Protein AF-A0A1Q3GIR8-F1 (afdb_monomer_lite)

Secondary structure (DSSP, 8-state):
-HHHHHHHHHHHHHHS------EEEEEEEETTSTTTTTT--TTTSHHHHHHHHHHTTSS-EE---SS-----SBPPGGGHHHHHEEEETTTTEEEEPPGGG--EEEEEEEE-SSS-TTTSEEEEEEEEEEGGGTEEEEEEHHHHHHHHHHHHHHHHTT--GGG--SEEE-SS-TT-EEEHHHHHHTT-S--EEEEEES--HHHHHHHHHS----PPPP---S-SS--EEE-SSSEEEEEEEEEEESSSGGGHHHHTTTTSHHHHHHHHHHTTSS-EEE--SSSS----BPPHHHHHTTSEEEETTTTEEEE--TTT--EEEEEEEEEEETTT--EEEEEEEEEEEEPTTSSGGGTTS-EEEEEEEHHHHHHHHHHHHHHHHHTT--TTEEE-SS-TT-EEEHHHHHHHT-S--EEEEE--TT--HHHHHHHHHHHHH---SSHHHHHHHHHHHHHHTT--

Sequence (460 aa):
MKKVFLLLTVYCFLGLSETRAQAKIWRSIDLTKYPNTHLTAQDVGFRQVLIQGVQKGRVKVYAYRNQFADFKKRIPRNETKKVLQYYDTGLKEMVELRPSDFSVLEIQELYDSKAPNAQKYKIQAVALKAPEFSKSFVVKYKHFKRYLNKAFRRSRRKKDLMVLKAYWQSPENNTLQTSISTALESRKFTAKILKTEGLEAQTAAKLKTESGYQPKSPMSKAIFQAPWIKINKQTLRATARYQIDLEAKTNAALYQKGNGVMKVILEGIRKGKIKPYAYASTPQKYFKRLRKEDFFSKLSYYESSTEDTVDIQSVELHKLELVGYWEINTQTQKSNFKIERIHFLIPKGTNAQTEFGNLRLAQLKYTQVVSYLNKSYRKASKKGTNEATWVNPENNAERMSFAQALTKGLYKKQLNWFANQQDLGLLSLYDDLGQKKNAFSNFNDAQKYAQQYLENYLKK

Structure (mmCIF, N/CA/C/O backbone):
data_AF-A0A1Q3GIR8-F1
#
_entry.id   AF-A0A1Q3GIR8-F1
#
loop_
_atom_site.group_PDB
_atom_site.id
_atom_site.type_symbol
_atom_site.label_atom_id
_atom_site.label_alt_id
_atom_site.label_comp_id
_atom_site.label_asym_id
_atom_site.label_entity_id
_atom_site.label_seq_id
_atom_site.pdbx_PDB_ins_code
_atom_site.Cartn_x
_atom_site.Cartn_y
_atom_site.Cartn_z
_atom_site.occupancy
_atom_site.B_iso_or_equiv
_atom_site.auth_seq_id
_atom_site.auth_comp_id
_atom_site.auth_asym_id
_atom_site.auth_atom_id
_atom_site.pdbx_PDB_model_num
ATOM 1 N N . MET A 1 1 ? -8.085 31.473 -62.687 1.00 53.69 1 MET A N 1
ATOM 2 C CA . MET A 1 1 ? -6.879 31.855 -61.909 1.00 53.69 1 MET A CA 1
ATOM 3 C C . MET A 1 1 ? -6.902 31.464 -60.422 1.00 53.69 1 MET A C 1
ATOM 5 O O . MET A 1 1 ? -5.902 30.936 -59.960 1.00 53.69 1 MET A O 1
ATOM 9 N N . LYS A 1 2 ? -8.001 31.614 -59.660 1.00 52.44 2 LYS A N 1
ATOM 10 C CA . LYS A 1 2 ? -8.020 31.309 -58.202 1.00 52.44 2 LYS A CA 1
ATOM 11 C C . LYS A 1 2 ? -7.771 29.836 -57.803 1.00 52.44 2 LYS A C 1
ATOM 13 O O . LYS A 1 2 ? -7.181 29.590 -56.759 1.00 52.44 2 LYS A O 1
ATOM 18 N N . LYS A 1 3 ? -8.165 28.850 -58.624 1.00 52.28 3 LYS A N 1
ATOM 19 C CA . LYS A 1 3 ? -7.958 27.413 -58.321 1.00 52.28 3 LYS A CA 1
ATOM 20 C C . LYS A 1 3 ? -6.512 26.937 -58.531 1.00 52.28 3 LYS A C 1
ATOM 22 O O . LYS A 1 3 ? -6.051 26.073 -57.797 1.00 52.28 3 LYS A O 1
ATOM 27 N N . VAL A 1 4 ? -5.793 27.534 -59.484 1.00 63.56 4 VAL A N 1
ATOM 28 C CA . VAL A 1 4 ? -4.379 27.215 -59.762 1.00 63.56 4 VAL A CA 1
ATOM 29 C C 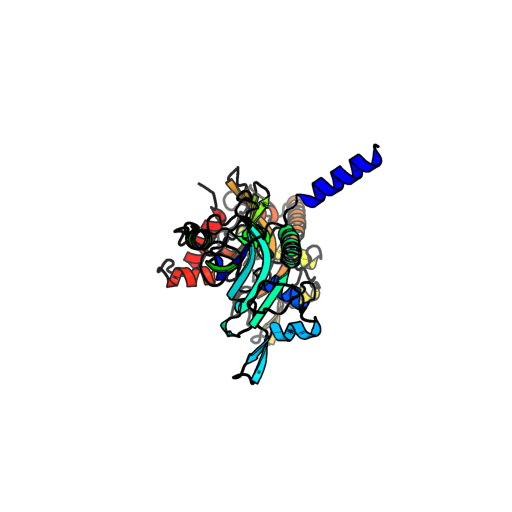. VAL A 1 4 ? -3.480 27.772 -58.657 1.00 63.56 4 VAL A C 1
ATOM 31 O O . VAL A 1 4 ? -2.580 27.079 -58.196 1.00 63.56 4 VAL A O 1
ATOM 34 N N . PHE A 1 5 ? -3.794 28.968 -58.147 1.00 62.84 5 PHE A N 1
ATOM 35 C CA . PHE A 1 5 ? -3.056 29.571 -57.037 1.00 62.84 5 PHE A CA 1
ATOM 36 C C . PHE A 1 5 ? -3.186 28.750 -55.744 1.00 62.84 5 PHE A C 1
ATOM 38 O O . PHE A 1 5 ? -2.180 28.508 -55.085 1.00 62.84 5 PHE A O 1
ATOM 45 N N . LEU A 1 6 ? -4.388 28.239 -55.433 1.00 59.81 6 LEU A N 1
ATOM 46 C CA . LEU A 1 6 ? -4.643 27.407 -54.247 1.00 59.81 6 LEU A CA 1
ATOM 47 C C . LEU A 1 6 ? -3.924 26.043 -54.310 1.00 59.81 6 LEU A C 1
ATOM 49 O O . LEU A 1 6 ? -3.386 25.577 -53.309 1.00 59.81 6 LEU A O 1
ATOM 53 N N . LEU A 1 7 ? -3.875 25.417 -55.492 1.00 55.44 7 LEU A N 1
ATOM 54 C CA . LEU A 1 7 ? -3.146 24.162 -55.720 1.00 55.44 7 LEU A CA 1
ATOM 55 C C . LEU A 1 7 ? -1.628 24.346 -55.587 1.00 55.44 7 LEU A C 1
ATOM 57 O O . LEU A 1 7 ? -0.975 23.521 -54.952 1.00 55.44 7 LEU A O 1
ATOM 61 N N . LEU A 1 8 ? -1.082 25.456 -56.095 1.00 55.72 8 LEU A N 1
ATOM 62 C CA . LEU A 1 8 ? 0.327 25.821 -55.913 1.00 55.72 8 LEU A CA 1
ATOM 63 C C . LEU A 1 8 ? 0.664 26.143 -54.451 1.00 55.72 8 LEU A C 1
ATOM 65 O O . LEU A 1 8 ? 1.723 25.743 -53.977 1.00 55.72 8 LEU A O 1
ATOM 69 N N . THR A 1 9 ? -0.245 26.772 -53.692 1.00 57.00 9 THR A N 1
ATOM 70 C CA . THR A 1 9 ? -0.002 27.019 -52.258 1.00 57.00 9 THR A CA 1
ATOM 71 C C . THR A 1 9 ? 0.006 25.715 -51.456 1.00 57.00 9 THR A C 1
ATOM 73 O O . THR A 1 9 ? 0.865 25.533 -50.597 1.00 57.00 9 THR A O 1
ATOM 76 N N . VAL A 1 10 ? -0.893 24.771 -51.758 1.00 57.16 10 VAL A N 1
ATOM 77 C CA . VAL A 1 10 ? -0.913 23.449 -51.106 1.00 57.16 10 VAL A CA 1
ATOM 78 C C . VAL A 1 10 ? 0.323 22.620 -51.483 1.00 57.16 10 VAL A C 1
ATOM 80 O O . VAL A 1 10 ? 0.905 21.984 -50.605 1.00 57.16 10 VAL A O 1
ATOM 83 N N . TYR A 1 11 ? 0.794 22.678 -52.734 1.00 53.41 11 TYR A N 1
ATOM 84 C CA . TYR A 1 11 ? 2.034 22.007 -53.146 1.00 53.41 11 TYR A CA 1
ATOM 85 C C . TYR A 1 11 ? 3.296 22.644 -52.544 1.00 53.41 11 TYR A C 1
ATOM 87 O O . TYR A 1 11 ? 4.194 21.911 -52.139 1.00 53.41 11 TYR A O 1
ATOM 95 N N . CYS A 1 12 ? 3.361 23.970 -52.382 1.00 52.44 12 CYS A N 1
ATOM 96 C CA . CYS A 1 12 ? 4.472 24.621 -51.677 1.00 52.44 12 CYS A CA 1
ATOM 97 C C . CYS A 1 12 ? 4.473 24.319 -50.166 1.00 52.44 12 CYS A C 1
ATOM 99 O O . CYS A 1 12 ? 5.543 24.145 -49.585 1.00 52.44 12 CYS A O 1
ATOM 101 N N . PHE A 1 13 ? 3.303 24.180 -49.527 1.00 49.59 13 PHE A N 1
ATOM 102 C CA . PHE A 1 13 ? 3.220 23.766 -48.118 1.00 49.59 13 PHE A CA 1
ATOM 103 C C . PHE A 1 13 ? 3.517 22.273 -47.901 1.00 49.59 13 PHE A C 1
ATOM 105 O O . PHE A 1 13 ? 4.043 21.910 -46.849 1.00 49.59 13 PHE A O 1
ATOM 112 N N . LEU A 1 14 ? 3.233 21.409 -48.882 1.00 46.28 14 LEU A N 1
ATOM 113 C CA . LEU A 1 14 ? 3.583 19.982 -48.832 1.00 46.28 14 LEU A CA 1
ATOM 114 C C . LEU A 1 14 ? 5.031 19.702 -49.280 1.00 46.28 14 LEU A C 1
ATOM 116 O O . LEU A 1 14 ? 5.613 18.711 -48.847 1.00 46.28 14 LEU A O 1
ATOM 120 N N . GLY A 1 15 ? 5.629 20.575 -50.098 1.00 39.06 15 GLY A N 1
ATOM 121 C CA . GLY A 1 15 ? 7.000 20.444 -50.607 1.00 39.06 15 GLY A CA 1
ATOM 122 C C . GLY A 1 15 ? 8.105 20.932 -49.662 1.00 39.06 15 GLY A C 1
ATOM 123 O O . GLY A 1 15 ? 9.266 20.602 -49.878 1.00 39.06 15 GLY A O 1
ATOM 124 N N . LEU A 1 16 ? 7.769 21.682 -48.603 1.00 41.56 16 LEU A N 1
ATOM 125 C CA . LEU A 1 16 ? 8.744 22.243 -47.649 1.00 41.56 16 LEU A CA 1
ATOM 126 C C . LEU A 1 16 ? 8.765 21.562 -46.276 1.00 41.56 16 LEU A C 1
ATOM 128 O O . LEU A 1 16 ? 9.566 21.935 -45.416 1.00 41.56 16 LEU A O 1
ATOM 132 N N . SER A 1 17 ? 7.962 20.519 -46.054 1.00 41.19 17 SER A N 1
ATOM 133 C CA . SER A 1 17 ? 8.281 19.579 -44.984 1.00 41.19 17 SER A CA 1
ATOM 134 C C . SER A 1 17 ? 9.371 18.645 -45.491 1.00 41.19 17 SER A C 1
ATOM 136 O O . SER A 1 17 ? 9.096 17.493 -45.827 1.00 41.19 17 SER A O 1
ATOM 138 N N . GLU A 1 18 ? 10.614 19.136 -45.551 1.00 39.72 18 GLU A N 1
ATOM 139 C CA . GLU A 1 18 ? 11.770 18.248 -45.514 1.00 39.72 18 GLU A CA 1
ATOM 140 C C . GLU A 1 18 ? 11.475 17.229 -44.415 1.00 39.72 18 GLU A C 1
ATOM 142 O O . GLU A 1 18 ? 11.344 17.583 -43.235 1.00 39.72 18 GLU A O 1
ATOM 147 N N . THR A 1 19 ? 11.328 15.960 -44.784 1.00 46.19 19 THR A N 1
ATOM 148 C CA . THR A 1 19 ? 11.443 14.856 -43.843 1.00 46.19 19 THR A CA 1
ATOM 149 C C . THR A 1 19 ? 12.883 14.870 -43.360 1.00 46.19 19 THR A C 1
ATOM 151 O O . THR A 1 19 ? 13.706 14.075 -43.806 1.00 46.19 19 THR A O 1
ATOM 154 N N . ARG A 1 20 ? 13.218 15.836 -42.497 1.00 56.91 20 ARG A N 1
ATOM 155 C CA . ARG A 1 20 ? 14.525 15.943 -41.875 1.00 56.91 20 ARG A CA 1
ATOM 156 C C . ARG A 1 20 ? 14.755 14.605 -41.217 1.00 56.91 20 ARG A C 1
ATOM 158 O O . ARG A 1 20 ? 13.939 14.173 -40.398 1.00 56.91 20 ARG A O 1
ATOM 165 N N . ALA A 1 21 ? 15.804 13.923 -41.658 1.00 58.41 21 ALA A N 1
ATOM 166 C CA . ALA A 1 21 ? 16.152 12.608 -41.167 1.00 58.41 21 ALA A CA 1
ATOM 167 C C . ALA A 1 21 ? 16.362 12.719 -39.653 1.00 58.41 21 ALA A C 1
ATOM 169 O O . ALA A 1 21 ? 17.389 13.201 -39.183 1.00 58.41 21 ALA A O 1
ATOM 170 N N . GLN A 1 22 ? 15.340 12.348 -38.881 1.00 83.38 22 GLN A N 1
ATOM 171 C CA . GLN A 1 22 ? 15.431 12.361 -37.432 1.00 83.38 22 GLN A CA 1
ATOM 172 C C . GLN A 1 22 ? 16.425 11.280 -37.042 1.00 83.38 22 GLN A C 1
ATOM 174 O O . GLN A 1 22 ? 16.252 10.106 -37.389 1.00 83.38 22 GLN A O 1
ATOM 179 N N . ALA A 1 23 ? 17.469 11.679 -36.329 1.00 92.12 23 ALA A N 1
ATOM 180 C CA . ALA A 1 23 ? 18.468 10.736 -35.886 1.00 92.12 23 ALA A CA 1
ATOM 181 C C . ALA A 1 23 ? 17.858 9.774 -34.862 1.00 92.12 23 ALA A C 1
ATOM 183 O O . ALA A 1 23 ? 16.890 10.098 -34.171 1.00 92.12 23 ALA A O 1
ATOM 184 N N . LYS A 1 24 ? 18.406 8.570 -34.753 1.00 95.38 24 LYS A N 1
ATOM 185 C CA . LYS A 1 24 ? 17.882 7.528 -33.868 1.00 95.38 24 LYS A CA 1
ATOM 186 C C . LYS A 1 24 ? 18.818 7.336 -32.693 1.00 95.38 24 LYS A C 1
ATOM 188 O O . LYS A 1 24 ? 20.034 7.302 -32.863 1.00 95.38 24 LYS A O 1
ATOM 193 N N . ILE A 1 25 ? 18.252 7.173 -31.504 1.00 94.94 25 ILE A N 1
ATOM 194 C CA . ILE A 1 25 ? 19.002 6.976 -30.263 1.00 94.94 25 ILE A CA 1
ATOM 195 C C . ILE A 1 25 ? 18.449 5.762 -29.519 1.00 94.94 25 ILE A C 1
ATOM 197 O O . ILE A 1 25 ? 17.234 5.597 -29.392 1.00 94.94 25 ILE A O 1
ATOM 201 N N . TRP A 1 26 ? 19.357 4.949 -28.979 1.00 95.69 26 TRP A N 1
ATOM 202 C CA . TRP A 1 26 ? 19.065 3.864 -28.047 1.00 95.69 26 TRP A CA 1
ATOM 203 C C . TRP A 1 26 ? 19.604 4.233 -26.679 1.00 95.69 26 TRP A C 1
ATOM 205 O O . TRP A 1 26 ? 20.798 4.503 -26.530 1.00 95.69 26 TRP A O 1
ATOM 215 N N . ARG A 1 27 ? 18.743 4.205 -25.667 1.00 94.75 27 ARG A N 1
ATOM 216 C CA . ARG A 1 27 ? 19.130 4.425 -24.273 1.00 94.75 27 ARG A CA 1
ATOM 217 C C . ARG A 1 27 ? 18.838 3.195 -23.449 1.00 94.75 27 ARG A C 1
ATOM 219 O O . ARG A 1 27 ? 17.764 2.627 -23.576 1.00 94.75 27 ARG A O 1
ATOM 226 N N . SER A 1 28 ? 19.760 2.839 -22.572 1.00 95.50 28 SER A N 1
ATOM 227 C CA . SER A 1 28 ? 19.571 1.809 -21.562 1.00 95.50 28 SER A CA 1
ATOM 228 C C . SER A 1 28 ? 19.326 2.445 -20.207 1.00 95.50 28 SER A C 1
ATOM 230 O O . SER A 1 28 ? 20.063 3.346 -19.803 1.00 95.50 28 SER A O 1
ATOM 232 N N . ILE A 1 29 ? 18.314 1.956 -19.505 1.00 94.38 29 ILE A N 1
ATOM 233 C CA . ILE A 1 29 ? 18.058 2.225 -18.097 1.00 94.38 29 ILE A CA 1
ATOM 234 C C . ILE A 1 29 ? 18.222 0.896 -17.369 1.00 94.38 29 ILE A C 1
ATOM 236 O O . ILE A 1 29 ? 17.471 -0.053 -17.605 1.00 94.38 29 ILE A O 1
ATOM 240 N N . ASP A 1 30 ? 19.200 0.851 -16.474 1.00 92.00 30 ASP A N 1
ATOM 241 C CA . ASP A 1 30 ? 19.382 -0.258 -15.547 1.00 92.00 30 ASP A CA 1
ATOM 242 C C . ASP A 1 30 ? 18.365 -0.112 -14.407 1.00 92.00 30 ASP A C 1
ATOM 244 O O . ASP A 1 30 ? 18.418 0.861 -13.654 1.00 92.00 30 ASP A O 1
ATOM 248 N N . LEU A 1 31 ? 17.414 -1.043 -14.312 1.00 88.88 31 LEU A N 1
ATOM 249 C CA . LEU A 1 31 ? 16.355 -1.063 -13.298 1.00 88.88 31 LEU A CA 1
ATOM 250 C C . LEU A 1 31 ? 16.777 -1.791 -12.013 1.00 88.88 31 LEU A C 1
ATOM 252 O O . LEU A 1 31 ? 15.924 -2.033 -11.159 1.00 88.88 31 LEU A O 1
ATOM 256 N N . THR A 1 32 ? 18.055 -2.159 -11.883 1.00 84.19 32 THR A N 1
ATOM 257 C CA . THR A 1 32 ? 18.652 -2.803 -10.695 1.00 84.19 32 THR A CA 1
ATOM 258 C C . THR A 1 32 ? 19.595 -1.880 -9.926 1.00 84.19 32 THR A C 1
ATOM 260 O O . THR A 1 32 ? 20.009 -2.204 -8.815 1.00 84.19 32 THR A O 1
ATOM 263 N N . LYS A 1 33 ? 19.854 -0.675 -10.450 1.00 83.12 33 LYS A N 1
ATOM 264 C CA . LYS A 1 33 ? 20.720 0.321 -9.814 1.00 83.12 33 LYS A CA 1
ATOM 265 C C . LYS A 1 33 ? 19.972 1.576 -9.388 1.00 83.12 33 LYS A C 1
ATOM 267 O O . LYS A 1 33 ? 19.061 2.049 -10.071 1.00 83.12 33 LYS A O 1
ATOM 272 N N . TYR A 1 34 ? 20.387 2.141 -8.257 1.00 78.56 34 TYR A N 1
ATOM 273 C CA . TYR A 1 34 ? 19.937 3.464 -7.826 1.00 78.56 34 TYR A CA 1
ATOM 274 C C . TYR A 1 34 ? 20.382 4.517 -8.862 1.00 78.56 34 TYR A C 1
ATOM 276 O O . TYR A 1 34 ? 21.469 4.374 -9.422 1.00 78.56 34 TYR A O 1
ATOM 284 N N . PRO A 1 35 ? 19.585 5.565 -9.145 1.00 80.00 35 PRO A N 1
ATOM 285 C CA . PRO A 1 35 ? 18.268 5.895 -8.587 1.00 80.00 35 PRO A CA 1
ATOM 286 C C . PRO A 1 35 ? 17.095 5.194 -9.276 1.00 80.00 35 PRO A C 1
ATOM 288 O O . PRO A 1 35 ? 15.957 5.339 -8.843 1.00 80.00 35 PRO A O 1
ATOM 291 N N . ASN A 1 36 ? 17.328 4.433 -10.343 1.00 83.38 36 ASN A N 1
ATOM 292 C CA . ASN A 1 36 ? 16.251 3.807 -11.110 1.00 83.38 36 ASN A CA 1
ATOM 293 C C . ASN A 1 36 ? 15.529 2.702 -10.332 1.00 83.38 36 ASN A C 1
ATOM 295 O O . ASN A 1 36 ? 14.345 2.474 -10.577 1.00 83.38 36 ASN A O 1
ATOM 299 N N . THR A 1 37 ? 16.212 2.041 -9.391 1.00 72.06 37 THR A N 1
ATOM 300 C CA . THR A 1 37 ? 15.603 1.126 -8.411 1.00 72.06 37 THR A CA 1
ATOM 301 C C . THR A 1 37 ? 14.871 1.823 -7.293 1.00 72.06 37 THR A C 1
ATOM 303 O O . THR A 1 37 ? 14.141 1.144 -6.569 1.00 72.06 37 THR A O 1
ATOM 306 N N . HIS A 1 38 ? 15.062 3.136 -7.111 1.00 68.25 38 HIS A N 1
ATOM 307 C CA . HIS A 1 38 ? 14.405 3.854 -6.036 1.00 68.25 38 HIS A CA 1
ATOM 308 C C . HIS A 1 38 ? 12.902 3.750 -6.252 1.00 68.25 38 HIS A C 1
ATOM 310 O O . HIS A 1 38 ? 12.312 4.454 -7.072 1.00 68.25 38 HIS A O 1
ATOM 316 N N . LEU A 1 39 ? 12.290 2.832 -5.504 1.00 59.34 39 LEU A N 1
ATOM 317 C CA . LEU A 1 39 ? 10.849 2.714 -5.405 1.00 59.34 39 LEU A CA 1
ATOM 318 C C . LEU A 1 39 ? 10.164 2.369 -6.746 1.00 59.34 39 LEU A C 1
ATOM 320 O O . LEU A 1 39 ? 9.010 2.714 -7.001 1.00 59.34 39 LEU A O 1
ATOM 324 N N . THR A 1 40 ? 10.873 1.619 -7.597 1.00 53.88 40 THR A N 1
ATOM 325 C CA . THR A 1 40 ? 10.336 0.903 -8.766 1.00 53.88 40 THR A CA 1
ATOM 326 C C . THR A 1 40 ? 10.188 -0.588 -8.432 1.00 53.88 40 THR A C 1
ATOM 328 O O . THR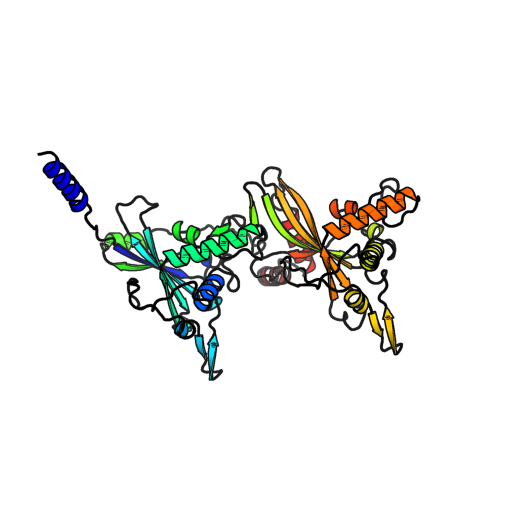 A 1 40 ? 10.727 -1.453 -9.122 1.00 53.88 40 THR A O 1
ATOM 331 N N . ALA A 1 41 ? 9.481 -0.878 -7.328 1.00 49.59 41 ALA A N 1
ATOM 332 C CA . ALA A 1 41 ? 9.384 -2.192 -6.678 1.00 49.59 41 ALA A CA 1
ATOM 333 C C . ALA A 1 41 ? 9.460 -3.385 -7.653 1.00 49.59 41 ALA A C 1
ATOM 335 O O . ALA A 1 41 ? 8.711 -3.456 -8.634 1.00 49.59 41 ALA A O 1
ATOM 336 N N . GLN A 1 42 ? 10.373 -4.312 -7.361 1.00 49.66 42 GLN A N 1
ATOM 337 C CA . GLN A 1 42 ? 10.657 -5.509 -8.154 1.00 49.66 42 GLN A CA 1
ATOM 338 C C . GLN A 1 42 ? 9.403 -6.369 -8.414 1.00 49.66 42 GLN A C 1
ATOM 340 O O . GLN A 1 42 ? 9.277 -6.881 -9.524 1.00 49.66 42 GLN A O 1
ATOM 345 N N . ASP A 1 43 ? 8.407 -6.364 -7.511 1.00 47.44 43 ASP A N 1
ATOM 346 C CA . ASP A 1 43 ? 7.242 -7.261 -7.622 1.00 47.44 43 ASP A CA 1
ATOM 347 C C . ASP A 1 43 ? 5.876 -6.587 -7.851 1.00 47.44 43 ASP A C 1
ATOM 349 O O . ASP A 1 43 ? 4.967 -7.229 -8.373 1.00 47.44 43 ASP A O 1
ATOM 353 N N . VAL A 1 44 ? 5.715 -5.284 -7.566 1.00 56.69 44 VAL A N 1
ATOM 354 C CA . VAL A 1 44 ? 4.452 -4.521 -7.798 1.00 56.69 44 VAL A CA 1
ATOM 355 C C . VAL A 1 44 ? 4.652 -3.319 -8.741 1.00 56.69 44 VAL A C 1
ATOM 357 O O . VAL A 1 44 ? 3.752 -2.511 -8.995 1.00 56.69 44 VAL A O 1
ATOM 360 N N . GLY A 1 45 ? 5.851 -3.197 -9.311 1.00 76.69 45 GLY A N 1
ATOM 361 C CA . GLY A 1 45 ? 6.227 -2.117 -10.209 1.00 76.69 45 GLY A CA 1
ATOM 362 C C . GLY A 1 45 ? 5.545 -2.168 -11.579 1.00 76.69 45 GLY A C 1
ATOM 363 O O . GLY A 1 45 ? 4.714 -3.015 -11.918 1.00 76.69 45 GLY A O 1
ATOM 364 N N . PHE A 1 46 ? 5.925 -1.228 -12.440 1.00 88.50 46 PHE A N 1
ATOM 365 C CA . PHE A 1 46 ? 5.356 -1.124 -13.785 1.00 88.50 46 PHE A CA 1
ATOM 366 C C . PHE A 1 46 ? 5.679 -2.319 -14.688 1.00 88.50 46 PHE A C 1
ATOM 368 O O . PHE A 1 46 ? 4.910 -2.585 -15.612 1.00 88.50 46 PHE A O 1
ATOM 375 N N . ARG A 1 47 ? 6.772 -3.042 -14.402 1.00 90.62 47 ARG A N 1
ATOM 376 C CA . ARG A 1 47 ? 7.165 -4.287 -15.077 1.00 90.62 47 ARG A CA 1
ATOM 377 C C . ARG A 1 47 ? 6.073 -5.341 -14.944 1.00 90.62 47 ARG A C 1
ATOM 379 O O . ARG A 1 47 ? 5.564 -5.813 -15.955 1.00 90.62 47 ARG A O 1
ATOM 386 N N . GLN A 1 48 ? 5.610 -5.598 -13.719 1.00 90.38 48 GLN A N 1
ATOM 387 C CA . GLN A 1 48 ? 4.518 -6.535 -13.457 1.00 90.38 48 GLN A CA 1
ATOM 388 C C . GLN A 1 48 ? 3.236 -6.106 -14.180 1.00 90.38 48 GLN A C 1
ATOM 390 O O . GLN A 1 48 ? 2.593 -6.907 -14.858 1.00 90.38 48 GLN A O 1
ATOM 395 N N . VAL A 1 49 ? 2.877 -4.819 -14.087 1.00 92.62 49 VAL A N 1
ATOM 396 C CA . VAL A 1 49 ? 1.691 -4.279 -14.768 1.00 92.62 49 VAL A CA 1
ATOM 397 C C . VAL A 1 49 ? 1.780 -4.525 -16.273 1.00 92.62 49 VAL A C 1
ATOM 399 O O . VAL A 1 49 ? 0.798 -4.968 -16.875 1.00 92.62 49 VAL A O 1
ATOM 402 N N . LEU A 1 50 ? 2.941 -4.251 -16.872 1.00 93.94 50 LEU A N 1
ATOM 403 C CA . LEU A 1 50 ? 3.197 -4.427 -18.294 1.00 93.94 50 LEU A CA 1
ATOM 404 C C . LEU A 1 50 ? 3.132 -5.899 -18.712 1.00 93.94 50 LEU A C 1
ATOM 406 O O . LEU A 1 50 ? 2.399 -6.194 -19.653 1.00 93.94 50 LEU A O 1
ATOM 410 N N . ILE A 1 51 ? 3.809 -6.802 -17.996 1.00 93.25 51 ILE A N 1
ATOM 411 C CA . ILE A 1 51 ? 3.800 -8.254 -18.246 1.00 93.25 51 ILE A CA 1
ATOM 412 C C . ILE A 1 51 ? 2.372 -8.801 -18.180 1.00 93.25 51 ILE A C 1
ATOM 414 O O . ILE A 1 51 ? 1.915 -9.438 -19.127 1.00 93.25 51 ILE A O 1
ATOM 418 N N . GLN A 1 52 ? 1.594 -8.429 -17.158 1.00 93.06 52 GLN A N 1
ATOM 419 C CA . GLN A 1 52 ? 0.166 -8.770 -17.087 1.00 93.06 52 GLN A CA 1
ATOM 420 C C . GLN A 1 52 ? -0.621 -8.221 -18.286 1.00 93.06 52 GLN A C 1
ATOM 422 O O . GLN A 1 52 ? -1.598 -8.821 -18.737 1.00 93.06 52 GLN A O 1
ATOM 427 N N . GLY A 1 53 ? -0.231 -7.054 -18.801 1.00 94.88 53 GLY A N 1
ATOM 428 C CA . GLY A 1 53 ? -0.793 -6.476 -20.019 1.00 94.88 53 GLY A CA 1
ATOM 429 C C . GLY A 1 53 ? -0.484 -7.300 -21.266 1.00 94.88 53 GLY A C 1
ATOM 430 O O . GLY A 1 53 ? -1.370 -7.457 -22.108 1.00 94.88 53 GLY A O 1
ATOM 431 N N . VAL A 1 54 ? 0.730 -7.840 -21.365 1.00 94.81 54 VAL A N 1
ATOM 432 C CA . VAL A 1 54 ? 1.169 -8.735 -22.445 1.00 94.81 54 VAL A CA 1
ATOM 433 C C . VAL A 1 54 ? 0.418 -10.064 -22.374 1.00 94.81 54 VAL A C 1
ATOM 435 O O . VAL A 1 54 ? -0.262 -10.412 -23.337 1.00 94.81 54 VAL A O 1
ATOM 438 N N . GLN A 1 55 ? 0.420 -10.733 -21.217 1.00 93.12 55 GLN A N 1
ATOM 439 C CA . GLN A 1 55 ? -0.289 -12.003 -20.988 1.00 93.12 55 GLN A CA 1
ATOM 440 C C . GLN A 1 55 ? -1.789 -11.894 -21.324 1.00 93.12 55 GLN A C 1
ATOM 442 O O . GLN A 1 55 ? -2.382 -12.761 -21.968 1.00 93.12 55 GLN A O 1
ATOM 447 N N . LYS A 1 56 ? -2.421 -10.768 -20.962 1.00 93.38 56 LYS A N 1
ATOM 448 C CA . LYS A 1 56 ? -3.841 -10.495 -21.258 1.00 93.38 56 LYS A CA 1
ATOM 449 C C . LYS A 1 56 ? -4.097 -10.012 -22.691 1.00 93.38 56 LYS A C 1
ATOM 451 O O . LYS A 1 56 ? -5.232 -9.671 -23.012 1.00 93.38 56 LYS A O 1
ATOM 456 N N . GLY A 1 57 ? -3.071 -9.906 -23.539 1.00 92.94 57 GLY A N 1
ATOM 457 C CA . GLY A 1 57 ? -3.177 -9.409 -24.916 1.00 92.94 57 GLY A CA 1
ATOM 458 C C . GLY A 1 57 ? -3.532 -7.920 -25.036 1.00 92.94 57 GLY A C 1
ATOM 459 O O . GLY A 1 57 ? -3.843 -7.439 -26.124 1.00 92.94 57 GLY A O 1
ATOM 460 N N . ARG A 1 58 ? -3.491 -7.167 -23.930 1.00 94.62 58 ARG A N 1
ATOM 461 C CA . ARG A 1 58 ? -3.778 -5.721 -23.892 1.00 94.62 58 ARG A CA 1
ATOM 462 C C . ARG A 1 58 ? -2.601 -4.886 -24.392 1.00 94.62 58 ARG A C 1
ATOM 464 O O . ARG A 1 58 ? -2.792 -3.737 -24.795 1.00 94.62 58 ARG A O 1
ATOM 471 N N . VAL A 1 59 ? -1.400 -5.459 -24.366 1.00 95.69 59 VAL A N 1
ATOM 472 C CA . VAL A 1 59 ? -0.164 -4.864 -24.868 1.00 95.69 59 VAL A CA 1
ATOM 473 C C . VAL A 1 59 ? 0.396 -5.767 -25.960 1.00 95.69 59 VAL A C 1
ATOM 475 O O . VAL A 1 59 ? 0.711 -6.927 -25.720 1.00 95.69 59 VAL A O 1
ATOM 478 N N . LYS A 1 60 ? 0.490 -5.231 -27.180 1.00 95.75 60 LYS A N 1
ATOM 479 C CA . LYS A 1 60 ? 1.073 -5.942 -28.324 1.00 95.75 60 LYS A CA 1
ATOM 480 C C . LYS A 1 60 ? 2.596 -5.901 -28.221 1.00 95.75 60 LYS A C 1
ATOM 482 O O . LYS A 1 60 ? 3.150 -4.807 -28.098 1.00 95.75 60 LYS A O 1
ATOM 487 N N . VAL A 1 61 ? 3.223 -7.066 -28.328 1.00 96.56 61 VAL A N 1
ATOM 488 C CA . VAL A 1 61 ? 4.677 -7.248 -28.298 1.00 96.56 61 VAL A CA 1
ATOM 489 C C . VAL A 1 61 ? 5.223 -7.606 -29.678 1.00 96.56 61 VAL A C 1
ATOM 491 O O . VAL A 1 61 ? 4.516 -8.165 -30.521 1.00 96.56 61 VAL A O 1
ATOM 494 N N . TYR A 1 62 ? 6.477 -7.245 -29.907 1.00 97.00 62 TYR A N 1
ATOM 495 C CA . TYR A 1 62 ? 7.215 -7.442 -31.149 1.00 97.00 62 TYR A CA 1
ATOM 496 C C . TYR A 1 62 ? 8.579 -8.045 -30.821 1.00 97.00 62 TYR A C 1
ATOM 498 O O . TYR A 1 62 ? 9.111 -7.820 -29.729 1.00 97.00 62 TYR A O 1
ATOM 506 N N . ALA A 1 63 ? 9.132 -8.807 -31.763 1.00 93.12 63 ALA A N 1
ATOM 507 C CA . ALA A 1 63 ? 10.456 -9.390 -31.602 1.00 93.12 63 ALA A CA 1
ATOM 508 C C . ALA A 1 63 ? 11.519 -8.286 -31.514 1.00 93.12 63 ALA A C 1
ATOM 510 O O . ALA A 1 63 ? 11.508 -7.337 -32.300 1.00 93.12 63 ALA A O 1
ATOM 511 N N . TYR A 1 64 ? 12.434 -8.417 -30.558 1.00 93.19 64 TYR A N 1
ATOM 512 C CA . TYR A 1 64 ? 13.600 -7.550 -30.458 1.00 93.19 64 TYR A CA 1
ATOM 513 C C . TYR A 1 64 ? 14.705 -8.068 -31.390 1.00 93.19 64 TYR A C 1
ATOM 515 O O . TYR A 1 64 ? 14.984 -9.262 -31.407 1.00 93.19 64 TYR A O 1
ATOM 523 N N . ARG A 1 65 ? 15.296 -7.181 -32.203 1.00 90.00 65 ARG A N 1
ATOM 524 C CA . ARG A 1 65 ? 16.237 -7.540 -33.287 1.00 90.00 65 ARG A CA 1
ATOM 525 C C . ARG A 1 65 ? 17.554 -6.756 -33.258 1.00 90.00 65 ARG A C 1
ATOM 527 O O . ARG A 1 65 ? 18.211 -6.652 -34.283 1.00 90.00 65 ARG A O 1
ATOM 534 N N . ASN A 1 66 ? 17.917 -6.137 -32.129 1.00 87.75 66 ASN A N 1
ATOM 535 C CA . ASN A 1 66 ? 19.086 -5.238 -32.036 1.00 87.75 66 ASN A CA 1
ATOM 536 C C . ASN A 1 66 ? 19.103 -4.087 -33.072 1.00 87.75 66 ASN A C 1
ATOM 538 O O . ASN A 1 66 ? 20.141 -3.492 -33.351 1.00 87.75 66 ASN A O 1
ATOM 542 N N . GLN A 1 67 ? 17.939 -3.746 -33.624 1.00 91.62 67 GLN A N 1
ATOM 543 C CA . GLN A 1 67 ? 17.736 -2.690 -34.614 1.00 91.62 67 GLN A CA 1
ATOM 544 C C . GLN A 1 67 ? 16.638 -1.736 -34.139 1.00 91.62 67 GLN A C 1
ATOM 546 O O . GLN A 1 67 ? 15.951 -1.997 -33.142 1.00 91.62 67 GLN A O 1
ATOM 551 N N . PHE A 1 68 ? 16.477 -0.618 -34.849 1.00 92.88 68 PHE A N 1
ATOM 552 C CA . PHE A 1 68 ? 15.431 0.349 -34.533 1.00 92.88 68 PHE A CA 1
ATOM 553 C C . PHE A 1 68 ? 14.086 -0.286 -34.857 1.00 92.88 68 PHE A C 1
ATOM 555 O O . PHE A 1 68 ? 13.920 -0.885 -35.919 1.00 92.88 68 PHE A O 1
ATOM 562 N N . ALA A 1 69 ? 13.136 -0.192 -33.936 1.00 91.38 69 ALA A N 1
ATOM 563 C CA . ALA A 1 69 ? 11.884 -0.911 -34.042 1.00 91.38 69 ALA A CA 1
ATOM 564 C C . ALA A 1 69 ? 11.094 -0.469 -35.282 1.00 91.38 69 ALA A C 1
ATOM 566 O O . ALA A 1 69 ? 10.600 0.655 -35.356 1.00 91.38 69 ALA A O 1
ATOM 567 N N . ASP A 1 70 ? 10.923 -1.397 -36.222 1.00 90.12 70 ASP A N 1
ATOM 568 C CA . ASP A 1 70 ? 10.075 -1.248 -37.411 1.00 90.12 70 ASP A CA 1
ATOM 569 C C . ASP A 1 70 ? 8.648 -1.783 -37.187 1.00 90.12 70 ASP A C 1
ATOM 571 O O . ASP A 1 70 ? 7.728 -1.517 -37.958 1.00 90.12 70 ASP A O 1
ATOM 575 N N . PHE A 1 71 ? 8.455 -2.534 -36.098 1.00 93.50 71 PHE A N 1
ATOM 576 C CA . PHE A 1 71 ? 7.211 -3.187 -35.706 1.00 93.50 71 PHE A CA 1
ATOM 577 C C . PHE A 1 71 ? 6.591 -4.099 -36.779 1.00 93.50 71 PHE A C 1
ATOM 579 O O . PHE A 1 71 ? 5.381 -4.343 -36.726 1.00 93.50 71 PHE A O 1
ATOM 586 N N . LYS A 1 72 ? 7.392 -4.630 -37.715 1.00 90.62 72 LYS A N 1
ATOM 587 C CA . LYS A 1 72 ? 6.903 -5.517 -38.784 1.00 90.62 72 LYS A CA 1
ATOM 588 C C . LYS A 1 72 ? 6.547 -6.907 -38.251 1.00 90.62 72 LYS A C 1
ATOM 590 O O . LYS A 1 72 ? 5.478 -7.433 -38.546 1.00 90.62 72 LYS A O 1
ATOM 595 N N . LYS A 1 73 ? 7.399 -7.486 -37.394 1.00 90.12 73 LYS A N 1
ATOM 596 C CA . LYS A 1 73 ? 7.199 -8.832 -36.823 1.00 90.12 73 LYS A CA 1
ATOM 597 C C . LYS A 1 73 ? 6.553 -8.771 -35.439 1.00 90.12 73 LYS A C 1
ATOM 599 O O . LYS A 1 73 ? 7.227 -8.760 -34.405 1.00 90.12 73 LYS A O 1
ATOM 604 N N . ARG A 1 74 ? 5.221 -8.705 -35.419 1.00 95.00 74 ARG A N 1
ATOM 605 C CA . ARG A 1 74 ? 4.430 -8.846 -34.188 1.00 95.00 74 ARG A CA 1
ATOM 606 C C . ARG A 1 74 ? 4.505 -10.288 -33.688 1.00 95.00 74 ARG A C 1
ATOM 608 O O . ARG A 1 74 ? 4.342 -11.205 -34.480 1.00 95.00 74 ARG A O 1
ATOM 615 N N . ILE A 1 75 ? 4.664 -10.471 -32.378 1.00 94.50 75 ILE A N 1
ATOM 616 C CA . ILE A 1 75 ? 4.547 -11.790 -31.748 1.00 94.50 75 ILE A CA 1
ATOM 617 C C . ILE A 1 75 ? 3.052 -12.071 -31.498 1.00 94.50 75 ILE A C 1
ATOM 619 O O . ILE A 1 75 ? 2.380 -11.256 -30.840 1.00 94.50 75 ILE A O 1
ATOM 623 N N . PRO A 1 76 ? 2.498 -13.165 -32.048 1.00 93.44 76 PRO A N 1
ATOM 624 C CA . PRO A 1 76 ? 1.123 -13.591 -31.808 1.00 93.44 76 PRO A CA 1
ATOM 625 C C . PRO A 1 76 ? 0.811 -13.799 -30.322 1.00 93.44 76 PRO A C 1
ATOM 627 O O . PRO A 1 76 ? 1.692 -14.098 -29.521 1.00 93.44 76 PRO A O 1
ATOM 630 N N . ARG A 1 77 ? -0.460 -13.641 -29.923 1.00 91.50 77 ARG A N 1
ATOM 631 C CA . ARG A 1 77 ? -0.849 -13.718 -28.500 1.00 91.50 77 ARG A CA 1
ATOM 632 C C . ARG A 1 77 ? -0.541 -15.091 -27.894 1.00 91.50 77 ARG A C 1
ATOM 634 O O . ARG A 1 77 ? -0.012 -15.143 -26.791 1.00 91.50 77 ARG A O 1
ATOM 641 N N . ASN A 1 78 ? -0.860 -16.163 -28.608 1.00 90.88 78 ASN A N 1
ATOM 642 C CA . ASN A 1 78 ? -0.548 -17.549 -28.246 1.00 90.88 78 ASN A CA 1
ATOM 643 C C . ASN A 1 78 ? 0.961 -17.801 -28.064 1.00 90.88 78 ASN A C 1
ATOM 645 O O . ASN A 1 78 ? 1.341 -18.639 -27.257 1.00 90.88 78 ASN A O 1
ATOM 649 N N . GLU A 1 79 ? 1.821 -17.029 -28.727 1.00 92.19 79 GLU A N 1
ATOM 650 C CA . GLU A 1 79 ? 3.279 -17.153 -28.621 1.00 92.19 79 GLU A CA 1
ATOM 651 C C . GLU A 1 79 ? 3.905 -16.232 -27.568 1.00 92.19 79 GLU A C 1
ATOM 653 O O . GLU A 1 79 ? 5.085 -16.366 -27.251 1.00 92.19 79 GLU A O 1
ATOM 658 N N . THR A 1 80 ? 3.136 -15.312 -26.975 1.00 90.12 80 THR A N 1
ATOM 659 C CA . THR A 1 80 ? 3.671 -14.379 -25.964 1.00 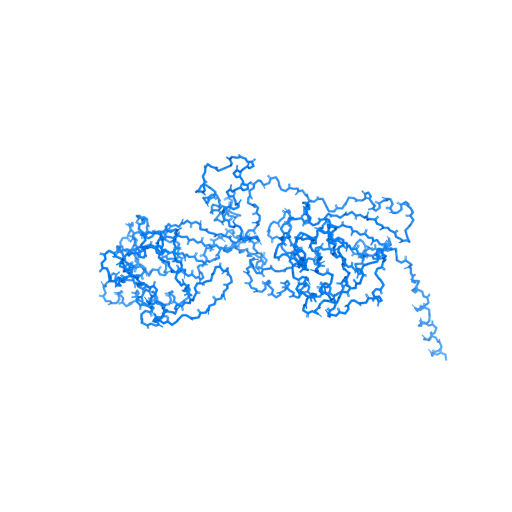90.12 80 THR A CA 1
ATOM 660 C C . THR A 1 80 ? 4.237 -15.075 -24.729 1.00 90.12 80 THR A C 1
ATOM 662 O O . THR A 1 80 ? 5.148 -14.536 -24.108 1.00 90.12 80 THR A O 1
ATOM 665 N N . LYS A 1 81 ? 3.779 -16.290 -24.404 1.00 90.12 81 LYS A N 1
ATOM 666 C CA . LYS A 1 81 ? 4.373 -17.101 -23.333 1.00 90.12 81 LYS A CA 1
ATOM 667 C C . LYS A 1 81 ? 5.852 -17.411 -23.591 1.00 90.12 81 LYS A C 1
ATOM 669 O O . LYS A 1 81 ? 6.650 -17.300 -22.674 1.00 90.12 81 LYS A O 1
ATOM 674 N N . LYS A 1 82 ? 6.255 -17.648 -24.847 1.00 89.12 82 LYS A N 1
ATOM 675 C CA . LYS A 1 82 ? 7.646 -17.986 -25.223 1.00 89.12 82 LYS A CA 1
ATOM 676 C C . LYS A 1 82 ? 8.660 -16.878 -24.908 1.00 89.12 82 LYS A C 1
ATOM 678 O O . LYS A 1 82 ? 9.844 -17.160 -24.717 1.00 89.12 82 LYS A O 1
ATOM 683 N N . VAL A 1 83 ? 8.212 -15.618 -24.873 1.00 90.44 83 VAL A N 1
ATOM 684 C CA . VAL A 1 83 ? 9.055 -14.464 -24.500 1.00 90.44 83 VAL A CA 1
ATOM 685 C C . VAL A 1 83 ? 8.985 -14.113 -23.015 1.00 90.44 83 VAL A C 1
ATOM 687 O O . VAL A 1 83 ? 9.767 -13.288 -22.555 1.00 90.44 83 VAL A O 1
ATOM 690 N N . LEU A 1 84 ? 8.058 -14.725 -22.278 1.00 94.19 84 LEU A N 1
ATOM 691 C CA . LEU A 1 84 ? 7.886 -14.565 -20.834 1.00 94.19 84 LEU A CA 1
ATOM 692 C C . LEU A 1 84 ? 8.297 -15.822 -20.059 1.00 94.19 84 LEU A C 1
ATOM 694 O O . LEU A 1 84 ? 8.092 -15.874 -18.855 1.00 94.19 84 LEU A O 1
ATOM 698 N N . GLN A 1 85 ? 8.841 -16.826 -20.740 1.00 95.06 85 GLN A N 1
ATOM 699 C CA . GLN A 1 85 ? 9.283 -18.081 -20.153 1.00 95.06 85 GLN A CA 1
ATOM 700 C C . GLN A 1 85 ? 10.674 -18.434 -20.670 1.00 95.06 85 GLN A C 1
ATOM 702 O O . GLN A 1 85 ? 11.044 -18.092 -21.804 1.00 95.06 85 GLN A O 1
ATOM 707 N N . TYR A 1 86 ? 11.426 -19.147 -19.847 1.00 94.94 86 TYR A N 1
ATOM 708 C CA . TYR A 1 86 ? 12.697 -19.761 -20.201 1.00 94.94 86 TYR A CA 1
ATOM 709 C C . TYR A 1 86 ? 12.666 -21.237 -19.806 1.00 94.94 86 TYR A C 1
ATOM 711 O O . TYR A 1 86 ? 11.803 -21.652 -19.038 1.00 94.94 86 TYR A O 1
ATOM 719 N N . TYR A 1 87 ? 13.555 -22.027 -20.398 1.00 94.62 87 TYR A N 1
ATOM 720 C CA . TYR A 1 87 ? 13.723 -23.419 -20.010 1.00 94.62 87 TYR A CA 1
ATOM 721 C C . TYR A 1 87 ? 14.786 -23.474 -18.918 1.00 94.62 87 TYR A C 1
ATOM 723 O O . TYR A 1 87 ? 15.919 -23.051 -19.161 1.00 94.62 87 TYR A O 1
ATOM 731 N N . ASP A 1 88 ? 14.408 -23.934 -17.732 1.00 93.50 88 ASP A N 1
ATOM 732 C CA . ASP A 1 88 ? 15.334 -24.142 -16.625 1.00 93.50 88 ASP A CA 1
ATOM 733 C C . ASP A 1 88 ? 15.928 -25.548 -16.750 1.00 93.50 88 ASP A C 1
ATOM 735 O O . ASP A 1 88 ? 15.207 -26.547 -16.733 1.00 93.50 88 ASP A O 1
ATOM 739 N N . THR A 1 89 ? 17.246 -25.640 -16.930 1.00 92.25 89 THR A N 1
ATOM 740 C CA . THR A 1 89 ? 17.937 -26.922 -17.116 1.00 92.25 89 THR A CA 1
ATOM 741 C C . THR A 1 89 ? 18.003 -27.752 -15.837 1.00 92.25 89 THR A C 1
ATOM 743 O O . THR A 1 89 ? 18.052 -28.978 -15.933 1.00 92.25 89 THR A O 1
ATOM 746 N N . GLY A 1 90 ? 17.979 -27.115 -14.662 1.00 92.94 90 GLY A N 1
ATOM 747 C CA . GLY A 1 90 ? 17.967 -27.790 -13.366 1.00 92.94 90 GLY A CA 1
ATOM 748 C C . GLY A 1 90 ? 16.606 -28.408 -13.058 1.00 92.94 90 GLY A C 1
ATOM 749 O O . GLY A 1 90 ? 16.542 -29.543 -12.594 1.00 92.94 90 GLY A O 1
ATOM 750 N N . LEU A 1 91 ? 15.524 -27.697 -13.386 1.00 92.00 91 LEU A N 1
ATOM 751 C CA . LEU A 1 91 ? 14.149 -28.182 -13.199 1.00 92.00 91 LEU A CA 1
ATOM 752 C C . LEU A 1 91 ? 13.617 -28.999 -14.390 1.00 92.00 91 LEU A C 1
ATOM 754 O O . LEU A 1 91 ? 12.607 -29.686 -14.264 1.00 92.00 91 LEU A O 1
ATOM 758 N N . LYS A 1 92 ? 14.297 -28.945 -15.544 1.00 94.44 92 LYS A N 1
ATOM 759 C CA . LYS A 1 92 ? 13.892 -29.572 -16.816 1.00 94.44 92 LYS A CA 1
ATOM 760 C C . LYS A 1 92 ? 12.480 -29.173 -17.270 1.00 94.44 92 LYS A C 1
ATOM 762 O O . LYS A 1 92 ? 11.757 -29.967 -17.870 1.00 94.44 92 LYS A O 1
ATOM 767 N N . GLU A 1 93 ? 12.091 -27.926 -17.020 1.00 94.88 93 GLU A N 1
ATOM 768 C CA . GLU A 1 93 ? 10.760 -27.415 -17.354 1.00 94.88 93 GLU A CA 1
ATOM 769 C C . GLU A 1 93 ? 10.772 -25.948 -17.809 1.00 94.88 93 GLU A C 1
ATOM 771 O O . GLU A 1 93 ? 11.762 -25.224 -17.687 1.00 94.88 93 GLU A O 1
ATOM 776 N N . MET A 1 94 ? 9.645 -25.503 -18.375 1.00 94.12 94 MET A N 1
ATOM 777 C CA . MET A 1 94 ? 9.447 -24.105 -18.760 1.00 94.12 94 MET A CA 1
ATOM 778 C C . MET A 1 94 ? 8.992 -23.281 -17.554 1.00 94.12 94 MET A C 1
ATOM 780 O O . MET A 1 94 ? 7.853 -23.408 -17.106 1.00 94.12 94 MET A O 1
ATOM 784 N N . VAL A 1 95 ? 9.840 -22.362 -17.103 1.00 94.56 95 VAL A N 1
ATOM 785 C CA . VAL A 1 95 ? 9.582 -21.492 -15.950 1.00 94.56 95 VAL A CA 1
ATOM 786 C C . VAL A 1 95 ? 9.171 -20.096 -16.419 1.00 94.56 95 VAL A C 1
ATOM 788 O O . VAL A 1 95 ? 9.718 -19.549 -17.383 1.00 94.56 95 VAL A O 1
ATOM 791 N N . GLU A 1 96 ? 8.179 -19.495 -15.753 1.00 94.19 96 GLU A N 1
ATOM 792 C CA . GLU A 1 96 ? 7.788 -18.105 -16.006 1.00 94.19 96 GLU A CA 1
ATOM 793 C C . GLU A 1 96 ? 8.829 -17.123 -15.461 1.00 94.19 96 GLU A C 1
ATOM 795 O O . GLU A 1 96 ? 9.215 -17.176 -14.296 1.00 94.19 96 GLU A O 1
ATOM 800 N N . LEU A 1 97 ? 9.233 -16.171 -16.303 1.00 92.69 97 LEU A N 1
ATOM 801 C CA . LEU A 1 97 ? 10.059 -15.049 -15.884 1.00 92.69 97 LEU A CA 1
ATOM 802 C C . LEU A 1 97 ? 9.271 -14.140 -14.947 1.00 92.69 97 LEU A C 1
ATOM 804 O O . LEU A 1 97 ? 8.177 -13.654 -15.264 1.00 92.69 97 LEU A O 1
ATOM 808 N N . ARG A 1 98 ? 9.885 -13.837 -13.812 1.00 91.12 98 ARG A N 1
ATOM 809 C CA . ARG A 1 98 ? 9.386 -12.875 -12.844 1.00 91.12 98 ARG A CA 1
ATOM 810 C C . ARG A 1 98 ? 9.556 -11.460 -13.395 1.00 91.12 98 ARG A C 1
ATOM 812 O O . ARG A 1 98 ? 10.442 -11.179 -14.205 1.00 91.12 98 ARG A O 1
ATOM 819 N N . PRO A 1 99 ? 8.738 -10.500 -12.938 1.00 89.50 99 PRO A N 1
ATOM 820 C CA . PRO A 1 99 ? 8.917 -9.103 -13.313 1.00 89.50 99 PRO A CA 1
ATOM 821 C C . PRO A 1 99 ? 10.304 -8.543 -12.982 1.00 89.50 99 PRO A C 1
ATOM 823 O O . PRO A 1 99 ? 10.795 -7.694 -13.725 1.00 89.50 99 PRO A O 1
ATOM 826 N N . SER A 1 100 ? 10.919 -9.006 -11.894 1.00 87.06 100 SER A N 1
ATOM 827 C CA . SER A 1 100 ? 12.255 -8.612 -11.447 1.00 87.06 100 SER A CA 1
ATOM 828 C C . SER A 1 100 ? 13.366 -9.048 -12.406 1.00 87.06 100 SER A C 1
ATOM 830 O O . SER A 1 100 ? 14.295 -8.265 -12.605 1.00 87.06 100 SER A O 1
ATOM 832 N N . ASP A 1 101 ? 13.212 -10.204 -13.063 1.00 91.69 101 ASP A N 1
ATOM 833 C CA . ASP A 1 101 ? 14.174 -10.760 -14.028 1.00 91.69 101 ASP A CA 1
ATOM 834 C C . ASP A 1 101 ? 14.362 -9.830 -15.245 1.00 91.69 101 ASP A C 1
ATOM 836 O O . ASP A 1 101 ? 15.420 -9.796 -15.873 1.00 91.69 101 ASP A O 1
ATOM 840 N N . PHE A 1 102 ? 13.360 -8.998 -15.563 1.00 92.94 102 PHE A N 1
ATOM 841 C CA . PHE A 1 102 ? 13.497 -7.918 -16.542 1.00 92.94 102 PHE A CA 1
ATOM 842 C C . PHE A 1 102 ? 14.214 -6.709 -15.923 1.00 92.94 102 PHE A C 1
ATOM 844 O O . PHE A 1 102 ? 13.587 -5.737 -15.477 1.00 92.94 102 PHE A O 1
ATOM 851 N N . SER A 1 103 ? 15.542 -6.785 -15.890 1.00 92.50 103 SER A N 1
ATOM 852 C CA . SER A 1 103 ? 16.436 -5.821 -15.243 1.00 92.50 103 SER A CA 1
ATOM 853 C C . SER A 1 103 ? 16.793 -4.604 -16.100 1.00 92.50 103 SER A C 1
ATOM 855 O O . SER A 1 103 ? 17.215 -3.586 -15.555 1.00 92.50 103 SER A O 1
ATOM 857 N N . VAL A 1 104 ? 16.594 -4.653 -17.421 1.00 94.81 104 VAL A N 1
ATOM 858 C CA . VAL A 1 104 ? 16.991 -3.564 -18.329 1.00 94.81 104 VAL A CA 1
ATOM 859 C C . VAL A 1 104 ? 15.805 -3.054 -19.144 1.00 94.81 104 VAL A C 1
ATOM 861 O O . VAL A 1 104 ? 15.078 -3.822 -19.781 1.00 94.81 104 VAL A O 1
ATOM 864 N N . LEU A 1 105 ? 15.638 -1.729 -19.153 1.00 95.88 105 LEU A N 1
ATOM 865 C CA . LEU A 1 105 ? 14.692 -1.018 -20.006 1.00 95.88 105 LEU A CA 1
ATOM 866 C C . LEU A 1 105 ? 15.455 -0.257 -21.088 1.00 95.88 105 LEU A C 1
ATOM 868 O O . LEU A 1 105 ? 16.155 0.711 -20.804 1.00 95.88 105 LEU A O 1
ATOM 872 N N . GLU A 1 106 ? 15.283 -0.663 -22.337 1.00 97.19 106 GLU A N 1
ATOM 873 C CA . GLU A 1 106 ? 15.819 0.071 -23.476 1.00 97.19 106 GLU A CA 1
ATOM 874 C C . GLU A 1 106 ? 14.750 0.993 -24.065 1.00 97.19 106 GLU A C 1
ATOM 876 O O . GLU A 1 106 ? 13.613 0.580 -24.299 1.00 97.19 106 GLU A O 1
ATOM 881 N N . ILE A 1 107 ? 15.117 2.240 -24.335 1.00 96.94 107 ILE A N 1
ATOM 882 C CA . ILE A 1 107 ? 14.279 3.227 -25.004 1.00 96.94 107 ILE A CA 1
ATOM 883 C C . ILE A 1 107 ? 14.854 3.500 -26.390 1.00 96.94 107 ILE A C 1
ATOM 885 O O . ILE A 1 107 ? 16.037 3.810 -26.517 1.00 96.94 107 ILE A O 1
ATOM 889 N N . GLN A 1 108 ? 14.004 3.426 -27.412 1.00 97.06 108 GLN A N 1
ATOM 890 C CA . GLN A 1 108 ? 14.352 3.777 -28.787 1.00 97.06 108 GLN A CA 1
ATOM 891 C C . GLN A 1 108 ? 13.617 5.049 -29.195 1.00 97.06 108 GLN A C 1
ATOM 893 O O . GLN A 1 108 ? 12.385 5.133 -29.102 1.00 97.06 108 GLN A O 1
ATOM 898 N N . GLU A 1 109 ? 14.374 6.051 -29.622 1.00 95.38 109 GLU A N 1
ATOM 899 C CA . GLU A 1 109 ? 13.906 7.428 -29.739 1.00 95.38 109 GLU A CA 1
ATOM 900 C C . GLU A 1 109 ? 14.342 8.055 -31.051 1.00 95.38 109 GLU A C 1
ATOM 902 O O . GLU A 1 109 ? 15.423 7.764 -31.557 1.00 95.38 109 GLU A O 1
ATOM 907 N N . LEU A 1 110 ? 13.503 8.954 -31.554 1.00 94.94 110 LEU A N 1
ATOM 908 C CA . LEU A 1 110 ? 13.891 9.908 -32.581 1.00 94.94 110 LEU A CA 1
ATOM 909 C C . LEU A 1 110 ? 14.423 11.170 -31.905 1.00 94.94 110 LEU A C 1
ATOM 911 O O . LEU A 1 110 ? 13.888 11.595 -30.875 1.00 94.94 110 LEU A O 1
ATOM 915 N N . TYR A 1 111 ? 15.469 11.735 -32.487 1.00 93.19 111 TYR A N 1
ATOM 916 C CA . TYR A 1 111 ? 16.166 12.919 -32.026 1.00 93.19 111 TYR A CA 1
ATOM 917 C C . TYR A 1 111 ? 16.160 13.992 -33.101 1.00 93.19 111 TYR A C 1
ATOM 919 O O . TYR A 1 111 ? 16.479 13.729 -34.261 1.00 93.19 111 TYR A O 1
ATOM 927 N N . ASP A 1 112 ? 15.833 15.204 -32.676 1.00 90.69 112 ASP A N 1
ATOM 928 C CA . ASP A 1 112 ? 15.888 16.399 -33.501 1.00 90.69 112 ASP A CA 1
ATOM 929 C C . ASP A 1 112 ? 16.776 17.427 -32.796 1.00 90.69 112 ASP A C 1
ATOM 931 O O . ASP A 1 112 ? 16.424 17.933 -31.731 1.00 90.69 112 ASP A O 1
ATOM 935 N N . SER A 1 113 ? 17.952 17.705 -33.364 1.00 83.25 113 SER A N 1
ATOM 936 C CA . SER A 1 113 ? 18.925 18.644 -32.795 1.00 83.25 113 SER A CA 1
ATOM 937 C C . SER A 1 113 ? 18.439 20.091 -32.798 1.00 83.25 113 SER A C 1
ATOM 939 O O . SER A 1 113 ? 18.921 20.877 -31.983 1.00 83.25 113 SER A O 1
ATOM 941 N N . LYS A 1 114 ? 17.505 20.432 -33.693 1.00 83.62 114 LYS A N 1
ATOM 942 C CA . LYS A 1 114 ? 16.982 21.789 -33.888 1.00 83.62 114 LYS A CA 1
ATOM 943 C C . LYS A 1 114 ? 15.692 22.028 -33.103 1.00 83.62 114 LYS A C 1
ATOM 945 O O . LYS A 1 114 ? 15.281 23.173 -32.941 1.00 83.62 114 LYS A O 1
ATOM 950 N N . ALA A 1 115 ? 15.050 20.968 -32.612 1.00 83.81 115 ALA A N 1
ATOM 951 C CA . ALA A 1 115 ? 13.855 21.087 -31.792 1.00 83.81 115 ALA A CA 1
ATOM 952 C C . ALA A 1 115 ? 14.181 21.656 -30.395 1.00 83.81 115 ALA A C 1
ATOM 954 O O . ALA A 1 115 ? 15.231 21.348 -29.821 1.00 83.81 115 ALA A O 1
ATOM 955 N N . PRO A 1 116 ? 13.262 22.434 -29.793 1.00 80.38 116 PRO A N 1
ATOM 956 C CA . PRO A 1 116 ? 13.422 22.907 -28.422 1.00 80.38 116 PRO A CA 1
ATOM 957 C C . PRO A 1 116 ? 13.560 21.724 -27.454 1.00 80.38 116 PRO A C 1
ATOM 959 O O . PRO A 1 116 ? 13.004 20.649 -27.686 1.00 80.38 116 PRO A O 1
ATOM 962 N N . ASN A 1 117 ? 14.256 21.926 -26.329 1.00 73.69 117 ASN A N 1
ATOM 963 C CA . ASN A 1 117 ? 14.646 20.858 -25.392 1.00 73.69 117 ASN A CA 1
ATOM 964 C C . ASN A 1 117 ? 13.515 19.878 -25.017 1.00 73.69 117 ASN A C 1
ATOM 966 O O . ASN A 1 117 ? 13.757 18.677 -24.904 1.00 73.69 117 ASN A O 1
ATOM 970 N N . ALA A 1 118 ? 12.274 20.356 -24.871 1.00 69.62 118 ALA A N 1
ATOM 971 C CA . ALA A 1 118 ? 11.118 19.518 -24.533 1.00 69.62 118 ALA A CA 1
ATOM 972 C C . ALA A 1 118 ? 10.657 18.573 -25.665 1.00 69.62 118 ALA A C 1
ATOM 974 O O . ALA A 1 118 ? 9.993 17.574 -25.394 1.00 69.62 118 ALA A O 1
ATOM 975 N N . GLN A 1 119 ? 10.985 18.880 -26.921 1.00 79.31 119 GLN A N 1
ATOM 976 C CA . GLN A 1 119 ? 10.602 18.116 -28.117 1.00 79.31 119 GLN A CA 1
ATOM 977 C C . GLN A 1 119 ? 11.790 17.436 -28.805 1.00 79.31 119 GLN A C 1
ATOM 979 O O . GLN A 1 119 ? 11.588 16.621 -29.703 1.00 79.31 119 GLN A O 1
ATOM 984 N N . LYS A 1 120 ? 13.012 17.713 -28.333 1.00 88.19 120 LYS A N 1
ATOM 985 C CA . LYS A 1 120 ? 14.278 17.163 -28.833 1.00 88.19 120 LYS A CA 1
ATOM 986 C C . LYS A 1 120 ? 14.291 15.640 -28.944 1.00 88.19 120 LYS A C 1
ATOM 988 O O . LYS A 1 120 ? 15.033 15.077 -29.741 1.00 88.19 120 LYS A O 1
ATOM 993 N N . TYR A 1 121 ? 13.478 14.966 -28.132 1.00 91.56 121 TYR A N 1
ATOM 994 C CA . TYR A 1 121 ? 13.403 13.517 -28.078 1.00 91.56 121 TYR A CA 1
ATOM 995 C C . TYR A 1 121 ? 11.967 13.017 -28.159 1.00 91.56 121 TYR A C 1
ATOM 997 O O . TYR A 1 121 ? 11.101 13.435 -27.391 1.00 91.56 121 TYR A O 1
ATOM 1005 N N . LYS A 1 122 ? 11.734 12.031 -29.026 1.00 94.19 122 LYS A N 1
ATOM 1006 C CA . LYS A 1 122 ? 10.431 11.384 -29.187 1.00 94.19 122 LYS A CA 1
ATOM 1007 C C . LYS A 1 122 ? 10.564 9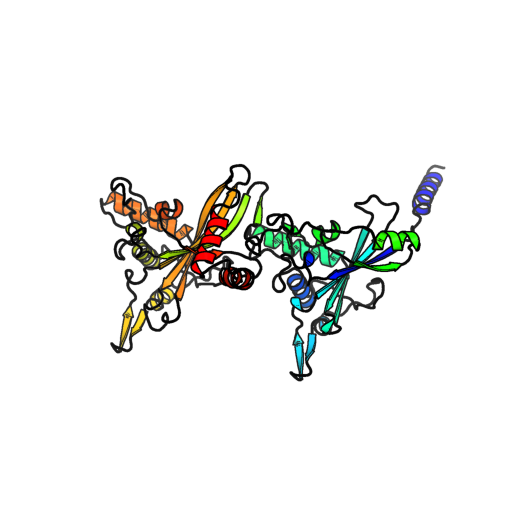.871 -29.082 1.00 94.19 122 LYS A C 1
ATOM 1009 O O . LYS A 1 122 ? 11.052 9.213 -30.000 1.00 94.19 122 LYS A O 1
ATOM 1014 N N . ILE A 1 123 ? 10.082 9.313 -27.973 1.00 96.12 123 ILE A N 1
ATOM 1015 C CA . ILE A 1 123 ? 10.119 7.870 -27.720 1.00 96.12 123 ILE A CA 1
ATOM 1016 C C . ILE A 1 123 ? 9.198 7.132 -28.703 1.00 96.12 123 ILE A C 1
ATOM 1018 O O . ILE A 1 123 ? 7.990 7.380 -28.745 1.00 96.12 123 ILE A O 1
ATOM 1022 N N . GLN A 1 124 ? 9.758 6.186 -29.458 1.00 97.19 124 GLN A N 1
ATOM 1023 C CA . GLN A 1 124 ? 9.024 5.346 -30.412 1.00 97.19 124 GLN A CA 1
ATOM 1024 C C . GLN A 1 124 ? 8.743 3.957 -29.853 1.00 97.19 124 GLN A C 1
ATOM 1026 O O . GLN A 1 124 ? 7.623 3.442 -29.966 1.00 97.19 124 GLN A O 1
ATOM 1031 N N . ALA A 1 125 ? 9.745 3.356 -29.215 1.00 97.88 125 ALA A N 1
ATOM 1032 C CA . ALA A 1 125 ? 9.673 1.998 -28.705 1.00 97.88 125 ALA A CA 1
ATOM 1033 C C . ALA A 1 125 ? 10.325 1.881 -27.333 1.00 97.88 125 ALA A C 1
ATOM 1035 O O . ALA A 1 125 ? 11.206 2.657 -26.966 1.00 97.88 125 ALA A O 1
ATOM 1036 N N . VAL A 1 126 ? 9.874 0.877 -26.593 1.00 97.50 126 VAL A N 1
ATOM 1037 C CA . VAL A 1 126 ? 10.482 0.452 -25.339 1.00 97.50 126 VAL A CA 1
ATOM 1038 C C . VAL A 1 126 ? 10.690 -1.051 -25.418 1.00 97.50 126 VAL A C 1
ATOM 1040 O O . VAL A 1 126 ? 9.748 -1.772 -25.757 1.00 97.50 126 VAL A O 1
ATOM 1043 N N . ALA A 1 127 ? 11.894 -1.516 -25.108 1.00 96.88 127 ALA A N 1
ATOM 1044 C CA . ALA A 1 127 ? 12.190 -2.931 -24.957 1.00 96.88 127 ALA A CA 1
ATOM 1045 C C . ALA A 1 127 ? 12.447 -3.256 -23.484 1.00 96.88 127 ALA A C 1
ATOM 1047 O O . ALA A 1 127 ? 13.193 -2.544 -22.815 1.00 96.88 127 ALA A O 1
ATOM 1048 N N . LEU A 1 128 ? 11.829 -4.325 -22.982 1.00 95.56 128 LEU A N 1
ATOM 1049 C CA . LEU A 1 128 ? 12.243 -4.929 -21.715 1.00 95.56 128 LEU A CA 1
ATOM 1050 C C . LEU A 1 128 ? 13.156 -6.105 -22.024 1.00 95.56 128 LEU A C 1
ATOM 1052 O O . LEU A 1 128 ? 12.862 -6.910 -22.912 1.00 95.56 128 LEU A O 1
ATOM 1056 N N . LYS A 1 129 ? 14.249 -6.190 -21.273 1.00 96.31 129 LYS A N 1
ATOM 1057 C CA . LYS A 1 129 ? 15.275 -7.216 -21.403 1.00 96.31 129 LYS A CA 1
ATOM 1058 C C . LYS A 1 129 ? 15.467 -7.913 -20.061 1.00 96.31 129 LYS A C 1
ATOM 1060 O O . LYS A 1 129 ? 15.537 -7.242 -19.033 1.00 96.31 129 LYS A 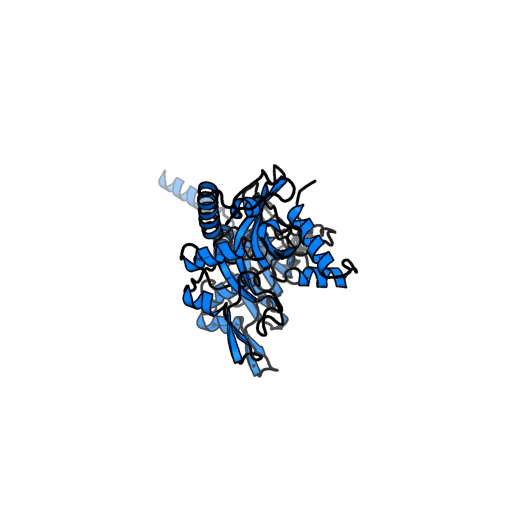O 1
ATOM 1065 N N . ALA A 1 130 ? 15.568 -9.234 -20.119 1.00 95.75 130 ALA A N 1
ATOM 1066 C CA . ALA A 1 130 ? 16.009 -10.117 -19.051 1.00 95.75 130 ALA A CA 1
ATOM 1067 C C . ALA A 1 130 ? 17.334 -10.755 -19.511 1.00 95.75 130 ALA A C 1
ATOM 1069 O O . ALA A 1 130 ? 17.311 -11.807 -20.158 1.00 95.75 130 ALA A O 1
ATOM 1070 N N . PRO A 1 131 ? 18.475 -10.060 -19.311 1.00 94.31 131 PRO A N 1
ATOM 1071 C CA . PRO A 1 131 ? 19.758 -10.432 -19.906 1.00 94.31 131 PRO A CA 1
ATOM 1072 C C . PRO A 1 131 ? 20.233 -11.823 -19.488 1.00 94.31 131 PRO A C 1
ATOM 1074 O O . PRO A 1 131 ? 20.670 -12.576 -20.350 1.00 94.31 131 PRO A O 1
ATOM 1077 N N . GLU A 1 132 ? 20.060 -12.180 -18.213 1.00 93.44 132 GLU A N 1
ATOM 1078 C CA . GLU A 1 132 ? 20.445 -13.485 -17.645 1.00 93.44 132 GLU A CA 1
ATOM 1079 C C . GLU A 1 132 ? 19.800 -14.664 -18.386 1.00 93.44 132 GLU A C 1
ATOM 1081 O O . GLU A 1 132 ? 20.407 -15.715 -18.544 1.00 93.44 132 GLU A O 1
ATOM 1086 N N . PHE A 1 133 ? 18.600 -14.458 -18.931 1.00 94.31 133 PHE A N 1
ATOM 1087 C CA . PHE A 1 133 ? 17.834 -15.487 -19.636 1.00 94.31 133 PHE A CA 1
ATOM 1088 C C . PHE A 1 133 ? 17.856 -15.308 -21.158 1.00 94.31 133 PHE A C 1
ATOM 1090 O O . PHE A 1 133 ? 17.140 -16.004 -21.880 1.00 94.31 133 PHE A O 1
ATOM 1097 N N . SER A 1 134 ? 18.612 -14.327 -21.668 1.00 93.38 134 SER A N 1
ATOM 1098 C CA . SER A 1 134 ? 18.617 -13.940 -23.086 1.00 93.38 134 SER A CA 1
ATOM 1099 C C . SER A 1 134 ? 17.212 -13.674 -23.656 1.00 93.38 134 SER A C 1
ATOM 1101 O O . SER A 1 134 ? 16.942 -13.885 -24.841 1.00 93.38 134 SER A O 1
ATOM 1103 N N . LYS A 1 135 ? 16.282 -13.190 -22.820 1.00 95.25 135 LYS A N 1
ATOM 1104 C CA . LYS A 1 135 ? 14.905 -12.876 -23.230 1.00 95.25 135 LYS A CA 1
ATOM 1105 C C . LYS A 1 135 ? 14.703 -11.378 -23.369 1.00 95.25 135 LYS A C 1
ATOM 1107 O O . LYS A 1 135 ? 15.194 -10.568 -22.584 1.00 95.25 135 LYS A O 1
ATOM 1112 N N . SER A 1 136 ? 13.943 -10.990 -24.386 1.00 95.31 136 SER A N 1
ATOM 1113 C CA . SER A 1 136 ? 13.556 -9.598 -24.589 1.00 95.31 136 SER A CA 1
ATOM 1114 C C . SER A 1 136 ? 12.328 -9.473 -25.478 1.00 95.31 136 SER A C 1
ATOM 1116 O O . SER A 1 136 ? 12.025 -10.350 -26.289 1.00 95.31 136 SER A O 1
ATOM 1118 N N . PHE A 1 137 ? 11.614 -8.361 -25.338 1.00 95.56 137 PHE A N 1
ATOM 1119 C CA . PHE A 1 137 ? 10.511 -8.016 -26.227 1.00 95.56 137 PHE A CA 1
ATOM 1120 C C . PHE A 1 137 ? 10.377 -6.503 -26.372 1.00 95.56 137 PHE A C 1
ATOM 1122 O O . PHE A 1 137 ? 10.702 -5.743 -25.460 1.00 95.56 137 PHE A O 1
ATOM 1129 N N . VAL A 1 138 ? 9.845 -6.067 -27.514 1.00 97.38 138 VAL A N 1
ATOM 1130 C CA . VAL A 1 138 ? 9.618 -4.651 -27.830 1.00 97.38 138 VAL A CA 1
ATOM 1131 C C . VAL A 1 138 ? 8.136 -4.320 -27.784 1.00 97.38 138 VAL A C 1
ATOM 1133 O O . VAL A 1 138 ? 7.286 -5.094 -28.227 1.00 97.38 138 VAL A O 1
ATOM 1136 N N . VAL A 1 139 ? 7.813 -3.124 -27.301 1.00 97.44 139 VAL A N 1
ATOM 1137 C CA . VAL A 1 139 ? 6.464 -2.560 -27.296 1.00 97.44 139 VAL A CA 1
ATOM 1138 C C . VAL A 1 139 ? 6.483 -1.183 -27.958 1.00 97.44 139 VAL A C 1
ATOM 1140 O O . VAL A 1 139 ? 7.333 -0.344 -27.661 1.00 97.44 139 VAL A O 1
ATOM 1143 N N . LYS A 1 140 ? 5.489 -0.909 -28.816 1.00 97.94 140 LYS A N 1
ATOM 1144 C CA . LYS A 1 140 ? 5.215 0.452 -29.316 1.00 97.94 140 LYS A CA 1
ATOM 1145 C C . LYS A 1 140 ? 4.984 1.394 -28.135 1.00 97.94 140 LYS A C 1
ATOM 1147 O O . LYS A 1 140 ? 4.059 1.163 -27.349 1.00 97.94 140 LYS A O 1
ATOM 1152 N N . TYR A 1 141 ? 5.726 2.496 -28.049 1.00 97.62 141 TYR A N 1
ATOM 1153 C CA . TYR A 1 141 ? 5.645 3.397 -26.897 1.00 97.62 141 TYR A CA 1
ATOM 1154 C C . TYR A 1 141 ? 4.240 3.974 -26.688 1.00 97.62 141 TYR A C 1
ATOM 1156 O O . TYR A 1 141 ? 3.746 4.015 -25.565 1.00 97.62 141 TYR A O 1
ATOM 1164 N N . LYS A 1 142 ? 3.510 4.292 -27.767 1.00 97.12 142 LYS A N 1
ATOM 1165 C CA . LYS A 1 142 ? 2.096 4.713 -27.694 1.00 97.12 142 LYS A CA 1
ATOM 1166 C C . LYS A 1 142 ? 1.218 3.712 -26.925 1.00 97.12 142 LYS A C 1
ATOM 1168 O O . LYS A 1 142 ? 0.342 4.112 -26.157 1.00 97.12 142 LYS A O 1
ATOM 1173 N N . HIS A 1 143 ? 1.433 2.408 -27.119 1.00 96.50 143 HIS A N 1
ATOM 1174 C CA . HIS A 1 143 ? 0.674 1.361 -26.426 1.00 96.50 143 HIS A CA 1
ATOM 1175 C C . HIS A 1 143 ? 1.111 1.217 -24.970 1.00 96.50 143 HIS A C 1
ATOM 1177 O O . HIS A 1 143 ? 0.246 1.151 -24.095 1.00 96.50 143 HIS A O 1
ATOM 1183 N N . PHE A 1 144 ? 2.423 1.232 -24.725 1.00 96.88 144 PHE A N 1
ATOM 1184 C CA . PHE A 1 144 ? 3.015 1.261 -23.388 1.00 96.88 144 PHE A CA 1
ATOM 1185 C C . PHE A 1 144 ? 2.442 2.426 -22.565 1.00 96.88 144 PHE A C 1
ATOM 1187 O O . PHE A 1 144 ? 1.817 2.203 -21.526 1.00 96.88 144 PHE A O 1
ATOM 1194 N N . LYS A 1 145 ? 2.530 3.655 -23.095 1.00 97.44 145 LYS A N 1
ATOM 1195 C CA . LYS A 1 145 ? 2.031 4.886 -22.470 1.00 97.44 145 LYS A CA 1
ATOM 1196 C C . LYS A 1 145 ? 0.543 4.811 -22.165 1.00 97.44 145 LYS A C 1
ATOM 1198 O O . LYS A 1 145 ? 0.125 5.048 -21.034 1.00 97.44 145 LYS A O 1
ATOM 1203 N N . ARG A 1 146 ? -0.279 4.433 -23.149 1.00 97.50 146 ARG A N 1
ATOM 1204 C CA . ARG A 1 146 ? -1.734 4.313 -22.963 1.00 97.50 146 ARG A CA 1
ATOM 1205 C C . ARG A 1 146 ? -2.087 3.316 -21.859 1.00 97.50 146 ARG A C 1
ATOM 1207 O O . ARG A 1 146 ? -2.960 3.596 -21.037 1.00 97.50 146 ARG A O 1
ATOM 1214 N N . TYR A 1 147 ? -1.441 2.153 -21.854 1.00 97.31 147 TYR A N 1
ATOM 1215 C CA . TYR A 1 147 ? -1.760 1.079 -20.921 1.00 97.31 147 TYR A CA 1
ATOM 1216 C C . TYR A 1 147 ? -1.319 1.407 -19.487 1.00 97.31 147 TYR A C 1
ATOM 1218 O O . TYR A 1 147 ? -2.141 1.334 -18.569 1.00 97.31 147 TYR A O 1
ATOM 1226 N N . LEU A 1 148 ? -0.074 1.854 -19.299 1.00 95.69 148 LEU A N 1
ATOM 1227 C CA . LEU A 1 148 ? 0.447 2.208 -17.978 1.00 95.69 148 LEU A CA 1
ATOM 1228 C C . LEU A 1 148 ? -0.245 3.445 -17.394 1.00 95.69 148 LEU A C 1
ATOM 1230 O O . LEU A 1 148 ? -0.654 3.411 -16.235 1.00 95.69 148 LEU A O 1
ATOM 1234 N N . ASN A 1 149 ? -0.513 4.485 -18.194 1.00 96.69 149 ASN A N 1
ATOM 1235 C CA . ASN A 1 149 ? -1.260 5.653 -17.712 1.00 96.69 149 ASN A CA 1
ATOM 1236 C C . ASN A 1 149 ? -2.684 5.292 -17.284 1.00 96.69 149 ASN A C 1
ATOM 1238 O O . ASN A 1 149 ? -3.190 5.827 -16.296 1.00 96.69 149 ASN A O 1
ATOM 1242 N N . LYS A 1 150 ? -3.344 4.366 -17.992 1.00 96.94 150 LYS A N 1
ATOM 1243 C CA . LYS A 1 150 ? -4.664 3.860 -17.592 1.00 96.94 150 LYS A CA 1
ATOM 1244 C C . LYS A 1 150 ? -4.590 3.124 -16.252 1.00 96.94 150 LYS A C 1
ATOM 1246 O O . LYS A 1 150 ? -5.461 3.336 -15.408 1.00 96.94 150 LYS A O 1
ATOM 1251 N N . ALA A 1 151 ? -3.569 2.291 -16.044 1.00 94.62 151 ALA A N 1
ATOM 1252 C CA . ALA A 1 151 ? -3.348 1.592 -14.778 1.00 94.62 151 ALA A CA 1
ATOM 1253 C C . ALA A 1 151 ? -3.056 2.566 -13.621 1.00 94.62 151 ALA A C 1
ATOM 1255 O O . ALA A 1 151 ? -3.684 2.458 -12.565 1.00 94.62 151 ALA A O 1
ATOM 1256 N N . PHE A 1 152 ? -2.190 3.558 -13.845 1.00 93.56 152 PHE A N 1
ATOM 1257 C CA . PHE A 1 152 ? -1.862 4.611 -12.882 1.00 93.56 152 PHE A CA 1
ATOM 1258 C C . PHE A 1 152 ? -3.080 5.456 -12.501 1.00 93.56 152 PHE A C 1
ATOM 1260 O O . PHE A 1 152 ? -3.407 5.590 -11.327 1.00 93.56 152 PHE A O 1
ATOM 1267 N N . ARG A 1 153 ? -3.835 5.970 -13.481 1.00 95.06 153 ARG A N 1
ATOM 1268 C CA . ARG A 1 153 ? -5.034 6.785 -13.212 1.00 95.06 153 ARG A CA 1
ATOM 1269 C C . ARG A 1 153 ? -6.092 6.009 -12.427 1.00 95.06 153 ARG A C 1
ATOM 1271 O O . ARG A 1 153 ? -6.704 6.561 -11.519 1.00 95.06 153 ARG A O 1
ATOM 1278 N N . ARG A 1 154 ? -6.319 4.734 -12.767 1.00 94.00 154 ARG A N 1
ATOM 1279 C CA . ARG A 1 154 ? -7.304 3.881 -12.078 1.00 94.00 154 ARG A CA 1
ATOM 1280 C C . ARG A 1 154 ? -6.887 3.561 -10.648 1.00 94.00 154 ARG A C 1
ATOM 1282 O O . ARG A 1 154 ? -7.729 3.626 -9.759 1.00 94.00 154 ARG A O 1
ATOM 1289 N N . SER A 1 155 ? -5.618 3.227 -10.429 1.00 90.56 155 SER A N 1
ATOM 1290 C CA . SER A 1 155 ? -5.109 2.945 -9.086 1.00 90.56 155 SER A CA 1
ATOM 1291 C C . SER A 1 155 ? -5.066 4.195 -8.209 1.00 90.56 155 SER A C 1
ATOM 1293 O O . SER A 1 155 ? -5.539 4.149 -7.079 1.00 90.56 155 SER A O 1
ATOM 1295 N N . ARG A 1 156 ? -4.634 5.344 -8.748 1.00 90.81 156 ARG A N 1
ATOM 1296 C CA . ARG A 1 156 ? -4.575 6.627 -8.025 1.00 90.81 156 ARG A CA 1
ATOM 1297 C C . ARG A 1 156 ? -5.921 7.064 -7.439 1.00 90.81 156 ARG A C 1
ATOM 1299 O O . ARG A 1 156 ? -5.954 7.643 -6.358 1.00 90.81 156 ARG A O 1
ATOM 1306 N N . ARG A 1 157 ? -7.043 6.743 -8.097 1.00 92.06 157 ARG A N 1
ATOM 1307 C CA . ARG A 1 157 ? -8.402 7.022 -7.581 1.00 92.06 157 ARG A CA 1
ATOM 1308 C C . ARG A 1 157 ? -8.694 6.344 -6.242 1.00 92.06 157 ARG A C 1
ATOM 1310 O O . ARG A 1 157 ? -9.527 6.844 -5.495 1.00 92.06 157 ARG A O 1
ATOM 1317 N N . LYS A 1 158 ? -8.010 5.237 -5.932 1.00 88.12 158 LYS A N 1
ATOM 1318 C CA . LYS A 1 158 ? -8.155 4.536 -4.652 1.00 88.12 158 LYS A CA 1
ATOM 1319 C C . LYS A 1 158 ? -7.502 5.281 -3.485 1.00 88.12 158 LYS A C 1
ATOM 1321 O O . LYS A 1 158 ? -7.850 4.983 -2.349 1.00 88.12 158 LYS A O 1
ATOM 1326 N N . LYS A 1 159 ? -6.635 6.271 -3.757 1.00 89.81 159 LYS A N 1
ATOM 1327 C CA . LYS A 1 159 ? -6.014 7.136 -2.737 1.00 89.81 159 LYS A CA 1
ATOM 1328 C C . LYS A 1 159 ? -5.285 6.330 -1.651 1.00 89.81 159 LYS A C 1
ATOM 1330 O O . LYS A 1 159 ? -5.438 6.609 -0.464 1.00 89.81 159 LYS A O 1
ATOM 1335 N N . ASP A 1 160 ? -4.548 5.312 -2.082 1.00 84.44 160 ASP A N 1
ATOM 1336 C CA . ASP A 1 160 ? -3.817 4.375 -1.232 1.00 84.44 160 ASP A CA 1
ATOM 1337 C C . ASP A 1 160 ? -2.553 3.933 -1.984 1.00 84.44 160 ASP A C 1
ATOM 1339 O O . ASP A 1 160 ? -2.615 3.604 -3.174 1.00 84.44 160 ASP A O 1
ATOM 1343 N N . LEU A 1 161 ? -1.408 4.002 -1.307 1.00 82.94 161 LEU A N 1
ATOM 1344 C CA . LEU A 1 161 ? -0.101 3.714 -1.888 1.00 82.94 161 LEU A CA 1
ATOM 1345 C C . LEU A 1 161 ? 0.030 2.236 -2.270 1.00 82.94 161 LEU A C 1
ATOM 1347 O O . LEU A 1 161 ? 0.521 1.931 -3.352 1.00 82.94 161 LEU A O 1
ATOM 1351 N N . MET A 1 162 ? -0.509 1.331 -1.450 1.00 80.94 162 MET A N 1
ATOM 1352 C CA . MET A 1 162 ? -0.370 -0.127 -1.615 1.00 80.94 162 MET A CA 1
ATOM 1353 C C . MET A 1 162 ? -1.030 -0.672 -2.881 1.00 80.94 162 MET A C 1
ATOM 1355 O O . MET A 1 162 ? -0.808 -1.803 -3.305 1.00 80.94 162 MET A O 1
ATOM 1359 N N . VAL A 1 163 ? -1.914 0.123 -3.474 1.00 83.06 163 VAL A N 1
ATOM 1360 C CA . VAL A 1 163 ? -2.627 -0.225 -4.701 1.00 83.06 163 VAL A CA 1
ATOM 1361 C C . VAL A 1 163 ? -2.212 0.641 -5.873 1.00 83.06 163 VAL A C 1
ATOM 1363 O O . VAL A 1 163 ? -2.753 0.429 -6.963 1.00 83.06 163 VAL A O 1
ATOM 1366 N N . LEU A 1 164 ? -1.321 1.619 -5.665 1.00 86.06 164 LEU A N 1
ATOM 1367 C CA . LEU A 1 164 ? -0.821 2.503 -6.705 1.00 86.06 164 LEU A CA 1
ATOM 1368 C C . LEU A 1 164 ? 0.020 1.682 -7.685 1.00 86.06 164 LEU A C 1
ATOM 1370 O O . LEU A 1 164 ? 0.882 0.905 -7.302 1.00 86.06 164 LEU A O 1
ATOM 1374 N N . LYS A 1 165 ? -0.269 1.819 -8.978 1.00 88.75 165 LYS A N 1
ATOM 1375 C CA . LYS A 1 165 ? 0.336 0.997 -10.033 1.00 88.75 165 LYS A CA 1
ATOM 1376 C C . LYS A 1 165 ? 1.005 1.867 -11.074 1.00 88.75 165 LYS A C 1
ATOM 1378 O O . LYS A 1 165 ? 0.494 2.939 -11.389 1.00 88.75 165 LYS A O 1
ATOM 1383 N N . ALA A 1 166 ? 2.071 1.345 -11.680 1.00 90.69 166 ALA A N 1
ATOM 1384 C CA . ALA A 1 166 ? 2.744 1.958 -12.826 1.00 90.69 166 ALA A CA 1
ATOM 1385 C C . ALA A 1 166 ? 3.141 3.431 -12.599 1.00 90.69 166 ALA A C 1
ATOM 1387 O O . ALA A 1 166 ? 3.003 4.273 -13.495 1.00 90.69 166 ALA A O 1
ATOM 1388 N N . TYR A 1 167 ? 3.615 3.733 -11.393 1.00 88.75 167 TYR A N 1
ATOM 1389 C CA . TYR A 1 167 ? 4.120 5.046 -11.024 1.00 88.75 167 TYR A CA 1
ATOM 1390 C C . TYR A 1 167 ? 5.637 5.011 -10.847 1.00 88.75 167 TYR A C 1
ATOM 1392 O O . TYR A 1 167 ? 6.217 3.962 -10.584 1.00 88.75 167 TYR A O 1
ATOM 1400 N N . TRP A 1 168 ? 6.243 6.175 -11.023 1.00 88.00 168 TRP A N 1
ATOM 1401 C CA . TRP A 1 168 ? 7.592 6.505 -10.601 1.00 88.00 168 TRP A CA 1
ATOM 1402 C C . TRP A 1 168 ? 7.498 7.391 -9.360 1.00 88.00 168 TRP A C 1
ATOM 1404 O O . TRP A 1 168 ? 6.615 8.256 -9.282 1.00 88.00 168 TRP A O 1
ATOM 1414 N N . GLN A 1 169 ? 8.407 7.184 -8.417 1.00 85.25 169 GLN A N 1
ATOM 1415 C CA . GLN A 1 169 ? 8.557 7.986 -7.213 1.00 85.25 169 GLN A CA 1
ATOM 1416 C C . GLN A 1 169 ? 9.887 8.725 -7.278 1.00 85.25 169 GLN A C 1
ATOM 1418 O O . GLN A 1 169 ? 10.913 8.102 -7.540 1.00 85.25 169 GLN A O 1
ATOM 1423 N N . SER A 1 170 ? 9.877 10.029 -7.004 1.00 84.69 170 SER A N 1
ATOM 1424 C CA . SER A 1 170 ? 11.130 10.780 -6.987 1.00 84.69 170 SER A CA 1
ATOM 1425 C C . SER A 1 170 ? 12.048 10.340 -5.843 1.00 84.69 170 SER A C 1
ATOM 1427 O O . SER A 1 170 ? 11.585 10.327 -4.700 1.00 84.69 170 SER A O 1
ATOM 1429 N N . PRO A 1 171 ? 13.337 10.056 -6.118 1.00 80.12 171 PRO A N 1
ATOM 1430 C CA . PRO A 1 171 ? 14.346 9.837 -5.083 1.00 80.12 171 PRO A CA 1
ATOM 1431 C C . PRO A 1 171 ? 14.634 11.091 -4.253 1.00 80.12 171 PRO A C 1
ATOM 1433 O O . PRO A 1 171 ? 15.051 10.987 -3.107 1.00 80.12 171 PRO A O 1
ATOM 1436 N N . GLU A 1 172 ? 14.370 12.276 -4.802 1.00 81.62 172 GLU A N 1
ATOM 1437 C CA . GLU A 1 172 ? 14.616 13.565 -4.142 1.00 81.62 172 GLU A CA 1
ATOM 1438 C C . GLU A 1 172 ? 13.392 14.046 -3.353 1.00 81.62 172 GLU A C 1
ATOM 1440 O O . GLU A 1 172 ? 13.502 14.842 -2.425 1.00 81.62 172 GLU A O 1
ATOM 1445 N N . ASN A 1 173 ? 12.198 13.576 -3.728 1.00 82.38 173 ASN A N 1
ATOM 1446 C CA . ASN A 1 173 ? 10.949 13.922 -3.063 1.00 82.38 173 ASN A CA 1
ATOM 1447 C C . ASN A 1 173 ? 10.049 12.690 -2.952 1.00 82.38 173 ASN A C 1
ATOM 1449 O O . ASN A 1 173 ? 9.337 12.300 -3.884 1.00 82.38 173 ASN A O 1
ATOM 1453 N N . ASN A 1 174 ? 10.022 12.131 -1.751 1.00 77.19 174 ASN A N 1
ATOM 1454 C CA . ASN A 1 174 ? 9.312 10.905 -1.426 1.00 77.19 174 ASN A CA 1
ATOM 1455 C C . ASN A 1 174 ? 7.765 11.051 -1.478 1.00 77.19 174 ASN A C 1
ATOM 1457 O O . ASN A 1 174 ? 7.043 10.061 -1.461 1.00 77.19 174 ASN A O 1
ATOM 1461 N N . THR A 1 175 ? 7.234 12.264 -1.674 1.00 81.62 175 THR A N 1
ATOM 1462 C CA . THR A 1 175 ? 5.798 12.533 -1.903 1.00 81.62 175 THR A CA 1
ATOM 1463 C C . THR A 1 175 ? 5.436 12.759 -3.376 1.00 81.62 175 THR A C 1
ATOM 1465 O O . THR A 1 175 ? 4.260 12.890 -3.726 1.00 81.62 175 THR A O 1
ATOM 1468 N N . LEU A 1 176 ? 6.432 12.821 -4.267 1.00 86.00 176 LEU A N 1
ATOM 1469 C CA . LEU A 1 176 ? 6.233 13.089 -5.688 1.00 86.00 176 LEU A CA 1
ATOM 1470 C C . LEU A 1 176 ? 6.066 11.791 -6.489 1.00 86.00 176 LEU A C 1
ATOM 1472 O O . LEU A 1 176 ? 7.038 11.222 -6.986 1.00 86.00 176 LEU A O 1
ATOM 1476 N N . GLN A 1 177 ? 4.810 11.369 -6.671 1.00 88.00 177 GLN A N 1
ATOM 1477 C CA . GLN A 1 177 ? 4.447 10.261 -7.562 1.00 88.00 177 GLN A CA 1
ATOM 1478 C C . GLN A 1 177 ? 3.904 10.749 -8.910 1.00 88.00 177 GLN A C 1
ATOM 1480 O O . GLN A 1 177 ? 2.901 11.473 -8.975 1.00 88.00 177 GLN A O 1
ATOM 1485 N N . THR A 1 178 ? 4.496 10.271 -10.005 1.00 90.69 178 THR A N 1
ATOM 1486 C CA . THR A 1 178 ? 3.980 10.475 -11.369 1.00 90.69 178 THR A CA 1
ATOM 1487 C C . THR A 1 178 ? 3.889 9.158 -12.133 1.00 90.69 178 THR A C 1
ATOM 1489 O O . THR A 1 178 ? 4.349 8.125 -11.663 1.00 90.69 178 THR A O 1
ATOM 1492 N N . SER A 1 179 ? 3.259 9.157 -13.306 1.00 93.00 179 SER A N 1
ATOM 1493 C CA . SER A 1 179 ? 3.230 7.957 -14.146 1.00 93.00 179 SER A CA 1
ATOM 1494 C C . SER A 1 179 ? 4.628 7.642 -14.686 1.00 93.00 179 SER A C 1
ATOM 1496 O O . SER A 1 179 ? 5.388 8.559 -14.998 1.00 93.00 179 SER A O 1
ATOM 1498 N N . ILE A 1 180 ? 4.946 6.359 -14.876 1.00 93.12 180 ILE A N 1
ATOM 1499 C CA . ILE A 1 180 ? 6.225 5.950 -15.488 1.00 93.12 180 ILE A CA 1
ATOM 1500 C C . ILE A 1 180 ? 6.432 6.615 -16.845 1.00 93.12 180 ILE A C 1
ATOM 1502 O O . ILE A 1 180 ? 7.526 7.065 -17.153 1.00 93.12 180 ILE A O 1
ATOM 1506 N N . SER A 1 181 ? 5.381 6.719 -17.658 1.00 94.56 181 SER A N 1
ATOM 1507 C CA . SER A 1 181 ? 5.484 7.348 -18.973 1.00 94.56 181 SER A CA 1
ATOM 1508 C C . SER A 1 181 ? 5.870 8.821 -18.871 1.00 94.56 181 SER A C 1
ATOM 1510 O O . SER A 1 181 ? 6.769 9.249 -19.584 1.00 94.56 181 SER A O 1
ATOM 1512 N N . THR A 1 182 ? 5.266 9.565 -17.940 1.00 95.12 182 THR A N 1
ATOM 1513 C CA . THR A 1 182 ? 5.648 10.957 -17.661 1.00 95.12 182 THR A CA 1
ATOM 1514 C C . THR A 1 182 ? 7.087 11.054 -17.157 1.00 95.12 182 THR A C 1
ATOM 1516 O O . THR A 1 182 ? 7.815 11.942 -17.588 1.00 95.12 182 THR A O 1
ATOM 1519 N N . ALA A 1 183 ? 7.522 10.148 -16.277 1.00 93.06 183 ALA A N 1
ATOM 1520 C CA . ALA A 1 183 ? 8.899 10.118 -15.785 1.00 93.06 183 ALA A CA 1
ATOM 1521 C C . ALA A 1 183 ? 9.917 9.824 -16.906 1.00 93.06 183 ALA A C 1
ATOM 1523 O O . ALA A 1 183 ? 10.953 10.477 -16.968 1.00 93.06 183 ALA A O 1
ATOM 1524 N N . LEU A 1 184 ? 9.603 8.915 -17.837 1.00 93.56 184 LEU A N 1
ATOM 1525 C CA . LEU A 1 184 ? 10.446 8.634 -19.007 1.00 93.56 184 LEU A CA 1
ATOM 1526 C C . LEU A 1 184 ? 10.544 9.849 -19.942 1.00 93.56 184 LEU A C 1
ATOM 1528 O O . LEU A 1 184 ? 11.641 10.217 -20.352 1.00 93.56 184 LEU A O 1
ATOM 1532 N N . GLU A 1 185 ? 9.413 10.496 -20.241 1.00 93.50 185 GLU A N 1
ATOM 1533 C CA . GLU A 1 185 ? 9.356 11.691 -21.102 1.00 93.50 185 GLU A CA 1
ATOM 1534 C C . GLU A 1 185 ? 10.098 12.881 -20.485 1.00 93.50 185 GLU A C 1
ATOM 1536 O O . GLU A 1 185 ? 10.778 13.618 -21.188 1.00 93.50 185 GLU A O 1
ATOM 1541 N N . SER A 1 186 ? 10.028 13.028 -19.160 1.00 91.75 186 SER A N 1
ATOM 1542 C CA . SER A 1 186 ? 10.738 14.072 -18.405 1.00 91.75 186 SER A CA 1
ATOM 1543 C C . SER A 1 186 ? 12.152 13.675 -17.971 1.00 91.75 186 SER A C 1
ATOM 1545 O O . SER A 1 186 ? 12.749 14.361 -17.140 1.00 91.75 186 SER A O 1
ATOM 1547 N N . ARG A 1 187 ? 12.695 12.579 -18.524 1.00 91.06 187 ARG A N 1
ATOM 1548 C CA . ARG A 1 187 ? 14.072 12.115 -18.291 1.00 91.06 187 ARG A CA 1
ATOM 1549 C C . ARG A 1 187 ? 14.423 11.881 -16.823 1.00 91.06 187 ARG A C 1
ATOM 1551 O O . ARG A 1 187 ? 15.564 12.055 -16.436 1.00 91.06 187 ARG A O 1
ATOM 1558 N N . LYS A 1 188 ? 13.473 11.435 -16.003 1.00 91.12 188 LYS A N 1
ATOM 1559 C CA . LYS A 1 188 ? 13.664 11.191 -14.559 1.00 91.12 188 LYS A CA 1
ATOM 1560 C C . LYS A 1 188 ? 14.275 9.824 -14.224 1.00 91.12 188 LYS A C 1
ATOM 1562 O O . LYS A 1 188 ? 14.072 9.295 -13.136 1.00 91.12 188 LYS A O 1
ATOM 1567 N N . PHE A 1 189 ? 15.013 9.252 -15.169 1.00 90.62 189 PHE A N 1
ATOM 1568 C CA . PHE A 1 189 ? 15.770 8.016 -15.006 1.00 90.62 189 PHE A CA 1
ATOM 1569 C C . PHE A 1 189 ? 17.214 8.274 -15.414 1.00 90.62 189 PHE A C 1
ATOM 1571 O O . PHE A 1 189 ? 17.466 8.939 -16.423 1.00 90.62 189 PHE A O 1
ATOM 1578 N N . THR A 1 190 ? 18.153 7.713 -14.663 1.00 90.94 190 THR A N 1
ATOM 1579 C CA . THR A 1 190 ? 19.554 7.676 -15.072 1.00 90.94 190 THR A CA 1
ATOM 1580 C C . THR A 1 190 ? 19.681 6.674 -16.214 1.00 90.94 190 THR A C 1
ATOM 1582 O O . THR A 1 190 ? 19.285 5.514 -16.084 1.00 90.94 190 THR A O 1
ATOM 1585 N N . ALA A 1 191 ? 20.186 7.122 -17.360 1.00 92.50 191 ALA A N 1
ATOM 1586 C CA . ALA A 1 191 ? 20.232 6.328 -18.580 1.00 92.50 191 ALA A CA 1
ATOM 1587 C C . ALA A 1 191 ? 21.577 6.491 -19.291 1.00 92.50 191 ALA A C 1
ATOM 1589 O O . ALA A 1 191 ? 22.168 7.568 -19.257 1.00 92.50 191 ALA A O 1
ATOM 1590 N N . LYS A 1 192 ? 22.020 5.445 -19.993 1.00 93.56 192 LYS A N 1
ATOM 1591 C CA . LYS A 1 192 ? 23.218 5.455 -20.844 1.00 93.56 192 LYS A CA 1
ATOM 1592 C C . LYS A 1 192 ? 22.817 5.357 -22.311 1.00 93.56 192 LYS A C 1
ATOM 1594 O O . LYS A 1 192 ? 22.028 4.483 -22.668 1.00 93.56 192 LYS A O 1
ATOM 1599 N N . ILE A 1 193 ? 23.364 6.213 -23.174 1.00 93.44 193 ILE A N 1
ATOM 1600 C CA . ILE A 1 193 ? 23.207 6.055 -24.627 1.00 93.44 193 ILE A CA 1
ATOM 1601 C C . ILE A 1 193 ? 24.055 4.862 -25.081 1.00 93.44 193 ILE A C 1
ATOM 1603 O O . ILE A 1 193 ? 25.272 4.862 -24.910 1.00 93.44 193 ILE A O 1
ATOM 1607 N N . LEU A 1 194 ? 23.404 3.849 -25.652 1.00 92.38 194 LEU A N 1
ATOM 1608 C CA . LEU A 1 194 ? 24.061 2.654 -26.184 1.00 92.38 194 LEU A CA 1
ATOM 1609 C C . LEU A 1 194 ? 24.524 2.860 -27.625 1.00 92.38 194 LEU A C 1
ATOM 1611 O O . LEU A 1 194 ? 25.655 2.540 -27.975 1.00 92.38 194 LEU A O 1
ATOM 1615 N N . LYS A 1 195 ? 23.627 3.389 -28.461 1.00 93.00 195 LYS A N 1
ATOM 1616 C CA . LYS A 1 195 ? 23.798 3.483 -29.911 1.00 93.00 195 LYS A CA 1
ATOM 1617 C C . LYS A 1 195 ? 23.125 4.746 -30.436 1.00 93.00 195 LYS A C 1
ATOM 1619 O O . LYS A 1 195 ? 22.146 5.221 -29.853 1.00 93.00 195 LYS A O 1
ATOM 1624 N N . THR A 1 196 ? 23.645 5.259 -31.544 1.00 93.50 196 THR A N 1
ATOM 1625 C CA . THR A 1 196 ? 23.070 6.357 -32.324 1.00 93.50 196 THR A CA 1
ATOM 1626 C C . THR A 1 196 ? 23.140 6.020 -33.815 1.00 93.50 196 THR A C 1
ATOM 1628 O O . THR A 1 196 ? 24.091 5.371 -34.239 1.00 93.50 196 THR A O 1
ATOM 1631 N N . GLU A 1 197 ? 22.168 6.458 -34.613 1.00 93.75 197 GLU A N 1
ATOM 1632 C CA . GLU A 1 197 ? 22.196 6.379 -36.086 1.00 93.75 197 GLU A CA 1
ATOM 1633 C C . GLU A 1 197 ? 21.757 7.722 -36.675 1.00 93.75 197 GLU A C 1
ATOM 1635 O O . GLU A 1 197 ? 20.832 8.341 -36.151 1.00 93.75 197 GLU A O 1
ATOM 1640 N N . GLY A 1 198 ? 22.390 8.167 -37.763 1.00 91.19 198 GLY A N 1
ATOM 1641 C CA . GLY A 1 198 ? 22.060 9.448 -38.406 1.00 91.19 198 GLY A CA 1
ATOM 1642 C C . GLY A 1 198 ? 22.493 10.686 -37.610 1.00 91.19 198 GLY A C 1
ATOM 1643 O O . GLY A 1 198 ? 21.921 11.753 -37.797 1.00 91.19 198 GLY A O 1
ATOM 1644 N N . LEU A 1 199 ? 23.463 10.542 -36.697 1.00 89.19 199 LEU A N 1
ATOM 1645 C CA . LEU A 1 199 ? 24.114 11.653 -35.998 1.00 89.19 199 LEU A CA 1
ATOM 1646 C C . LEU A 1 199 ? 25.554 11.815 -36.467 1.00 89.19 199 LEU A C 1
ATOM 1648 O O . LEU A 1 199 ? 26.275 10.827 -36.588 1.00 89.19 199 LEU A O 1
ATOM 1652 N N . GLU A 1 200 ? 25.987 13.064 -36.603 1.00 90.00 200 GLU A N 1
ATOM 1653 C CA . GLU A 1 200 ? 27.402 13.411 -36.723 1.00 90.00 200 GLU A CA 1
ATOM 1654 C C . GLU A 1 200 ? 28.183 12.963 -35.480 1.00 90.00 200 GLU A C 1
ATOM 1656 O O . GLU A 1 200 ? 27.682 13.039 -34.350 1.00 90.00 200 GLU A O 1
ATOM 1661 N N . ALA A 1 201 ? 29.431 12.531 -35.678 1.00 88.19 201 ALA A N 1
ATOM 1662 C CA . ALA A 1 201 ? 30.270 11.958 -34.625 1.00 88.19 201 ALA A CA 1
ATOM 1663 C C . ALA A 1 201 ? 30.440 12.897 -33.418 1.00 88.19 201 ALA A C 1
ATOM 1665 O O . ALA A 1 201 ? 30.301 12.462 -32.274 1.00 88.19 201 ALA A O 1
ATOM 1666 N N . GLN A 1 202 ? 30.651 14.194 -33.663 1.00 88.75 202 GLN A N 1
ATOM 1667 C CA . GLN A 1 202 ? 30.794 15.201 -32.609 1.00 88.75 202 GLN A CA 1
ATOM 1668 C C . GLN A 1 202 ? 29.506 15.353 -31.784 1.00 88.75 202 GLN A C 1
ATOM 1670 O O . GLN A 1 202 ? 29.547 15.369 -30.552 1.00 88.75 202 GLN A O 1
ATOM 1675 N N . THR A 1 203 ? 28.346 15.394 -32.446 1.00 88.12 203 THR A N 1
ATOM 1676 C CA . THR A 1 203 ? 27.042 15.462 -31.771 1.00 88.12 203 THR A CA 1
ATOM 1677 C C . THR A 1 203 ? 26.772 14.190 -30.965 1.00 88.12 203 THR A C 1
ATOM 1679 O O . THR A 1 203 ? 26.307 14.263 -29.826 1.00 88.12 203 THR A O 1
ATOM 1682 N N . ALA A 1 204 ? 27.101 13.019 -31.515 1.00 88.69 204 ALA A N 1
ATOM 1683 C CA . ALA A 1 204 ? 26.967 11.746 -30.816 1.00 88.69 204 ALA A CA 1
ATOM 1684 C C . ALA A 1 204 ? 27.874 11.668 -29.575 1.00 88.69 204 ALA A C 1
ATOM 1686 O O . ALA A 1 204 ? 27.423 11.214 -28.521 1.00 88.69 204 ALA A O 1
ATOM 1687 N N . ALA A 1 205 ? 29.123 12.137 -29.674 1.00 88.38 205 ALA A N 1
ATOM 1688 C CA . ALA A 1 205 ? 30.057 12.208 -28.552 1.00 88.38 205 ALA A CA 1
ATOM 1689 C C . ALA A 1 205 ? 29.537 13.147 -27.454 1.00 88.38 205 ALA A C 1
ATOM 1691 O O . ALA A 1 205 ? 29.442 12.737 -26.298 1.00 88.38 205 ALA A O 1
ATOM 1692 N N . LYS A 1 206 ? 29.085 14.352 -27.828 1.00 89.50 206 LYS A N 1
ATOM 1693 C CA . LYS A 1 206 ? 28.494 15.327 -26.899 1.00 89.50 206 LYS A CA 1
ATOM 1694 C C . LYS A 1 206 ? 27.274 14.771 -26.164 1.00 89.50 206 LYS A C 1
ATOM 1696 O O . LYS A 1 206 ? 27.142 14.949 -24.960 1.00 89.50 206 LYS A O 1
ATOM 1701 N N . LEU A 1 207 ? 26.385 14.063 -26.862 1.00 87.69 207 LEU A N 1
ATOM 1702 C CA . LEU A 1 207 ? 25.206 13.453 -26.236 1.00 87.69 207 LEU A CA 1
ATOM 1703 C C . LEU A 1 207 ? 25.559 12.329 -25.255 1.00 87.69 207 LEU A C 1
ATOM 1705 O O . LEU A 1 207 ? 24.813 12.091 -24.308 1.00 87.69 207 LEU A O 1
ATOM 1709 N N . LYS A 1 208 ? 26.660 11.605 -25.489 1.00 87.12 208 LYS A N 1
ATOM 1710 C CA . LYS A 1 208 ? 27.132 10.552 -24.579 1.00 87.12 208 LYS A CA 1
ATOM 1711 C C . LYS A 1 208 ? 27.760 11.122 -23.305 1.00 87.12 208 LYS A C 1
ATOM 1713 O O . LYS A 1 208 ? 27.723 10.435 -22.287 1.00 87.12 208 LYS A O 1
ATOM 1718 N N . THR A 1 209 ? 28.320 12.330 -23.363 1.00 86.31 209 THR A N 1
ATOM 1719 C CA . THR A 1 209 ? 28.951 13.013 -22.222 1.00 86.31 209 THR A CA 1
ATOM 1720 C C . THR A 1 209 ? 28.023 13.994 -21.502 1.00 86.31 209 THR A C 1
ATOM 1722 O O . THR A 1 209 ? 28.327 14.396 -20.382 1.00 86.31 209 THR A O 1
ATOM 1725 N N . GLU A 1 210 ? 26.882 14.358 -22.100 1.00 83.81 210 GLU A N 1
ATOM 1726 C CA . GLU A 1 210 ? 25.863 15.211 -21.480 1.00 83.81 210 GLU A CA 1
ATOM 1727 C C . GLU A 1 210 ? 25.388 14.615 -20.144 1.00 83.81 210 GLU A C 1
ATOM 1729 O O . GLU A 1 210 ? 24.980 13.450 -20.058 1.00 83.81 210 GLU A O 1
ATOM 1734 N N . SER A 1 211 ? 25.437 15.423 -19.082 1.00 74.56 211 SER A N 1
ATOM 1735 C CA . SER A 1 211 ? 24.998 15.013 -17.753 1.00 74.56 211 SER A CA 1
ATOM 1736 C C . SER A 1 211 ? 23.489 14.751 -17.760 1.00 74.56 211 SER A C 1
ATOM 1738 O O . SER A 1 211 ? 22.658 15.649 -17.872 1.00 74.56 211 SER A O 1
ATOM 1740 N N . GLY A 1 212 ? 23.124 13.470 -17.676 1.00 79.88 212 GLY A N 1
ATOM 1741 C CA . GLY A 1 212 ? 21.735 13.042 -17.545 1.00 79.88 212 GLY A CA 1
ATOM 1742 C C . GLY A 1 212 ? 21.144 13.353 -16.165 1.00 79.88 212 GLY A C 1
ATOM 1743 O O . GLY A 1 212 ? 21.699 14.102 -15.365 1.00 79.88 212 GLY A O 1
ATOM 1744 N N . TYR A 1 213 ? 20.011 12.726 -15.847 1.00 82.69 213 TYR A N 1
ATOM 1745 C CA . TYR A 1 213 ? 19.433 12.819 -14.506 1.00 82.69 213 TYR A CA 1
ATOM 1746 C C . TYR A 1 213 ? 20.363 12.197 -13.458 1.00 82.69 213 TYR A C 1
ATOM 1748 O O . TYR A 1 213 ? 20.598 10.985 -13.455 1.00 82.69 213 TYR A O 1
ATOM 1756 N N . GLN A 1 214 ? 20.868 13.061 -12.581 1.00 82.94 214 GLN A N 1
ATOM 1757 C CA . GLN A 1 214 ? 21.780 12.770 -11.479 1.00 82.94 214 GLN A CA 1
ATOM 1758 C C . GLN A 1 214 ? 21.142 13.313 -10.189 1.00 82.94 214 GLN A C 1
ATOM 1760 O O . GLN A 1 214 ? 21.499 14.403 -9.737 1.00 82.94 214 GLN A O 1
ATOM 1765 N N . PRO A 1 215 ? 20.117 12.639 -9.634 1.00 81.12 215 PRO A N 1
ATOM 1766 C CA . PRO A 1 215 ? 19.494 13.102 -8.404 1.00 81.12 215 PRO A CA 1
ATOM 1767 C C . PRO A 1 215 ? 20.510 13.068 -7.275 1.00 81.12 215 PRO A C 1
ATOM 1769 O O . PRO A 1 215 ? 21.229 12.078 -7.106 1.00 81.12 215 PRO A O 1
ATOM 1772 N N . LYS A 1 216 ? 20.521 14.118 -6.453 1.00 76.38 216 LYS A N 1
ATOM 1773 C CA . LYS A 1 216 ? 21.279 14.078 -5.204 1.00 76.38 216 LYS A CA 1
ATOM 1774 C C . LYS A 1 216 ? 20.698 12.948 -4.363 1.00 76.38 216 LYS A C 1
ATOM 1776 O O . LYS A 1 216 ? 19.504 12.954 -4.065 1.00 76.38 216 LYS A O 1
ATOM 1781 N N . SER A 1 217 ? 21.522 11.958 -4.018 1.00 62.25 217 SER A N 1
ATOM 1782 C CA . SER A 1 217 ? 21.097 10.933 -3.070 1.00 62.25 217 SER A CA 1
ATOM 1783 C C . SER A 1 217 ? 20.720 11.643 -1.777 1.00 62.25 217 SER A C 1
ATOM 1785 O O . SER A 1 217 ? 21.585 12.322 -1.217 1.00 62.25 217 SER A O 1
ATOM 1787 N N . PRO A 1 218 ? 19.475 11.546 -1.279 1.00 57.69 218 PRO A N 1
ATOM 1788 C CA . PRO A 1 218 ? 19.217 12.035 0.059 1.00 57.69 218 PRO A CA 1
ATOM 1789 C C . PRO A 1 218 ? 20.146 11.246 0.990 1.00 57.69 218 PRO A C 1
ATOM 1791 O O . PRO A 1 218 ? 20.099 10.018 1.021 1.00 57.69 218 PRO A O 1
ATOM 1794 N N . MET A 1 219 ? 20.991 11.934 1.762 1.00 46.72 219 MET A N 1
ATOM 1795 C CA . MET A 1 219 ? 21.799 11.322 2.834 1.00 46.72 219 MET A CA 1
ATOM 1796 C C . MET A 1 219 ? 20.936 10.702 3.953 1.00 46.72 219 MET A C 1
ATOM 1798 O O . MET A 1 219 ? 21.454 10.221 4.959 1.00 46.72 219 MET A O 1
ATOM 1802 N N . SER A 1 220 ? 19.612 10.704 3.802 1.00 45.75 220 SER A N 1
ATOM 1803 C CA . SER A 1 220 ? 18.664 10.176 4.765 1.00 45.75 220 SER A CA 1
ATOM 1804 C C . SER A 1 220 ? 18.794 8.656 4.877 1.00 45.75 220 SER A C 1
ATOM 1806 O O . SER A 1 220 ? 18.235 7.891 4.093 1.00 45.75 220 SER A O 1
ATOM 1808 N N . LYS A 1 221 ? 19.503 8.224 5.920 1.00 46.84 221 LYS A N 1
ATOM 1809 C CA . LYS A 1 221 ? 19.566 6.850 6.435 1.00 46.84 221 LYS A CA 1
ATOM 1810 C C . LYS A 1 221 ? 18.215 6.362 7.008 1.00 46.84 221 LYS A C 1
ATOM 1812 O O . LYS A 1 221 ? 18.208 5.411 7.774 1.00 46.84 221 LYS A O 1
ATOM 1817 N N . ALA A 1 222 ? 17.093 7.006 6.700 1.00 47.66 222 ALA A N 1
ATOM 1818 C CA . ALA A 1 222 ? 15.868 6.919 7.480 1.00 47.66 222 ALA A CA 1
ATOM 1819 C C . ALA A 1 222 ? 14.660 6.576 6.603 1.00 47.66 222 ALA A C 1
ATOM 1821 O O . ALA A 1 222 ? 14.114 7.427 5.903 1.00 47.66 222 ALA A O 1
ATOM 1822 N N . ILE A 1 223 ? 14.249 5.311 6.702 1.00 49.19 223 ILE A N 1
ATOM 1823 C CA . ILE A 1 223 ? 13.021 4.722 6.157 1.00 49.19 223 ILE A CA 1
ATOM 1824 C C . ILE A 1 223 ? 13.032 4.660 4.635 1.00 49.19 223 ILE A C 1
ATOM 1826 O O . ILE A 1 223 ? 12.521 5.512 3.902 1.00 49.19 223 ILE A O 1
ATOM 1830 N N . PHE A 1 224 ? 13.612 3.558 4.169 1.00 50.75 224 PHE A N 1
ATOM 1831 C CA . PHE A 1 224 ? 13.356 3.037 2.846 1.00 50.75 224 PHE A CA 1
ATOM 1832 C C . PHE A 1 224 ? 11.837 2.991 2.637 1.00 50.75 224 PHE A C 1
ATOM 1834 O O . PHE A 1 224 ? 11.107 2.357 3.393 1.00 50.75 224 PHE A O 1
ATOM 1841 N N . GLN A 1 225 ? 11.397 3.652 1.563 1.00 59.00 225 GLN A N 1
ATOM 1842 C CA . GLN A 1 225 ? 10.031 3.686 1.033 1.00 59.00 225 GLN A CA 1
ATOM 1843 C C . GLN A 1 225 ? 9.078 4.666 1.728 1.00 59.00 225 GLN A C 1
ATOM 1845 O O . GLN A 1 225 ? 8.554 4.431 2.810 1.00 59.00 225 GLN A O 1
ATOM 1850 N N . ALA A 1 226 ? 8.799 5.773 1.036 1.00 60.59 226 ALA A N 1
ATOM 1851 C CA . ALA A 1 226 ? 7.827 6.764 1.474 1.00 60.59 226 ALA A CA 1
ATOM 1852 C C . ALA A 1 226 ? 6.455 6.113 1.709 1.00 60.59 226 ALA A C 1
ATOM 1854 O O . ALA A 1 226 ? 5.881 5.599 0.747 1.00 60.59 226 ALA A O 1
ATOM 1855 N N . PRO A 1 227 ? 5.876 6.203 2.915 1.00 76.06 227 PRO A N 1
ATOM 1856 C CA . PRO A 1 227 ? 4.520 5.720 3.153 1.00 76.06 227 PRO A CA 1
ATOM 1857 C C . PRO A 1 227 ? 3.454 6.694 2.626 1.00 76.06 227 PRO A C 1
ATOM 1859 O O . PRO A 1 227 ? 2.259 6.408 2.689 1.00 76.06 227 PRO A O 1
ATOM 1862 N N . TRP A 1 228 ? 3.869 7.854 2.107 1.00 86.50 228 TRP A N 1
ATOM 1863 C CA . TRP A 1 228 ? 2.998 8.977 1.781 1.00 86.50 228 TRP A CA 1
ATOM 1864 C C . TRP A 1 228 ? 2.637 9.040 0.298 1.00 86.50 228 TRP A C 1
ATOM 1866 O O . TRP A 1 228 ? 3.491 9.228 -0.567 1.00 86.50 228 TRP A O 1
ATOM 1876 N N . ILE A 1 229 ? 1.341 9.005 -0.001 1.00 88.69 229 ILE A N 1
ATOM 1877 C CA . ILE A 1 229 ? 0.787 9.318 -1.321 1.00 88.69 229 ILE A CA 1
ATOM 1878 C C . ILE A 1 229 ? 0.140 10.706 -1.316 1.00 88.69 229 ILE A C 1
ATOM 1880 O O . ILE A 1 229 ? -0.638 11.052 -0.422 1.00 88.69 229 ILE A O 1
ATOM 1884 N N . LYS A 1 230 ? 0.404 11.502 -2.358 1.00 90.31 230 LYS A N 1
ATOM 1885 C CA . LYS A 1 230 ? -0.259 12.798 -2.547 1.00 90.31 230 LYS A CA 1
ATOM 1886 C C . LYS A 1 230 ? -1.684 12.630 -3.087 1.00 90.31 230 LYS A C 1
ATOM 1888 O O . LYS A 1 230 ? -1.892 12.270 -4.253 1.00 90.31 230 LYS A O 1
ATOM 1893 N N . ILE A 1 231 ? -2.677 12.931 -2.248 1.00 90.50 231 ILE A N 1
ATOM 1894 C CA . ILE A 1 231 ? -4.107 12.778 -2.564 1.00 90.50 231 ILE A CA 1
ATOM 1895 C C . ILE A 1 231 ? -4.651 13.975 -3.346 1.00 90.50 231 ILE A C 1
ATOM 1897 O O . ILE A 1 231 ? -5.431 13.799 -4.283 1.00 90.50 231 ILE A O 1
ATOM 1901 N N . ASN A 1 232 ? -4.235 15.183 -2.976 1.00 90.06 232 ASN A N 1
ATOM 1902 C CA . ASN A 1 232 ? -4.550 16.436 -3.665 1.00 90.06 232 ASN A CA 1
ATOM 1903 C C . ASN A 1 232 ? -3.367 17.417 -3.500 1.00 90.06 232 ASN A C 1
ATOM 1905 O O . ASN A 1 232 ? -2.294 17.012 -3.056 1.00 90.06 232 ASN A O 1
ATOM 1909 N N . LYS A 1 233 ? -3.522 18.696 -3.872 1.00 88.94 233 LYS A N 1
ATOM 1910 C CA . LYS A 1 233 ? -2.434 19.690 -3.775 1.00 88.94 233 LYS A CA 1
ATOM 1911 C C . LYS A 1 233 ? -1.873 19.850 -2.352 1.00 88.94 233 LYS A C 1
ATOM 1913 O O . LYS A 1 233 ? -0.670 20.069 -2.243 1.00 88.94 233 LYS A O 1
ATOM 1918 N N . GLN A 1 234 ? -2.715 19.694 -1.331 1.00 92.81 234 GLN A N 1
ATOM 1919 C CA . GLN A 1 234 ? -2.451 20.040 0.067 1.00 92.81 234 GLN A CA 1
ATOM 1920 C C . GLN A 1 234 ? -2.527 18.844 1.027 1.00 92.81 234 GLN A C 1
ATOM 1922 O O . GLN A 1 234 ? -2.348 19.024 2.219 1.00 92.81 234 GLN A O 1
ATOM 1927 N N . THR A 1 235 ? -2.847 17.634 0.565 1.00 93.69 235 THR A N 1
ATOM 1928 C CA . THR A 1 235 ? -3.071 16.479 1.446 1.00 93.69 235 THR A CA 1
ATOM 1929 C C . THR A 1 235 ? -2.184 15.310 1.057 1.00 93.69 235 THR A C 1
ATOM 1931 O O . THR A 1 235 ? -2.272 14.789 -0.064 1.00 93.69 235 THR A O 1
ATOM 1934 N N . LEU A 1 236 ? -1.378 14.870 2.017 1.00 93.50 236 LEU A N 1
ATOM 1935 C CA . LEU A 1 236 ? -0.644 13.611 1.979 1.00 93.50 236 LEU A CA 1
ATOM 1936 C C . LEU A 1 236 ? -1.382 12.567 2.804 1.00 93.50 236 LEU A C 1
ATOM 1938 O O . LEU A 1 236 ? -2.062 12.903 3.774 1.00 93.50 236 LEU A O 1
ATOM 1942 N N . ARG A 1 237 ? -1.250 11.302 2.410 1.00 92.94 237 ARG A N 1
ATOM 1943 C CA . ARG A 1 237 ? -1.855 10.187 3.129 1.00 92.94 237 ARG A CA 1
ATOM 1944 C C . ARG A 1 237 ? -0.899 9.014 3.273 1.00 92.94 237 ARG A C 1
ATOM 1946 O O . ARG A 1 237 ? -0.310 8.617 2.274 1.00 92.94 237 ARG A O 1
ATOM 1953 N N . ALA A 1 238 ? -0.829 8.432 4.464 1.00 90.56 238 ALA A N 1
ATOM 1954 C CA . ALA A 1 238 ? -0.157 7.165 4.729 1.00 90.56 238 ALA A CA 1
ATOM 1955 C C . ALA A 1 238 ? -1.132 6.169 5.357 1.00 90.56 238 ALA A C 1
ATOM 1957 O O . ALA A 1 238 ? -1.954 6.545 6.188 1.00 90.56 238 ALA A O 1
ATOM 1958 N N . THR A 1 239 ? -1.061 4.902 4.957 1.00 89.50 239 THR A N 1
ATOM 1959 C CA . THR A 1 239 ? -1.881 3.834 5.548 1.00 89.50 239 THR A CA 1
ATOM 1960 C C . THR A 1 239 ? -1.098 3.182 6.683 1.00 89.50 239 THR A C 1
ATOM 1962 O O . THR A 1 239 ? 0.064 2.830 6.497 1.00 89.50 239 THR A O 1
ATOM 1965 N N . ALA A 1 240 ? -1.724 2.993 7.842 1.00 90.75 240 ALA A N 1
ATOM 1966 C CA . ALA A 1 240 ? -1.089 2.383 9.007 1.00 90.75 240 ALA A CA 1
ATOM 1967 C C . ALA A 1 240 ? -2.047 1.450 9.755 1.00 90.75 240 ALA A C 1
ATOM 1969 O O . ALA A 1 240 ? -3.273 1.587 9.674 1.00 90.75 240 ALA A O 1
ATOM 1970 N N . ARG A 1 241 ? -1.465 0.496 10.483 1.00 92.00 241 ARG A N 1
ATOM 1971 C CA . ARG A 1 241 ? -2.140 -0.396 11.423 1.00 92.00 241 ARG A CA 1
ATOM 1972 C C . ARG A 1 241 ? -1.530 -0.184 12.797 1.00 92.00 241 ARG A C 1
ATOM 1974 O O . ARG A 1 241 ? -0.315 -0.271 12.952 1.00 92.00 241 ARG A O 1
ATOM 1981 N N . TYR A 1 242 ? -2.376 0.066 13.778 1.00 94.25 242 TYR A N 1
ATOM 1982 C CA . TYR A 1 242 ? -1.991 0.231 15.168 1.00 94.25 242 TYR A CA 1
ATOM 1983 C C . TYR A 1 242 ? -2.590 -0.885 15.997 1.00 94.25 242 TYR A C 1
ATOM 1985 O O . TYR A 1 242 ? -3.774 -1.170 15.859 1.00 94.25 242 TYR A O 1
ATOM 1993 N N . GLN A 1 243 ? -1.799 -1.476 16.877 1.00 95.25 243 GLN A N 1
ATOM 1994 C CA . GLN A 1 243 ? -2.302 -2.366 17.909 1.00 95.25 243 GLN A CA 1
ATOM 1995 C C . GLN A 1 243 ? -2.553 -1.564 19.188 1.00 95.25 243 GLN A C 1
ATOM 1997 O O . GLN A 1 243 ? -1.760 -0.696 19.562 1.00 95.25 243 GLN A O 1
ATOM 2002 N N . ILE A 1 244 ? -3.668 -1.857 19.843 1.00 95.94 244 ILE A N 1
ATOM 2003 C CA . ILE A 1 244 ? -4.040 -1.359 21.160 1.00 95.94 244 ILE A CA 1
ATOM 2004 C C . ILE A 1 244 ? -4.124 -2.576 22.064 1.00 95.94 244 ILE A C 1
ATOM 2006 O O . ILE A 1 244 ? -4.894 -3.498 21.796 1.00 95.94 244 ILE A O 1
ATOM 2010 N N . ASP A 1 245 ? -3.329 -2.553 23.120 1.00 95.69 245 ASP A N 1
ATOM 2011 C CA . ASP A 1 245 ? -3.468 -3.469 24.240 1.00 95.69 245 ASP A CA 1
ATOM 2012 C C . ASP A 1 245 ? -4.429 -2.845 25.256 1.00 95.69 245 ASP A C 1
ATOM 2014 O O . ASP A 1 245 ? -4.128 -1.803 25.840 1.00 95.69 245 ASP A O 1
ATOM 2018 N N . LEU A 1 246 ? -5.619 -3.419 25.397 1.00 95.75 246 LEU A N 1
ATOM 2019 C CA . LEU A 1 246 ? -6.676 -2.910 26.265 1.00 95.75 246 LEU A CA 1
ATOM 2020 C C . LEU A 1 246 ? -6.358 -3.162 27.746 1.00 95.75 246 LEU A C 1
ATOM 2022 O O . LEU A 1 246 ? -6.796 -2.382 28.587 1.00 95.75 246 LEU A O 1
ATOM 2026 N N . GLU A 1 247 ? -5.549 -4.173 28.070 1.00 94.94 247 GLU A N 1
ATOM 2027 C CA . GLU A 1 247 ? -5.131 -4.458 29.449 1.00 94.94 247 GLU A CA 1
ATOM 2028 C C . GLU A 1 247 ? -4.096 -3.467 29.981 1.00 94.94 247 GLU A C 1
ATOM 2030 O O . GLU A 1 247 ? -3.962 -3.291 31.195 1.00 94.94 247 GLU A O 1
ATOM 2035 N N . ALA A 1 248 ? -3.405 -2.750 29.092 1.00 95.12 248 ALA A N 1
ATOM 2036 C CA . ALA A 1 248 ? -2.506 -1.684 29.502 1.00 95.12 248 ALA A CA 1
ATOM 2037 C C . ALA A 1 248 ? -3.252 -0.653 30.370 1.00 95.12 248 ALA A C 1
ATOM 2039 O O . ALA A 1 248 ? -4.307 -0.149 29.982 1.00 95.12 248 ALA A O 1
ATOM 2040 N N . LYS A 1 249 ? -2.663 -0.259 31.510 1.00 93.88 249 LYS A N 1
ATOM 2041 C CA . LYS A 1 249 ? -3.271 0.692 32.471 1.00 93.88 249 LYS A CA 1
ATOM 2042 C C . LYS A 1 249 ? -3.794 1.972 31.805 1.00 93.88 249 LYS A C 1
ATOM 2044 O O . LYS A 1 249 ? -4.882 2.439 32.117 1.00 93.88 249 LYS A O 1
ATOM 2049 N N . THR A 1 250 ? -3.062 2.497 30.822 1.00 94.19 250 THR A N 1
ATOM 2050 C CA . THR A 1 250 ? -3.436 3.693 30.044 1.00 94.19 250 THR A CA 1
ATOM 2051 C C . THR A 1 250 ? -4.697 3.523 29.189 1.00 94.19 250 THR A C 1
ATOM 2053 O O . THR A 1 250 ? -5.276 4.508 28.751 1.00 94.19 250 THR A O 1
ATOM 2056 N N . ASN A 1 251 ? -5.111 2.285 28.922 1.00 96.69 251 ASN A N 1
ATOM 2057 C CA . ASN A 1 251 ? -6.290 1.929 28.134 1.00 96.69 251 ASN A CA 1
ATOM 2058 C C . ASN A 1 251 ? -7.432 1.371 29.000 1.00 96.69 251 ASN A C 1
ATOM 2060 O O . ASN A 1 251 ? -8.465 0.972 28.457 1.00 96.69 251 ASN A O 1
ATOM 2064 N N . ALA A 1 252 ? -7.304 1.402 30.333 1.00 94.12 252 ALA A N 1
ATOM 2065 C CA . ALA A 1 252 ? -8.291 0.849 31.262 1.00 94.12 252 ALA A CA 1
ATOM 2066 C C . ALA A 1 252 ? -9.710 1.403 31.036 1.00 94.12 252 ALA A C 1
ATOM 2068 O O . ALA A 1 252 ? -10.681 0.649 31.100 1.00 94.12 252 ALA A O 1
ATOM 2069 N N . ALA A 1 253 ? -9.835 2.688 30.684 1.00 95.31 253 ALA A N 1
ATOM 2070 C CA . ALA A 1 253 ? -11.116 3.320 30.365 1.00 95.31 253 ALA A CA 1
ATOM 2071 C C . ALA A 1 253 ? -11.807 2.724 29.123 1.00 95.31 253 ALA A C 1
ATOM 2073 O O . ALA A 1 253 ? -13.032 2.746 29.043 1.00 95.31 253 ALA A O 1
ATOM 2074 N N . LEU A 1 254 ? -11.051 2.179 28.162 1.00 96.06 254 LEU A N 1
ATOM 2075 C CA . LEU A 1 254 ? -11.599 1.449 27.012 1.00 96.06 254 LEU A CA 1
ATOM 2076 C C . LEU A 1 254 ? -11.909 -0.012 27.343 1.00 96.06 254 LEU A C 1
ATOM 2078 O O . LEU A 1 254 ? -12.844 -0.571 26.771 1.00 96.06 254 LEU A O 1
ATOM 2082 N N . TYR A 1 255 ? -11.121 -0.635 28.218 1.00 95.19 255 TYR A N 1
ATOM 2083 C CA . TYR A 1 255 ? -11.236 -2.058 28.531 1.00 95.19 255 TYR A CA 1
ATOM 2084 C C . TYR A 1 255 ? -12.333 -2.370 29.542 1.00 95.19 255 TYR A C 1
ATOM 2086 O O . TYR A 1 255 ? -13.099 -3.310 29.340 1.00 95.19 255 TYR A O 1
ATOM 2094 N N . GLN A 1 256 ? -12.405 -1.582 30.621 1.00 94.12 256 GLN A N 1
ATOM 2095 C CA . GLN A 1 256 ? -13.332 -1.753 31.743 1.00 94.12 256 GLN A CA 1
ATOM 2096 C C . GLN A 1 256 ? -13.393 -3.205 32.246 1.00 94.12 256 GLN A C 1
ATOM 2098 O O . GLN A 1 256 ? -14.476 -3.770 32.393 1.00 94.12 256 GLN A O 1
ATOM 2103 N N . LYS A 1 257 ? -12.222 -3.827 32.462 1.00 91.69 257 LYS A N 1
ATOM 2104 C CA . LYS A 1 257 ? -12.086 -5.233 32.894 1.00 91.69 257 LYS A CA 1
ATOM 2105 C C . LYS A 1 257 ? -12.920 -6.194 32.024 1.00 91.69 257 LYS A C 1
ATOM 2107 O O . LYS A 1 257 ? -13.731 -6.960 32.531 1.00 91.69 257 LYS A O 1
ATOM 2112 N N . GLY A 1 258 ? -12.811 -6.065 30.700 1.00 90.62 258 GLY A N 1
ATOM 2113 C CA . GLY A 1 258 ? -13.557 -6.883 29.736 1.00 90.62 258 GLY A CA 1
ATOM 2114 C C . GLY A 1 258 ? -14.997 -6.437 29.451 1.00 90.62 258 GLY A C 1
ATOM 2115 O O . GLY A 1 258 ? -15.608 -6.951 28.512 1.00 90.62 258 GLY A O 1
ATOM 2116 N N . ASN A 1 259 ? -15.542 -5.459 30.188 1.00 93.38 259 ASN A N 1
ATOM 2117 C CA . ASN A 1 259 ? -16.900 -4.934 29.982 1.00 93.38 259 ASN A CA 1
ATOM 2118 C C . ASN A 1 259 ? -16.975 -3.708 29.056 1.00 93.38 259 ASN A C 1
ATOM 2120 O O . ASN A 1 259 ? -18.067 -3.204 28.792 1.00 93.38 259 ASN A O 1
ATOM 2124 N N . GLY A 1 260 ? -15.837 -3.235 28.549 1.00 95.62 260 GLY A N 1
ATOM 2125 C CA . GLY A 1 260 ? -15.745 -2.017 27.755 1.00 95.62 260 GLY A CA 1
ATOM 2126 C C . GLY A 1 260 ? -15.996 -2.233 26.263 1.00 95.62 260 GLY A C 1
ATOM 2127 O O . GLY A 1 260 ? -16.949 -2.891 25.837 1.00 95.62 260 GLY A O 1
ATOM 2128 N N . VAL A 1 261 ? -15.133 -1.649 25.431 1.00 96.62 261 VAL A N 1
ATOM 2129 C CA . VAL A 1 261 ? -15.351 -1.530 23.981 1.00 96.62 261 VAL A CA 1
ATOM 2130 C C . VAL A 1 261 ? -15.557 -2.880 23.282 1.00 96.62 261 VAL A C 1
ATOM 2132 O O . VAL A 1 261 ? -16.389 -2.976 22.379 1.00 96.62 261 VAL A O 1
ATOM 2135 N N . MET A 1 262 ? -14.866 -3.935 23.723 1.00 95.31 262 MET A N 1
ATOM 2136 C CA . MET A 1 262 ? -14.932 -5.262 23.099 1.00 95.31 262 MET A CA 1
ATOM 2137 C C . MET A 1 262 ? -16.269 -5.955 23.330 1.00 95.31 262 MET A C 1
ATOM 2139 O O . MET A 1 262 ? -16.888 -6.411 22.365 1.00 95.31 262 MET A O 1
ATOM 2143 N N . LYS A 1 263 ? -16.777 -5.939 24.568 1.00 96.38 263 LYS A N 1
ATOM 2144 C CA . LYS A 1 263 ? -18.120 -6.437 24.896 1.00 96.38 263 LYS A CA 1
ATOM 2145 C C . LYS A 1 263 ? -19.188 -5.726 24.070 1.00 96.38 263 LYS A C 1
ATOM 2147 O O . LYS A 1 263 ? -20.018 -6.373 23.431 1.00 96.38 263 LYS A O 1
ATOM 2152 N N . VAL A 1 264 ? -19.122 -4.395 23.994 1.00 97.06 264 VAL A N 1
ATOM 2153 C CA . VAL A 1 264 ? -20.101 -3.609 23.231 1.00 97.06 264 VAL A CA 1
ATOM 2154 C C . VAL A 1 264 ? -20.022 -3.925 21.731 1.00 97.06 264 VAL A C 1
ATOM 2156 O O . VAL A 1 264 ? -21.058 -4.042 21.074 1.00 97.06 264 VAL A O 1
ATOM 2159 N N . ILE A 1 265 ? -18.825 -4.117 21.164 1.00 96.88 265 ILE A N 1
ATOM 2160 C CA . ILE A 1 265 ? -18.671 -4.545 19.763 1.00 96.88 265 ILE A CA 1
ATOM 2161 C C . ILE A 1 265 ? -19.283 -5.935 19.539 1.00 96.88 265 ILE A C 1
ATOM 2163 O O . ILE A 1 265 ? -20.061 -6.100 18.594 1.00 96.88 265 ILE A O 1
ATOM 2167 N N . LEU A 1 266 ? -18.986 -6.910 20.404 1.00 96.56 266 LEU A N 1
ATOM 2168 C CA . LEU A 1 266 ? -19.537 -8.267 20.323 1.00 96.56 266 LEU A CA 1
ATOM 2169 C C . LEU A 1 266 ? -21.066 -8.265 20.378 1.00 96.56 266 LEU A C 1
ATOM 2171 O O . LEU A 1 266 ? -21.718 -8.915 19.560 1.00 96.56 266 LEU A O 1
ATOM 2175 N N . GLU A 1 267 ? -21.662 -7.472 21.266 1.00 97.00 267 GLU A N 1
ATOM 2176 C CA . GLU A 1 267 ? -23.113 -7.291 21.299 1.00 97.00 267 GLU A CA 1
ATOM 2177 C C . GLU A 1 267 ? -23.664 -6.686 20.006 1.00 97.00 267 GLU A C 1
ATOM 2179 O O . GLU A 1 267 ? -24.731 -7.083 19.532 1.00 97.00 267 GLU A O 1
ATOM 2184 N N . GLY A 1 268 ? -22.950 -5.721 19.424 1.00 97.62 268 GLY A N 1
ATOM 2185 C CA . GLY A 1 268 ? -23.318 -5.128 18.143 1.00 97.62 268 GLY A CA 1
ATOM 2186 C C . GLY A 1 268 ? -23.335 -6.156 17.014 1.00 97.62 268 GLY A C 1
ATOM 2187 O O . GLY A 1 268 ? -24.234 -6.111 16.168 1.00 97.62 268 GLY A O 1
ATOM 2188 N N . ILE A 1 269 ? -22.396 -7.107 17.024 1.00 97.19 269 ILE A N 1
ATOM 2189 C CA . ILE A 1 269 ? -22.363 -8.241 16.091 1.00 97.19 269 ILE A CA 1
ATOM 2190 C C . ILE A 1 269 ? -23.512 -9.211 16.385 1.00 97.19 269 ILE A C 1
ATOM 2192 O O . ILE A 1 269 ? -24.265 -9.563 15.475 1.00 97.19 269 ILE A O 1
ATOM 2196 N N . ARG A 1 270 ? -23.729 -9.567 17.658 1.00 96.94 270 ARG A N 1
ATOM 2197 C CA . ARG A 1 270 ? -24.815 -10.461 18.095 1.00 96.94 270 ARG A CA 1
ATOM 2198 C C . ARG A 1 270 ? -26.193 -9.947 17.669 1.00 96.94 270 ARG A C 1
ATOM 2200 O O . ARG A 1 270 ? -27.018 -10.730 17.199 1.00 96.94 270 ARG A O 1
ATOM 2207 N N . LYS A 1 271 ? -26.413 -8.630 17.760 1.00 97.19 271 LYS A N 1
ATOM 2208 C CA . LYS A 1 271 ? -27.643 -7.922 17.346 1.00 97.19 271 LYS A CA 1
ATOM 2209 C C . LYS A 1 271 ? -27.698 -7.609 15.838 1.00 97.19 271 LYS A C 1
ATOM 2211 O O . LYS A 1 271 ? -28.609 -6.910 15.392 1.00 97.19 271 LYS A O 1
ATOM 2216 N N . GLY A 1 272 ? -26.703 -8.032 15.053 1.00 96.62 272 GLY A N 1
ATOM 2217 C CA . GLY A 1 272 ? -26.624 -7.800 13.604 1.00 96.62 272 GLY A CA 1
ATOM 2218 C C . GLY A 1 272 ? -26.441 -6.333 13.188 1.00 96.62 272 GLY A C 1
ATOM 2219 O O . GLY A 1 272 ? -26.612 -5.993 12.015 1.00 96.62 272 GLY A O 1
ATOM 2220 N N . LYS A 1 273 ? -26.114 -5.439 14.130 1.00 97.75 273 LYS A N 1
ATOM 2221 C CA . LYS A 1 273 ? -25.896 -4.005 13.872 1.00 97.75 273 LYS A CA 1
ATOM 2222 C C . LYS A 1 273 ? -24.480 -3.720 13.377 1.00 97.75 273 LYS A C 1
ATOM 2224 O O . LYS A 1 273 ? -24.280 -2.786 12.602 1.00 97.75 273 LYS A O 1
ATOM 2229 N N . ILE A 1 274 ? -23.523 -4.559 13.761 1.00 97.94 274 ILE A N 1
ATOM 2230 C CA . ILE A 1 274 ? -22.168 -4.596 13.211 1.00 97.94 274 ILE A CA 1
ATOM 2231 C C . ILE A 1 274 ? -22.051 -5.877 12.383 1.00 97.94 274 ILE A C 1
ATOM 2233 O O . ILE A 1 274 ? -22.356 -6.962 12.865 1.00 97.94 274 ILE A O 1
ATOM 2237 N N . LYS A 1 275 ? -21.643 -5.758 11.115 1.00 97.25 275 LYS A N 1
ATOM 2238 C CA . LYS A 1 275 ? -21.458 -6.921 10.235 1.00 97.25 275 LYS A CA 1
ATOM 2239 C C . LYS A 1 275 ? -19.988 -7.354 10.283 1.00 97.25 275 LYS A C 1
ATOM 2241 O O . LYS A 1 275 ? -19.141 -6.511 9.974 1.00 97.25 275 LYS A O 1
ATOM 2246 N N . PRO A 1 276 ? -19.674 -8.614 10.626 1.00 97.12 276 PRO A N 1
ATOM 2247 C CA . PRO A 1 276 ? -18.319 -9.128 10.521 1.00 97.12 276 PRO A CA 1
ATOM 2248 C C . PRO A 1 276 ? -17.975 -9.441 9.060 1.00 97.12 276 PRO A C 1
ATOM 2250 O O . PRO A 1 276 ? -18.822 -9.861 8.264 1.00 97.12 276 PRO A O 1
ATOM 2253 N N . TYR A 1 277 ? -16.716 -9.228 8.695 1.00 96.19 277 TYR A N 1
ATOM 2254 C CA . TYR A 1 277 ? -16.174 -9.591 7.389 1.00 96.19 277 TYR A CA 1
ATOM 2255 C C . TYR A 1 277 ? -14.911 -10.420 7.583 1.00 96.19 277 TYR A C 1
ATOM 2257 O O . TYR A 1 277 ? -14.172 -10.206 8.541 1.00 96.19 277 TYR A O 1
ATOM 2265 N N . ALA A 1 278 ? -14.653 -11.343 6.662 1.00 93.69 278 ALA A N 1
ATOM 2266 C CA . ALA A 1 278 ? -13.471 -12.185 6.689 1.00 93.69 278 ALA A CA 1
ATOM 2267 C C . ALA A 1 278 ? -12.225 -11.302 6.702 1.00 93.69 278 ALA A C 1
ATOM 2269 O O . ALA A 1 278 ? -12.145 -10.325 5.944 1.00 93.69 278 ALA A O 1
ATOM 2270 N N . TYR A 1 279 ? -11.284 -11.632 7.585 1.00 90.50 279 TYR A N 1
ATOM 2271 C CA . TYR A 1 279 ? -9.994 -10.968 7.607 1.00 90.50 279 TYR A CA 1
ATOM 2272 C C . TYR A 1 279 ? -9.295 -11.141 6.253 1.00 90.50 279 TYR A C 1
ATOM 2274 O O . TYR A 1 279 ? -9.354 -12.200 5.629 1.00 90.50 279 TYR A O 1
ATOM 2282 N N . ALA A 1 280 ? -8.648 -10.074 5.797 1.00 83.56 280 ALA A N 1
ATOM 2283 C CA . ALA A 1 280 ? -7.790 -10.098 4.631 1.00 83.56 280 ALA A CA 1
ATOM 2284 C C . ALA A 1 280 ? -6.481 -9.405 5.009 1.00 83.56 280 ALA A C 1
ATOM 2286 O O . ALA A 1 280 ? -6.495 -8.268 5.481 1.00 83.56 280 ALA A O 1
ATOM 2287 N N . SER A 1 281 ? -5.351 -10.080 4.790 1.00 74.00 281 SER A N 1
ATOM 2288 C CA . SER A 1 281 ? -4.019 -9.526 5.075 1.00 74.00 281 SER A CA 1
ATOM 2289 C C . SER A 1 281 ? -3.691 -8.310 4.211 1.00 74.00 281 SER A C 1
ATOM 2291 O O . SER A 1 281 ? -2.897 -7.451 4.605 1.00 74.00 281 SER A O 1
ATOM 2293 N N . THR A 1 282 ? -4.354 -8.197 3.057 1.00 69.06 282 THR A N 1
ATOM 2294 C CA . THR A 1 282 ? -4.168 -7.088 2.133 1.00 69.06 282 THR A CA 1
ATOM 2295 C C . THR A 1 282 ? -4.695 -5.762 2.705 1.00 69.06 282 THR A C 1
ATOM 2297 O O . THR A 1 282 ? -5.798 -5.695 3.252 1.00 69.06 282 THR A O 1
ATOM 2300 N N . PRO A 1 283 ? -3.967 -4.651 2.502 1.00 59.12 283 PRO A N 1
ATOM 2301 C CA . PRO A 1 283 ? -4.459 -3.311 2.821 1.00 59.12 283 PRO A CA 1
ATOM 2302 C C . PRO A 1 283 ? -5.688 -2.912 1.990 1.00 59.12 283 PRO A C 1
ATOM 2304 O O . PRO A 1 283 ? -6.375 -1.953 2.338 1.00 59.12 283 PRO A O 1
ATOM 2307 N N . GLN A 1 284 ? -6.023 -3.648 0.924 1.00 67.19 284 GLN A N 1
ATOM 2308 C CA . GLN A 1 284 ? -7.209 -3.373 0.119 1.00 67.19 284 GLN A CA 1
ATOM 2309 C C . GLN A 1 284 ? -8.505 -3.486 0.928 1.00 67.19 284 GLN A C 1
ATOM 2311 O O . GLN A 1 284 ? -8.667 -4.347 1.790 1.00 67.19 284 GLN A O 1
ATOM 2316 N N . LYS A 1 285 ? -9.474 -2.632 0.581 1.00 69.50 285 LYS A N 1
ATOM 2317 C CA . LYS A 1 285 ? -10.850 -2.673 1.095 1.00 69.50 285 LYS A CA 1
ATOM 2318 C C . LYS A 1 285 ? -11.608 -3.853 0.488 1.00 69.50 285 LYS A C 1
ATOM 2320 O O . LYS A 1 285 ? -12.475 -3.672 -0.364 1.00 69.50 285 LYS A O 1
ATOM 2325 N N . TYR A 1 286 ? -11.239 -5.064 0.876 1.00 79.38 286 TYR A N 1
ATOM 2326 C CA . TYR A 1 286 ? -11.947 -6.274 0.495 1.00 79.38 286 TYR A CA 1
ATOM 2327 C C . TYR A 1 286 ? -12.812 -6.724 1.664 1.00 79.38 286 TYR A C 1
ATOM 2329 O O . TYR A 1 286 ? -12.283 -7.083 2.703 1.00 79.38 286 TYR A O 1
ATOM 2337 N N . PHE A 1 287 ? -14.133 -6.684 1.504 1.00 87.88 287 PHE A N 1
ATOM 2338 C CA . PHE A 1 287 ? -15.089 -7.001 2.564 1.00 87.88 287 PHE A CA 1
ATOM 2339 C C . PHE A 1 287 ? -15.955 -8.190 2.148 1.00 87.88 287 PHE A C 1
ATOM 2341 O O . PHE A 1 287 ? -17.089 -8.012 1.701 1.00 87.88 287 PHE A O 1
ATOM 2348 N N . LYS A 1 288 ? -15.430 -9.409 2.306 1.00 93.19 288 LYS A N 1
ATOM 2349 C CA . LYS A 1 288 ? -16.234 -10.633 2.179 1.00 93.19 288 LYS A CA 1
ATOM 2350 C C . LYS A 1 288 ? -17.006 -10.837 3.477 1.00 93.19 288 LYS A C 1
ATOM 2352 O O . LYS A 1 288 ? -16.398 -11.041 4.520 1.00 93.19 288 LYS A O 1
ATOM 2357 N N . ARG A 1 289 ? -18.332 -10.703 3.434 1.00 95.06 289 ARG A N 1
ATOM 2358 C CA . ARG A 1 289 ? -19.185 -10.816 4.627 1.00 95.06 289 ARG A CA 1
ATOM 2359 C C . ARG A 1 289 ? -19.056 -12.216 5.235 1.00 95.06 289 ARG A C 1
ATOM 2361 O O . ARG A 1 289 ? -19.103 -13.193 4.496 1.00 95.06 289 ARG A O 1
ATOM 2368 N N . LEU A 1 290 ? -18.915 -12.283 6.557 1.00 95.25 290 LEU A N 1
ATOM 2369 C CA . LEU A 1 290 ? -19.071 -13.514 7.333 1.00 95.25 290 LEU A CA 1
ATOM 2370 C C . LEU A 1 290 ? -20.517 -13.610 7.825 1.00 95.25 290 LEU A C 1
ATOM 2372 O O . LEU A 1 290 ? -21.134 -12.579 8.135 1.00 95.25 290 LEU A O 1
ATOM 2376 N N . ARG A 1 291 ? -21.065 -14.829 7.893 1.00 95.81 291 ARG A N 1
ATOM 2377 C CA . ARG A 1 291 ? -22.315 -15.049 8.629 1.00 95.81 291 ARG A CA 1
ATOM 2378 C C . ARG A 1 291 ? -22.050 -14.840 10.119 1.00 95.81 291 ARG A C 1
ATOM 2380 O O . ARG A 1 291 ? -20.903 -14.861 10.565 1.00 95.81 291 ARG A O 1
ATOM 2387 N N . LYS A 1 292 ? -23.105 -14.536 10.870 1.00 94.88 292 LYS A N 1
ATOM 2388 C CA . LYS A 1 292 ? -22.978 -14.244 12.301 1.00 94.88 292 LYS A CA 1
ATOM 2389 C C . LYS A 1 292 ? -22.528 -15.508 13.037 1.00 94.88 292 LYS A C 1
ATOM 2391 O O . LYS A 1 292 ? -21.635 -15.441 13.870 1.00 94.88 292 LYS A O 1
ATOM 2396 N N . GLU A 1 293 ? -23.115 -16.631 12.666 1.00 94.88 293 GLU A N 1
ATOM 2397 C CA . GLU A 1 293 ? -22.859 -17.966 13.192 1.00 94.88 293 GLU A CA 1
ATOM 2398 C C . GLU A 1 293 ? -21.400 -18.353 12.917 1.00 94.88 293 GLU A C 1
ATOM 2400 O O . GLU A 1 293 ? -20.665 -18.616 13.860 1.00 94.88 293 GLU A O 1
ATOM 2405 N N . ASP A 1 294 ? -20.932 -18.200 11.668 1.00 94.88 294 ASP A N 1
ATOM 2406 C CA . ASP A 1 294 ? -19.525 -18.430 11.286 1.00 94.88 294 ASP A CA 1
ATOM 2407 C C . ASP A 1 294 ? -18.524 -17.512 12.017 1.00 94.88 294 ASP A C 1
ATOM 2409 O O . ASP A 1 294 ? -17.323 -17.773 12.021 1.00 94.88 294 ASP A O 1
ATOM 2413 N N . PHE A 1 295 ? -18.966 -16.358 12.526 1.00 95.19 295 PHE A N 1
ATOM 2414 C CA . PHE A 1 295 ? -18.112 -15.478 13.322 1.00 95.19 295 PHE A CA 1
ATOM 2415 C C . PHE A 1 295 ? -18.019 -15.973 14.765 1.00 95.19 295 PHE A C 1
ATOM 2417 O O . PHE A 1 295 ? -16.917 -16.033 15.302 1.00 95.19 295 PHE A O 1
ATOM 2424 N N . PHE A 1 296 ? -19.150 -16.329 15.380 1.00 94.62 296 PHE A N 1
ATOM 2425 C CA . PHE A 1 296 ? -19.172 -16.818 16.760 1.00 94.62 296 PHE A CA 1
ATOM 2426 C C . PHE A 1 296 ? -18.574 -18.218 16.898 1.00 94.62 296 PHE A C 1
ATOM 2428 O O . PHE A 1 296 ? -17.887 -18.455 17.876 1.00 94.62 296 PHE A O 1
ATOM 2435 N N . SER A 1 297 ? -18.687 -19.082 15.886 1.00 92.25 297 SER A N 1
ATOM 2436 C CA . SER A 1 297 ? -18.000 -20.383 15.877 1.00 92.25 297 SER A CA 1
ATOM 2437 C C . SER A 1 297 ? -16.470 -20.269 15.840 1.00 92.25 297 SER A C 1
ATOM 2439 O O . SER A 1 297 ? -15.767 -21.254 16.015 1.00 92.25 297 SER A O 1
ATOM 2441 N N . LYS A 1 298 ? -15.929 -19.080 15.538 1.00 91.75 298 LYS A N 1
ATOM 2442 C CA . LYS A 1 298 ? -14.489 -18.787 15.628 1.00 91.75 298 LYS A CA 1
ATOM 2443 C C . LYS A 1 298 ? -14.084 -18.184 16.972 1.00 91.75 298 LYS A C 1
ATOM 2445 O O . LYS A 1 298 ? -12.908 -17.901 17.174 1.00 91.75 298 LYS A O 1
ATOM 2450 N N . LEU A 1 299 ? -15.057 -17.912 17.836 1.00 92.88 299 LEU A N 1
ATOM 2451 C CA . LEU A 1 299 ? -14.865 -17.491 19.221 1.00 92.88 299 LEU A CA 1
ATOM 2452 C C . LEU A 1 299 ? -15.068 -18.665 20.179 1.00 92.88 299 LEU A C 1
ATOM 2454 O O . LEU A 1 299 ? -15.343 -18.447 21.346 1.00 92.88 299 LEU A O 1
ATOM 2458 N N . SER A 1 300 ? -14.923 -19.886 19.683 1.00 92.38 300 SER A N 1
ATOM 2459 C CA . SER A 1 300 ? -14.986 -21.119 20.450 1.00 92.38 300 SER A CA 1
ATOM 2460 C C . SER A 1 300 ? -13.811 -21.993 20.032 1.00 92.38 300 SER A C 1
ATOM 2462 O O . SER A 1 300 ? -13.441 -22.002 18.851 1.00 92.38 300 SER A O 1
ATOM 2464 N N . TYR A 1 301 ? -13.212 -22.714 20.969 1.00 90.12 301 TYR A N 1
ATOM 2465 C CA . TYR A 1 301 ? -12.124 -23.643 20.682 1.00 90.12 301 TYR A CA 1
ATOM 2466 C C . TYR A 1 301 ? -12.249 -24.895 21.551 1.00 90.12 301 TYR A C 1
ATOM 2468 O O . TYR A 1 301 ? -12.863 -24.857 22.610 1.00 90.12 301 TYR A O 1
ATOM 2476 N N . TYR A 1 302 ? -11.698 -26.007 21.073 1.00 90.94 302 TYR A N 1
ATOM 2477 C CA . TYR A 1 302 ? -11.658 -27.246 21.842 1.00 90.94 302 TYR A CA 1
ATOM 2478 C C . TYR A 1 302 ? -10.483 -27.206 22.820 1.00 90.94 302 TYR A C 1
ATOM 2480 O O . TYR A 1 302 ? -9.342 -26.992 22.399 1.00 90.94 302 TYR A O 1
ATOM 2488 N N . GLU A 1 303 ? -10.770 -27.389 24.103 1.00 88.31 303 GLU A N 1
ATOM 2489 C CA . GLU A 1 303 ? -9.796 -27.409 25.189 1.00 88.31 303 GLU A CA 1
ATOM 2490 C C . GLU A 1 303 ? -9.543 -28.864 25.594 1.00 88.31 303 GLU A C 1
ATOM 2492 O O . GLU A 1 303 ? -10.387 -29.514 26.209 1.00 88.31 303 GLU A O 1
ATOM 2497 N N . SER A 1 304 ? -8.370 -29.395 25.233 1.00 87.00 304 SER A N 1
ATOM 2498 C CA . SER A 1 304 ? -8.041 -30.806 25.475 1.00 87.00 304 SER A CA 1
ATOM 2499 C C . SER A 1 304 ? -7.995 -31.161 26.960 1.00 87.00 304 SER A C 1
ATOM 2501 O O . SER A 1 304 ? -8.194 -32.319 27.299 1.00 87.00 304 SER A O 1
ATOM 2503 N N . SER A 1 305 ? -7.731 -30.190 27.842 1.00 87.50 305 SER A N 1
ATOM 2504 C CA . SER A 1 305 ? -7.682 -30.428 29.289 1.00 87.50 305 SER A CA 1
ATOM 2505 C C . SER A 1 305 ? -9.058 -30.685 29.913 1.00 87.50 305 SER A C 1
ATOM 2507 O O . SER A 1 305 ? -9.137 -31.357 30.938 1.00 87.50 305 SER A O 1
ATOM 2509 N N . THR A 1 306 ? -10.131 -30.184 29.297 1.00 88.44 306 THR A N 1
ATOM 2510 C CA . THR A 1 306 ? -11.516 -30.368 29.760 1.00 88.44 306 THR A CA 1
ATOM 2511 C C . THR A 1 306 ? -12.352 -31.237 28.824 1.00 88.44 306 THR A C 1
ATOM 2513 O O . THR A 1 306 ? -13.519 -31.469 29.114 1.00 88.44 306 THR A O 1
ATOM 2516 N N . GLU A 1 307 ? -11.773 -31.675 27.701 1.00 88.75 307 GLU A N 1
ATOM 2517 C CA . GLU A 1 307 ? -12.445 -32.406 26.618 1.00 88.75 307 GLU A CA 1
ATOM 2518 C C . GLU A 1 307 ? -13.737 -31.726 26.120 1.00 88.75 307 GLU A C 1
ATOM 2520 O O . GLU A 1 307 ? -14.687 -32.382 25.696 1.00 88.75 307 GLU A O 1
ATOM 2525 N N . ASP A 1 308 ? -13.774 -30.389 26.148 1.00 91.38 308 ASP A N 1
ATOM 2526 C CA . ASP A 1 308 ? -14.978 -29.608 25.842 1.00 91.38 308 ASP A CA 1
ATOM 2527 C C . ASP A 1 308 ? -14.673 -28.397 24.945 1.00 91.38 308 ASP A C 1
ATOM 2529 O O . ASP A 1 308 ? -13.530 -27.957 24.787 1.00 91.38 308 ASP A O 1
ATOM 2533 N N . THR A 1 309 ? -15.718 -27.855 24.322 1.00 90.50 309 THR A N 1
ATOM 2534 C CA . THR A 1 309 ? -15.660 -26.614 23.554 1.00 90.50 309 THR A CA 1
ATOM 2535 C C . THR A 1 309 ? -15.874 -25.421 24.476 1.00 90.50 309 THR A C 1
ATOM 2537 O O . THR A 1 309 ? -16.963 -25.208 25.004 1.00 90.50 309 THR A O 1
ATOM 2540 N N . VAL A 1 310 ? -14.844 -24.591 24.611 1.00 92.00 310 VAL A N 1
ATOM 2541 C CA . VAL A 1 310 ? -14.862 -23.395 25.452 1.00 92.00 310 VAL A CA 1
ATOM 2542 C C . VAL A 1 310 ? -15.082 -22.152 24.592 1.00 92.00 310 VAL A C 1
ATOM 2544 O O . VAL A 1 310 ? -14.406 -21.934 23.581 1.00 92.00 310 VAL A O 1
ATOM 2547 N N . ASP A 1 311 ? -16.031 -21.315 25.010 1.00 92.94 311 ASP A N 1
ATOM 2548 C CA . ASP A 1 311 ? -16.298 -20.011 24.404 1.00 92.94 311 ASP A CA 1
ATOM 2549 C C . ASP A 1 311 ? -15.321 -18.949 24.925 1.00 92.94 311 ASP A C 1
ATOM 2551 O O . ASP A 1 311 ? -15.273 -18.663 26.124 1.00 92.94 311 ASP A O 1
ATOM 2555 N N . ILE A 1 312 ? -14.638 -18.273 24.002 1.00 92.25 312 ILE A N 1
ATOM 2556 C CA . ILE A 1 312 ? -13.770 -17.127 24.275 1.00 92.25 312 ILE A CA 1
ATOM 2557 C C . ILE A 1 312 ? -14.625 -15.938 24.715 1.00 92.25 312 ILE A C 1
ATOM 2559 O O . ILE A 1 312 ? -15.416 -15.366 23.950 1.00 92.25 312 ILE A O 1
ATOM 2563 N N . GLN A 1 313 ? -14.420 -15.516 25.954 1.00 91.31 313 GLN A N 1
ATOM 2564 C CA . GLN A 1 313 ? -15.144 -14.428 26.587 1.00 91.31 313 GLN A CA 1
ATOM 2565 C C . GLN A 1 313 ? -14.602 -13.057 26.172 1.00 91.31 313 GLN A C 1
ATOM 2567 O O . GLN A 1 313 ? -13.474 -12.887 25.709 1.00 91.31 313 GLN A O 1
ATOM 2572 N N . SER A 1 314 ? -15.403 -12.006 26.379 1.00 90.31 314 SER A N 1
ATOM 2573 C CA . SER A 1 314 ? -14.992 -10.640 26.021 1.00 90.31 314 SER A CA 1
ATOM 2574 C C . SER A 1 314 ? -13.783 -10.134 26.810 1.00 90.31 314 SER A C 1
ATOM 2576 O O . SER A 1 314 ? -13.094 -9.235 26.329 1.00 90.31 314 SER A O 1
ATOM 2578 N N . VAL A 1 315 ? -13.541 -10.685 28.003 1.00 92.56 315 VAL A N 1
ATOM 2579 C CA . VAL A 1 315 ? -12.372 -10.375 28.839 1.00 92.56 315 VAL A CA 1
ATOM 2580 C C . VAL A 1 315 ? -11.080 -10.921 28.226 1.00 92.56 315 VAL A C 1
ATOM 2582 O O . VAL A 1 315 ? -10.065 -10.243 28.233 1.00 92.56 315 VAL A O 1
ATOM 2585 N N . GLU A 1 316 ? -11.125 -12.072 27.561 1.00 92.38 316 GLU A N 1
ATOM 2586 C CA . GLU A 1 316 ? -9.945 -12.664 26.916 1.00 92.38 316 GLU A CA 1
ATOM 2587 C C . GLU A 1 316 ? -9.546 -11.920 25.630 1.00 92.38 316 GLU A C 1
ATOM 2589 O O . GLU A 1 316 ? -8.420 -12.015 25.147 1.00 92.38 316 GLU A O 1
ATOM 2594 N N . LEU A 1 317 ? -10.455 -11.114 25.079 1.00 93.06 317 LEU A N 1
ATOM 2595 C CA . LEU A 1 317 ? -10.269 -10.354 23.846 1.00 93.06 317 LEU A CA 1
ATOM 2596 C C . LEU A 1 317 ? -9.673 -8.966 24.127 1.00 93.06 317 LEU A C 1
ATOM 2598 O O . LEU A 1 317 ? -10.233 -7.940 23.743 1.00 93.06 317 LEU A O 1
ATOM 2602 N N . HIS A 1 318 ? -8.520 -8.917 24.791 1.00 93.50 318 HIS A N 1
ATOM 2603 C CA . HIS A 1 318 ? -7.906 -7.672 25.267 1.00 93.50 318 HIS A CA 1
ATOM 2604 C C . HIS A 1 318 ? -7.035 -6.934 24.233 1.00 93.50 318 HIS A C 1
ATOM 2606 O O . HIS A 1 318 ? -6.374 -5.956 24.571 1.00 93.50 318 HIS A O 1
ATOM 2612 N N . LYS A 1 319 ? -7.017 -7.330 22.956 1.00 94.50 319 LYS A N 1
ATOM 2613 C CA . LYS A 1 319 ? -6.262 -6.610 21.915 1.00 94.50 319 LYS A CA 1
ATOM 2614 C C . LYS A 1 319 ? -7.153 -6.191 20.754 1.00 94.50 319 LYS A C 1
ATOM 2616 O O . LYS A 1 319 ? -8.009 -6.936 20.285 1.00 94.50 319 LYS A O 1
ATOM 2621 N N . LEU A 1 320 ? -6.900 -4.986 20.254 1.00 94.12 320 LEU A N 1
ATOM 2622 C CA . LEU A 1 320 ? -7.617 -4.381 19.137 1.00 94.12 320 LEU A CA 1
ATOM 2623 C C . LEU A 1 320 ? -6.619 -3.869 18.102 1.00 94.12 320 LEU A C 1
ATOM 2625 O O . LEU A 1 320 ? -5.675 -3.169 18.456 1.00 94.12 320 LEU A O 1
ATOM 2629 N N . GLU A 1 321 ? -6.828 -4.152 16.817 1.00 95.69 321 GLU A N 1
ATOM 2630 C CA . GLU A 1 321 ? -5.997 -3.573 15.755 1.00 95.69 321 GLU A CA 1
ATOM 2631 C C . GLU A 1 321 ? -6.808 -2.552 14.943 1.00 95.69 321 GLU A C 1
ATOM 2633 O O . GLU A 1 321 ? -7.818 -2.870 14.317 1.00 95.69 321 GLU A O 1
ATOM 2638 N N . LEU A 1 322 ? -6.374 -1.294 14.959 1.00 95.56 322 LEU A N 1
ATOM 2639 C CA . LEU A 1 322 ? -6.965 -0.202 14.195 1.00 95.56 322 LEU A CA 1
ATOM 2640 C C . LEU A 1 322 ? -6.240 -0.046 12.865 1.00 95.56 322 LEU A C 1
ATOM 2642 O O . LEU A 1 322 ? -5.036 0.194 12.836 1.00 95.56 322 LEU A O 1
ATOM 2646 N N . VAL A 1 323 ? -6.975 -0.096 11.759 1.00 93.62 323 VAL A N 1
ATOM 2647 C CA . VAL A 1 323 ? -6.433 0.159 10.421 1.00 93.62 323 VAL A CA 1
ATOM 2648 C C . VAL A 1 323 ? -7.018 1.450 9.887 1.00 93.62 323 VAL A C 1
ATOM 2650 O O . VAL A 1 323 ? -8.236 1.647 9.887 1.00 93.62 323 VAL A O 1
ATOM 2653 N N . GLY A 1 324 ? -6.157 2.340 9.413 1.00 93.44 324 GLY A N 1
ATOM 2654 C CA . GLY A 1 324 ? -6.589 3.661 8.995 1.00 93.44 324 GLY A CA 1
ATOM 2655 C C . GLY A 1 324 ? -5.543 4.425 8.210 1.00 93.44 324 GLY A C 1
ATOM 2656 O O . GLY A 1 324 ? -4.561 3.869 7.713 1.00 93.44 324 GLY A O 1
ATOM 2657 N N . TYR A 1 325 ? -5.792 5.723 8.105 1.00 93.06 325 TYR A N 1
ATOM 2658 C CA . TYR A 1 325 ? -4.991 6.644 7.325 1.00 93.06 325 TYR A CA 1
ATOM 2659 C C . TYR A 1 325 ? -4.504 7.796 8.187 1.00 93.06 325 TYR A C 1
ATOM 2661 O O . TYR A 1 325 ? -5.317 8.504 8.776 1.00 93.06 325 TYR A O 1
ATOM 2669 N N . TRP A 1 326 ? -3.202 8.042 8.194 1.00 92.75 326 TRP A N 1
ATOM 2670 C CA . TRP A 1 326 ? -2.697 9.362 8.528 1.00 92.75 326 TRP A CA 1
ATOM 2671 C C . TRP A 1 326 ? -2.958 10.300 7.367 1.00 92.75 326 TRP A C 1
ATOM 2673 O O . TRP A 1 326 ? -2.563 10.003 6.242 1.00 92.75 326 TRP A O 1
ATOM 2683 N N . GLU A 1 327 ? -3.613 11.423 7.630 1.00 93.94 327 GLU A N 1
ATOM 2684 C CA . GLU A 1 327 ? -3.746 12.517 6.677 1.00 93.94 327 GLU A CA 1
ATOM 2685 C C . GLU A 1 327 ? -3.036 13.746 7.218 1.00 93.94 327 GLU A C 1
ATOM 2687 O O . GLU A 1 327 ? -3.248 14.145 8.361 1.00 93.94 327 GLU A O 1
ATOM 2692 N N . ILE A 1 328 ? -2.187 14.336 6.380 1.00 93.38 328 ILE A N 1
ATOM 2693 C CA . ILE A 1 328 ? -1.449 15.552 6.707 1.00 93.38 328 ILE A CA 1
ATOM 2694 C C . ILE A 1 328 ? -1.855 16.624 5.720 1.00 93.38 328 ILE A C 1
ATOM 2696 O O . ILE A 1 328 ? -1.744 16.436 4.503 1.00 93.38 328 ILE A O 1
ATOM 2700 N N . ASN A 1 329 ? -2.311 17.754 6.249 1.00 93.62 329 ASN A N 1
ATOM 2701 C CA . ASN A 1 329 ? -2.442 18.965 5.463 1.00 93.62 329 ASN A CA 1
ATOM 2702 C C . ASN A 1 329 ? -1.062 19.630 5.353 1.00 93.62 329 ASN A C 1
ATOM 2704 O O . ASN A 1 329 ? -0.501 20.063 6.350 1.00 93.62 329 ASN A O 1
ATOM 2708 N N . THR A 1 330 ? -0.504 19.718 4.150 1.00 91.31 330 THR A N 1
ATOM 2709 C CA . THR A 1 330 ? 0.847 20.246 3.917 1.00 91.31 330 THR A CA 1
ATOM 2710 C C . THR A 1 330 ? 0.955 21.756 4.116 1.00 91.31 330 THR A C 1
ATOM 2712 O O . THR A 1 330 ? 2.069 22.256 4.193 1.00 91.31 330 THR A O 1
ATOM 2715 N N . GLN A 1 331 ? -0.163 22.491 4.150 1.00 90.81 331 GLN A N 1
ATOM 2716 C CA . GLN A 1 331 ? -0.169 23.929 4.441 1.00 90.81 331 GLN A CA 1
ATOM 2717 C C . GLN A 1 331 ? -0.225 24.189 5.943 1.00 90.81 331 GLN A C 1
ATOM 2719 O O . GLN A 1 331 ? 0.586 24.943 6.461 1.00 90.81 331 GLN A O 1
ATOM 2724 N N . THR A 1 332 ? -1.167 23.555 6.644 1.00 92.19 332 THR A N 1
ATOM 2725 C CA . THR A 1 332 ? -1.353 23.780 8.087 1.00 92.19 332 THR A CA 1
ATOM 2726 C C . THR A 1 332 ? -0.477 22.883 8.956 1.00 92.19 332 THR A C 1
ATOM 2728 O O . THR A 1 332 ? -0.476 23.047 10.170 1.00 92.19 332 THR A O 1
ATOM 2731 N N . GLN A 1 333 ? 0.194 21.891 8.359 1.00 89.94 333 GLN A N 1
ATOM 2732 C CA . GLN A 1 333 ? 0.969 20.832 9.025 1.00 89.94 333 GLN A CA 1
ATOM 2733 C C . GLN A 1 333 ? 0.167 20.020 10.056 1.00 89.94 333 GLN A C 1
ATOM 2735 O O . GLN A 1 333 ? 0.715 19.216 10.809 1.00 89.94 333 GLN A O 1
ATOM 2740 N N . LYS A 1 334 ? -1.165 20.167 10.065 1.00 90.69 334 LYS A N 1
ATOM 2741 C CA . LYS A 1 334 ? -2.045 19.386 10.932 1.00 90.69 334 LYS A CA 1
ATOM 2742 C C . LYS A 1 334 ? -2.135 17.956 10.408 1.00 90.69 334 LYS A C 1
ATOM 2744 O O . LYS A 1 334 ? -2.484 17.729 9.247 1.00 90.69 334 LYS A O 1
ATOM 2749 N N . SER A 1 335 ? -1.855 17.008 11.297 1.00 90.62 335 SER A N 1
ATOM 2750 C CA . SER A 1 335 ? -1.939 15.568 11.055 1.00 90.62 335 SER A CA 1
ATOM 2751 C C . SER A 1 335 ? -3.096 14.961 11.844 1.00 90.62 335 SER A C 1
ATOM 2753 O O . SER A 1 335 ? -3.225 15.243 13.036 1.00 90.62 335 SER A O 1
ATOM 2755 N N . ASN A 1 336 ? -3.878 14.069 11.246 1.00 91.81 336 ASN A N 1
ATOM 2756 C CA . ASN A 1 336 ? -4.823 13.242 11.992 1.00 91.81 336 ASN A CA 1
ATOM 2757 C C . ASN A 1 336 ? -4.848 11.797 11.500 1.00 91.81 336 ASN A C 1
ATOM 2759 O O . ASN A 1 336 ? -4.712 11.518 10.309 1.00 91.81 336 ASN A O 1
ATOM 2763 N N . PHE A 1 337 ? -5.058 10.872 12.434 1.00 93.75 337 PHE A N 1
ATOM 2764 C CA . PHE A 1 337 ? -5.278 9.472 12.111 1.00 93.75 337 PHE A CA 1
ATOM 2765 C C . PHE A 1 337 ? -6.776 9.201 11.977 1.00 93.75 337 PHE A C 1
ATOM 2767 O O . PHE A 1 337 ? -7.536 9.316 12.935 1.00 93.75 337 PHE A O 1
ATOM 2774 N N . LYS A 1 338 ? -7.208 8.834 10.773 1.00 94.75 338 LYS A N 1
ATOM 2775 C CA . LYS A 1 338 ? -8.585 8.453 10.465 1.00 94.75 338 LYS A CA 1
ATOM 2776 C C . LYS A 1 338 ? -8.707 6.939 10.447 1.00 94.75 338 LYS A C 1
ATOM 2778 O O . LYS A 1 338 ? -8.236 6.288 9.514 1.00 94.75 338 LYS A O 1
ATOM 2783 N N . ILE A 1 339 ? -9.374 6.392 11.457 1.00 95.50 339 ILE A N 1
ATOM 2784 C CA . ILE A 1 339 ? -9.673 4.961 11.538 1.00 95.50 339 ILE A CA 1
ATOM 2785 C C . ILE A 1 339 ? -10.665 4.601 10.430 1.00 95.50 339 ILE A C 1
ATOM 2787 O O . ILE A 1 339 ? -11.682 5.267 10.232 1.00 95.50 339 ILE A O 1
ATOM 2791 N N . GLU A 1 340 ? -10.372 3.532 9.702 1.00 93.75 340 GLU A N 1
ATOM 2792 C CA . GLU A 1 340 ? -11.222 3.033 8.626 1.00 93.75 340 GLU A CA 1
ATOM 2793 C C . GLU A 1 340 ? -11.833 1.670 8.968 1.00 93.75 340 GLU A C 1
ATOM 2795 O O . GLU A 1 340 ? -12.999 1.387 8.665 1.00 93.75 340 GLU A O 1
ATOM 2800 N N . ARG A 1 341 ? -11.035 0.817 9.610 1.00 94.00 341 ARG A N 1
ATOM 2801 C CA . ARG A 1 341 ? -11.388 -0.548 9.973 1.00 94.00 341 ARG A CA 1
ATOM 2802 C C . ARG A 1 341 ? -10.853 -0.886 11.350 1.00 94.00 341 ARG A C 1
ATOM 2804 O O . ARG A 1 341 ? -9.851 -0.337 11.800 1.00 94.00 341 ARG A O 1
ATOM 2811 N N . ILE A 1 342 ? -11.522 -1.844 11.964 1.00 95.06 342 ILE A N 1
ATOM 2812 C CA . ILE A 1 342 ? -11.061 -2.506 13.174 1.00 95.06 342 ILE A CA 1
ATOM 2813 C C . ILE A 1 342 ? -10.869 -3.974 12.828 1.00 95.06 342 ILE A C 1
ATOM 2815 O O . ILE A 1 342 ? -11.786 -4.605 12.306 1.00 95.06 342 ILE A O 1
ATOM 2819 N N . HIS A 1 343 ? -9.686 -4.508 13.084 1.00 94.19 343 HIS A N 1
ATOM 2820 C CA . HIS A 1 343 ? -9.439 -5.937 13.049 1.00 94.19 343 HIS A CA 1
ATOM 2821 C C . HIS A 1 343 ? -9.685 -6.502 14.443 1.00 94.19 343 HIS A C 1
ATOM 2823 O O . HIS A 1 343 ? -9.120 -6.043 15.437 1.00 94.19 343 HIS A O 1
ATOM 2829 N N . PHE A 1 344 ? -10.585 -7.473 14.476 1.00 89.94 344 PHE A N 1
ATOM 2830 C CA . PHE A 1 344 ? -10.954 -8.226 15.655 1.00 89.94 344 PHE A CA 1
ATOM 2831 C C . PHE A 1 344 ? -10.024 -9.432 15.751 1.00 89.94 344 PHE A C 1
ATOM 2833 O O . PHE A 1 344 ? -9.869 -10.162 14.764 1.00 89.94 344 PHE A O 1
ATOM 2840 N N . LEU A 1 345 ? -9.383 -9.619 16.900 1.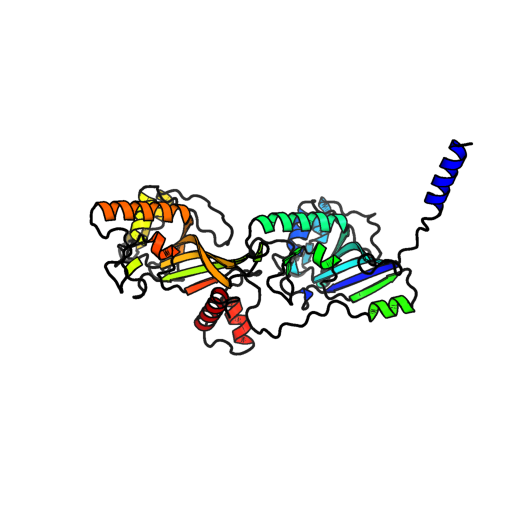00 92.94 345 LEU A N 1
ATOM 2841 C CA . LEU A 1 345 ? -8.313 -10.594 17.046 1.00 92.94 345 LEU A CA 1
ATOM 2842 C C . LEU A 1 345 ? -8.371 -11.304 18.400 1.00 92.94 345 LEU A C 1
ATOM 2844 O O . LEU A 1 345 ? -8.780 -10.705 19.390 1.00 92.94 345 LEU A O 1
ATOM 2848 N N . ILE A 1 346 ? -7.969 -12.573 18.404 1.00 92.69 346 ILE A N 1
ATOM 2849 C CA . ILE A 1 346 ? -7.696 -13.348 19.612 1.00 92.69 346 ILE A CA 1
ATOM 2850 C C . ILE A 1 346 ? -6.209 -13.148 19.936 1.00 92.69 346 ILE A C 1
ATOM 2852 O O . ILE A 1 346 ? -5.366 -13.356 19.051 1.00 92.69 346 ILE A O 1
ATOM 2856 N N . PRO A 1 347 ? -5.863 -12.683 21.145 1.00 93.81 347 PRO A N 1
ATOM 2857 C CA . PRO A 1 347 ? -4.477 -12.515 21.561 1.00 93.81 347 PRO A CA 1
ATOM 2858 C C . PRO A 1 347 ? -3.656 -13.814 21.510 1.00 93.81 347 PRO A C 1
ATOM 2860 O O . PRO A 1 347 ? -4.180 -14.921 21.629 1.00 93.81 347 PRO A O 1
ATOM 2863 N N . LYS A 1 348 ? -2.339 -13.666 21.327 1.00 93.06 348 LYS A N 1
ATOM 2864 C CA . LYS A 1 348 ? -1.374 -14.763 21.471 1.00 93.06 348 LYS A CA 1
ATOM 2865 C C . LYS A 1 348 ? -1.523 -15.414 22.852 1.00 93.06 348 LYS A C 1
ATOM 2867 O O . LYS A 1 348 ? -1.513 -14.688 23.842 1.00 93.06 348 LYS A O 1
ATOM 2872 N N . GLY A 1 349 ? -1.583 -16.743 22.895 1.00 90.38 349 GLY A N 1
ATOM 2873 C CA . GLY A 1 349 ? -1.623 -17.524 24.136 1.00 90.38 349 GLY A CA 1
ATOM 2874 C C . GLY A 1 349 ? -3.010 -17.695 24.761 1.00 90.38 349 GLY A C 1
ATOM 2875 O O . GLY A 1 349 ? -3.100 -18.283 25.826 1.00 90.38 349 GLY A O 1
ATOM 2876 N N . THR A 1 350 ? -4.081 -17.209 24.124 1.00 89.56 350 THR A N 1
ATOM 2877 C CA . THR A 1 350 ? -5.460 -17.497 24.562 1.00 89.56 350 THR A CA 1
ATOM 2878 C C . THR A 1 350 ? -5.819 -18.974 24.385 1.00 89.56 350 THR A C 1
ATOM 2880 O O . THR A 1 350 ? -6.534 -19.520 25.207 1.00 89.56 350 THR A O 1
ATOM 2883 N N . ASN A 1 351 ? -5.343 -19.624 23.318 1.00 87.94 351 ASN A N 1
ATOM 2884 C CA . ASN A 1 351 ? -5.545 -21.056 23.086 1.00 87.94 351 ASN A CA 1
ATOM 2885 C C . ASN A 1 351 ? -4.442 -21.632 22.182 1.00 87.94 351 ASN A C 1
ATOM 2887 O O . ASN A 1 351 ? -3.589 -20.893 21.681 1.00 87.94 351 ASN A O 1
ATOM 2891 N N . ALA A 1 352 ? -4.492 -22.941 21.917 1.00 86.06 352 ALA A N 1
ATOM 2892 C CA . ALA A 1 352 ? -3.526 -23.629 21.054 1.00 86.06 352 ALA A CA 1
ATOM 2893 C C . ALA A 1 352 ? -3.410 -23.008 19.644 1.00 86.06 352 ALA A C 1
ATOM 2895 O O . ALA A 1 352 ? -2.322 -22.919 19.081 1.00 86.06 352 ALA A O 1
ATOM 2896 N N . GLN A 1 353 ? -4.506 -22.492 19.070 1.00 84.81 353 GLN A N 1
ATOM 2897 C CA . GLN A 1 353 ? -4.473 -21.851 17.746 1.00 84.81 353 GLN A CA 1
ATOM 2898 C C . GLN A 1 353 ? -3.749 -20.497 17.752 1.00 84.81 353 GLN A C 1
ATOM 2900 O O . GLN A 1 353 ? -3.346 -20.013 16.690 1.00 84.81 353 GLN A O 1
ATOM 2905 N N . THR A 1 354 ? -3.597 -19.864 18.918 1.00 89.38 354 THR A N 1
ATOM 2906 C CA . THR A 1 354 ? -2.919 -18.571 19.068 1.00 89.38 354 THR A CA 1
ATOM 2907 C C . THR A 1 354 ? -1.562 -18.670 19.756 1.00 89.38 354 THR A C 1
ATOM 2909 O O . THR A 1 354 ? -0.968 -17.641 20.078 1.00 89.38 354 THR A O 1
ATOM 2912 N N . GLU A 1 355 ? -1.011 -19.872 19.930 1.00 88.19 355 GLU A N 1
ATOM 2913 C CA . GLU A 1 355 ? 0.293 -20.083 20.571 1.00 88.19 355 GLU A CA 1
ATOM 2914 C C . GLU A 1 355 ? 1.415 -19.292 19.874 1.00 88.19 355 GLU A C 1
ATOM 2916 O O . GLU A 1 355 ? 2.207 -18.600 20.516 1.00 88.19 355 GLU A O 1
ATOM 2921 N N . PHE A 1 356 ? 1.428 -19.293 18.539 1.00 84.56 356 PHE A N 1
ATOM 2922 C CA . PHE A 1 356 ? 2.473 -18.645 17.739 1.00 84.56 356 PHE A CA 1
ATOM 2923 C C . PHE A 1 356 ? 2.185 -17.177 17.389 1.00 84.56 356 PHE A C 1
ATOM 2925 O O . PHE A 1 356 ? 3.034 -16.502 16.803 1.00 84.56 356 PHE A O 1
ATOM 2932 N N . GLY A 1 357 ? 1.022 -16.630 17.757 1.00 88.56 357 GLY A N 1
ATOM 2933 C CA . GLY A 1 357 ? 0.713 -15.224 17.502 1.00 88.56 357 GLY A CA 1
ATOM 2934 C C . GLY A 1 357 ? -0.760 -14.851 17.627 1.00 88.56 357 GLY A C 1
ATOM 2935 O O . GLY A 1 357 ? -1.637 -15.691 17.788 1.00 88.56 357 GLY A O 1
ATOM 2936 N N . ASN A 1 358 ? -1.040 -13.549 17.516 1.00 90.88 358 ASN A N 1
ATOM 2937 C CA . ASN A 1 358 ? -2.414 -13.048 17.524 1.00 90.88 358 ASN A CA 1
ATOM 2938 C C . ASN A 1 358 ? -3.179 -13.561 16.287 1.00 90.88 358 ASN A C 1
ATOM 2940 O O . ASN A 1 358 ? -2.767 -13.308 15.147 1.00 90.88 358 ASN A O 1
ATOM 2944 N N . LEU A 1 359 ? -4.341 -14.178 16.495 1.00 91.19 359 LEU A N 1
ATOM 2945 C CA . LEU A 1 359 ? -5.198 -14.669 15.419 1.00 91.19 359 LEU A CA 1
ATOM 2946 C C . LEU A 1 359 ? -6.218 -13.603 15.018 1.00 91.19 359 LEU A C 1
ATOM 2948 O O . LEU A 1 359 ? -7.070 -13.197 15.803 1.00 91.19 359 LEU A O 1
ATOM 2952 N N . ARG A 1 360 ? -6.166 -13.144 13.765 1.00 91.75 360 ARG A N 1
ATOM 2953 C CA . ARG A 1 360 ? -7.125 -12.164 13.234 1.00 91.75 360 ARG A CA 1
ATOM 2954 C C . ARG A 1 360 ? -8.369 -12.874 12.715 1.00 91.75 360 ARG A C 1
ATOM 2956 O O . ARG A 1 360 ? -8.347 -13.490 11.653 1.00 91.75 360 ARG A O 1
ATOM 2963 N N . LEU A 1 361 ? -9.468 -12.738 13.446 1.00 91.00 361 LEU A N 1
ATOM 2964 C CA . LEU A 1 361 ? -10.725 -13.426 13.158 1.00 91.00 361 LEU A CA 1
ATOM 2965 C C . LEU A 1 361 ? -11.519 -12.763 12.036 1.00 91.00 361 LEU A C 1
ATOM 2967 O O . LEU A 1 361 ? -12.003 -13.412 11.102 1.00 91.00 361 LEU A O 1
ATOM 2971 N N . ALA A 1 362 ? -11.680 -11.449 12.158 1.00 94.12 362 ALA A N 1
ATOM 2972 C CA . ALA A 1 362 ? -12.546 -10.667 11.300 1.00 94.12 362 ALA A CA 1
ATOM 2973 C C . ALA A 1 362 ? -12.066 -9.222 11.205 1.00 94.12 362 ALA A C 1
ATOM 2975 O O . ALA A 1 362 ? -11.308 -8.722 12.033 1.00 94.12 362 ALA A O 1
ATOM 2976 N N . GLN A 1 363 ? -12.569 -8.522 10.200 1.00 95.19 363 GLN A N 1
ATOM 2977 C CA . GLN A 1 363 ? -12.466 -7.075 10.092 1.00 95.19 363 GLN A CA 1
ATOM 2978 C C . GLN A 1 363 ? -13.861 -6.453 10.116 1.00 95.19 363 GLN A C 1
ATOM 2980 O O . GLN A 1 363 ? -14.821 -6.994 9.563 1.00 95.19 363 GLN A O 1
ATOM 2985 N N . LEU A 1 364 ? -13.965 -5.291 10.745 1.00 95.94 364 LEU A N 1
ATOM 2986 C CA . LEU A 1 364 ? -15.192 -4.537 10.946 1.00 95.94 364 LEU A CA 1
ATOM 2987 C C . LEU A 1 364 ? -15.051 -3.178 10.262 1.00 95.94 364 LEU A C 1
ATOM 2989 O O . LEU A 1 364 ? -14.014 -2.517 10.361 1.00 95.94 364 LEU A O 1
ATOM 2993 N N . LYS A 1 365 ? -16.109 -2.728 9.581 1.00 96.00 365 LYS A N 1
ATOM 2994 C CA . LYS A 1 365 ? -16.162 -1.361 9.045 1.00 96.00 365 LYS A CA 1
ATOM 2995 C C . LYS A 1 365 ? -16.303 -0.383 10.205 1.00 96.00 365 LYS A C 1
ATOM 2997 O O . LYS A 1 365 ? -17.305 -0.438 10.920 1.00 96.00 365 LYS A O 1
ATOM 3002 N N . TYR A 1 366 ? -15.358 0.546 10.355 1.00 96.44 366 TYR A N 1
ATOM 3003 C CA . TYR A 1 366 ? -15.377 1.478 11.484 1.00 96.44 366 TYR A CA 1
ATOM 3004 C C . TYR A 1 366 ? -16.638 2.349 11.497 1.00 96.44 366 TYR A C 1
ATOM 3006 O O . TYR A 1 366 ? -17.191 2.606 12.556 1.00 96.44 366 TYR A O 1
ATOM 3014 N N . THR A 1 367 ? -17.189 2.704 10.333 1.00 97.06 367 THR A N 1
ATOM 3015 C CA . THR A 1 367 ? -18.456 3.452 10.242 1.00 97.06 367 THR A CA 1
ATOM 3016 C C . THR A 1 367 ? -19.637 2.735 10.909 1.00 97.06 367 THR A C 1
ATOM 3018 O O . THR A 1 367 ? -20.463 3.381 11.552 1.00 97.06 367 THR A O 1
ATOM 3021 N N . GLN A 1 368 ? -19.708 1.403 10.808 1.00 97.44 368 GLN A N 1
ATOM 3022 C CA . GLN A 1 368 ? -20.748 0.606 11.469 1.00 97.44 368 GLN A CA 1
ATOM 3023 C C . GLN A 1 368 ? -20.510 0.540 12.979 1.00 97.44 368 GLN A C 1
ATOM 3025 O O . GLN A 1 368 ? -21.453 0.688 13.756 1.00 97.44 368 GLN A O 1
ATOM 3030 N N . VAL A 1 369 ? -19.246 0.379 13.384 1.00 97.69 369 VAL A N 1
ATOM 3031 C CA . VAL A 1 369 ? -18.844 0.387 14.795 1.00 97.69 369 VAL A CA 1
ATOM 3032 C C . VAL A 1 369 ? -19.189 1.732 15.442 1.00 97.69 369 VAL A C 1
ATOM 3034 O O . VAL A 1 369 ? -19.881 1.751 16.451 1.00 97.69 369 VAL A O 1
ATOM 3037 N N . VAL A 1 370 ? -18.814 2.856 14.823 1.00 97.94 370 VAL A N 1
ATOM 3038 C CA . VAL A 1 370 ? -19.121 4.217 15.300 1.00 97.94 370 VAL A CA 1
ATOM 3039 C C . VAL A 1 370 ? -20.621 4.423 15.485 1.00 97.94 370 VAL A C 1
ATOM 3041 O O . VAL A 1 370 ? -21.054 4.887 16.539 1.00 97.94 370 VAL A O 1
ATOM 3044 N N . SER A 1 371 ? -21.425 4.059 14.479 1.00 98.06 371 SER A N 1
ATOM 3045 C CA . SER A 1 371 ? -22.883 4.196 14.549 1.00 98.06 371 SER A CA 1
ATOM 3046 C C . SER A 1 371 ? -23.465 3.432 15.743 1.00 98.06 371 SER A C 1
ATOM 3048 O O . SER A 1 371 ? -24.279 3.977 16.492 1.00 98.06 371 SER A O 1
ATOM 3050 N N . TYR A 1 372 ? -23.008 2.195 15.958 1.00 98.31 372 TYR A N 1
ATOM 3051 C CA . TYR A 1 372 ? -23.478 1.372 17.065 1.00 98.31 372 TYR A CA 1
ATOM 3052 C C . TYR A 1 372 ? -23.000 1.892 18.427 1.00 98.31 372 TYR A C 1
ATOM 3054 O O . TYR A 1 372 ? -23.828 2.075 19.314 1.00 98.31 372 TYR A O 1
ATOM 3062 N N . LEU A 1 373 ? -21.709 2.204 18.587 1.00 98.00 373 LEU A N 1
ATOM 3063 C CA . LEU A 1 373 ? -21.143 2.714 19.843 1.00 98.00 373 LEU A CA 1
ATOM 3064 C C . LEU A 1 373 ? -21.802 4.029 20.281 1.00 98.00 373 LEU A C 1
ATOM 3066 O O . LEU A 1 373 ? -22.186 4.161 21.440 1.00 98.00 373 LEU A O 1
ATOM 3070 N N . ASN A 1 374 ? -22.020 4.971 19.357 1.00 98.25 374 ASN A N 1
ATOM 3071 C CA . ASN A 1 374 ? -22.733 6.218 19.651 1.00 98.25 374 ASN A CA 1
ATOM 3072 C C . ASN A 1 374 ? -24.179 5.961 20.093 1.00 98.25 374 ASN A C 1
ATOM 3074 O O . ASN A 1 374 ? -24.682 6.612 21.009 1.00 98.25 374 ASN A O 1
ATOM 3078 N N . LYS A 1 375 ? -24.867 5.012 19.444 1.00 97.88 375 LYS A N 1
ATOM 3079 C CA . LYS A 1 375 ? -26.237 4.640 19.812 1.00 97.88 375 LYS A CA 1
ATOM 3080 C C . LYS A 1 375 ? -26.287 3.984 21.192 1.00 97.88 375 LYS A C 1
ATOM 3082 O O . LYS A 1 375 ? -27.194 4.300 21.959 1.00 97.88 375 LYS A O 1
ATOM 3087 N N . SER A 1 376 ? -25.342 3.100 21.503 1.00 97.50 376 SER A N 1
ATOM 3088 C CA . SER A 1 376 ? -25.235 2.448 22.811 1.00 97.50 376 SER A CA 1
ATOM 3089 C C . SER A 1 376 ? -24.941 3.460 23.917 1.00 97.50 376 SER A C 1
ATOM 3091 O O . SER A 1 376 ? -25.661 3.472 24.907 1.00 97.50 376 SER A O 1
ATOM 3093 N N . TYR A 1 377 ? -24.008 4.391 23.694 1.00 97.62 377 TYR A N 1
ATOM 3094 C CA . TYR A 1 377 ? -23.724 5.492 24.622 1.00 97.62 377 TYR A CA 1
ATOM 3095 C C . TYR A 1 377 ? -24.966 6.347 24.916 1.00 97.62 377 TYR A C 1
ATOM 3097 O O . TYR A 1 377 ? -25.309 6.566 26.071 1.00 97.62 377 TYR A O 1
ATOM 3105 N N . ARG A 1 378 ? -25.712 6.775 23.885 1.00 97.31 378 ARG A N 1
ATOM 3106 C CA . ARG A 1 378 ? -26.953 7.552 24.085 1.00 97.31 378 ARG A CA 1
ATOM 3107 C C . ARG A 1 378 ? -27.994 6.789 24.905 1.00 97.31 378 ARG A C 1
ATOM 3109 O O . ARG A 1 378 ? -28.720 7.397 25.681 1.00 97.31 378 ARG A O 1
ATOM 3116 N N . LYS A 1 379 ? -28.098 5.470 24.715 1.00 96.56 379 LYS A N 1
ATOM 3117 C CA . LYS A 1 379 ? -29.008 4.627 25.503 1.00 96.56 379 LYS A CA 1
ATOM 3118 C C . LYS A 1 379 ? -28.562 4.530 26.959 1.00 96.56 379 LYS A C 1
ATOM 3120 O O . LYS A 1 379 ? -29.405 4.665 27.834 1.00 96.56 379 LYS A O 1
ATOM 3125 N N . ALA A 1 380 ? -27.272 4.318 27.197 1.00 94.56 380 ALA A N 1
ATOM 3126 C CA . ALA A 1 380 ? -26.712 4.225 28.538 1.00 94.56 380 ALA A CA 1
ATOM 3127 C C . ALA A 1 380 ? -26.834 5.551 29.300 1.00 94.56 380 ALA A C 1
ATOM 3129 O O . ALA A 1 380 ? -27.316 5.567 30.427 1.00 94.56 380 ALA A O 1
ATOM 3130 N N . SER A 1 381 ? -26.523 6.669 28.636 1.00 93.94 381 SER A N 1
ATOM 3131 C CA . SER A 1 381 ? -26.678 8.021 29.179 1.00 93.94 381 SER A CA 1
ATOM 3132 C C . SER A 1 381 ? -28.127 8.319 29.581 1.00 93.94 381 SER A C 1
ATOM 3134 O O . SER A 1 381 ? -28.353 8.788 30.690 1.00 93.94 381 SER A O 1
ATOM 3136 N N . LYS A 1 382 ? -29.118 7.962 28.749 1.00 95.12 382 LYS A N 1
ATOM 3137 C CA . LYS A 1 382 ? -30.545 8.102 29.102 1.00 95.12 382 LYS A CA 1
ATOM 3138 C C . LYS A 1 382 ? -30.971 7.255 30.304 1.00 95.12 382 LYS A C 1
ATOM 3140 O O . LYS A 1 382 ? -31.923 7.617 30.979 1.00 95.12 382 LYS A O 1
ATOM 3145 N N . LYS A 1 383 ? -30.305 6.122 30.538 1.00 94.94 383 LYS A N 1
ATOM 3146 C CA . LYS A 1 383 ? -30.570 5.220 31.668 1.00 94.94 383 LYS A CA 1
ATOM 3147 C C . LYS A 1 383 ? -29.744 5.550 32.917 1.00 94.94 383 LYS A C 1
ATOM 3149 O O . LYS A 1 383 ? -29.879 4.851 33.911 1.00 94.94 383 LYS A O 1
ATOM 3154 N N . GLY A 1 384 ? -28.850 6.539 32.859 1.00 91.06 384 GLY A N 1
ATOM 3155 C CA . GLY A 1 384 ? -27.920 6.836 33.953 1.00 91.06 384 GLY A CA 1
ATOM 3156 C C . GLY A 1 384 ? -26.845 5.764 34.188 1.00 91.06 384 GLY A C 1
ATOM 3157 O O . GLY A 1 384 ? -26.205 5.761 35.233 1.00 91.06 384 GLY A O 1
ATOM 3158 N N . THR A 1 385 ? -26.618 4.853 33.236 1.00 90.88 385 THR A N 1
ATOM 3159 C CA . THR A 1 385 ? -25.631 3.764 33.366 1.00 90.88 385 THR A CA 1
ATOM 3160 C C . THR A 1 385 ? -24.304 4.126 32.700 1.00 90.88 385 THR A C 1
ATOM 3162 O O . THR A 1 385 ? -24.296 4.802 31.672 1.00 90.88 385 THR A O 1
ATOM 3165 N N . ASN A 1 386 ? -23.191 3.578 33.197 1.00 87.81 386 ASN A N 1
ATOM 3166 C CA . ASN A 1 386 ? -21.864 3.735 32.582 1.00 87.81 386 ASN A CA 1
ATOM 3167 C C . ASN A 1 386 ? -21.569 2.719 31.459 1.00 87.81 386 ASN A C 1
ATOM 3169 O O . ASN A 1 386 ? -20.462 2.693 30.919 1.00 87.81 386 ASN A O 1
ATOM 3173 N N . GLU A 1 387 ? -22.542 1.891 31.070 1.00 89.06 387 GLU A N 1
ATOM 3174 C CA . GLU A 1 387 ? -22.384 0.965 29.946 1.00 89.06 387 GLU A CA 1
ATOM 3175 C C . GLU A 1 387 ? -22.025 1.716 28.654 1.00 89.06 387 GLU A C 1
ATOM 3177 O O . GLU A 1 387 ? -22.517 2.814 28.390 1.00 89.06 387 GLU A O 1
ATOM 3182 N N . ALA A 1 388 ? -21.151 1.141 27.823 1.00 93.44 388 ALA A N 1
ATOM 3183 C CA . ALA A 1 388 ? -20.733 1.734 26.545 1.00 93.44 388 ALA A CA 1
ATOM 3184 C C . ALA A 1 388 ? -20.187 3.180 26.622 1.00 93.44 388 ALA A C 1
ATOM 3186 O O . ALA A 1 388 ? -20.179 3.898 25.613 1.00 93.44 388 ALA A O 1
ATOM 3187 N N . THR A 1 389 ? -19.730 3.598 27.803 1.00 96.19 389 THR A N 1
ATOM 3188 C CA . THR A 1 389 ? -19.257 4.953 28.080 1.00 96.19 389 THR A CA 1
ATOM 3189 C C . THR A 1 389 ? -17.770 4.922 28.379 1.00 96.19 389 THR A C 1
ATOM 3191 O O . THR A 1 389 ? -17.322 4.202 29.265 1.00 96.19 389 THR A O 1
ATOM 3194 N N . TRP A 1 390 ? -17.005 5.727 27.652 1.00 97.44 390 TRP A N 1
ATOM 3195 C CA . TRP A 1 390 ? -15.643 6.068 28.029 1.00 97.44 390 TRP A CA 1
ATOM 3196 C C . TRP A 1 390 ? -15.693 7.175 29.082 1.00 97.44 390 TRP A C 1
ATOM 3198 O O . TRP A 1 390 ? -16.379 8.183 28.885 1.00 97.44 390 TRP A O 1
ATOM 3208 N N . VAL A 1 391 ? -14.968 6.982 30.178 1.00 95.00 391 VAL A N 1
ATOM 3209 C CA . VAL A 1 391 ? -14.836 7.946 31.275 1.00 95.00 391 VAL A CA 1
ATOM 3210 C C . VAL A 1 391 ? -13.376 8.368 31.331 1.00 95.00 391 VAL A C 1
ATOM 3212 O O . VAL A 1 391 ? -12.504 7.497 31.301 1.00 95.00 391 VAL A O 1
ATOM 3215 N N . ASN A 1 392 ? -13.111 9.674 31.372 1.00 93.88 392 ASN A N 1
ATOM 3216 C CA . ASN A 1 392 ? -11.744 10.169 31.465 1.00 93.88 392 ASN A CA 1
ATOM 3217 C C . ASN A 1 392 ? -11.133 9.748 32.816 1.00 93.88 392 ASN A C 1
ATOM 3219 O O . ASN A 1 392 ? -11.695 10.110 33.849 1.00 93.88 392 ASN A O 1
ATOM 3223 N N . PRO A 1 393 ? -9.998 9.018 32.829 1.00 91.06 393 PRO A N 1
ATOM 3224 C CA . PRO A 1 393 ? -9.322 8.627 34.066 1.00 91.06 393 PRO A CA 1
ATOM 3225 C C . PRO A 1 393 ? -8.908 9.804 34.959 1.00 91.06 393 PRO A C 1
ATOM 3227 O O . PRO A 1 393 ? -8.793 9.633 36.167 1.00 91.06 393 PRO A O 1
ATOM 3230 N N . GLU A 1 394 ? -8.669 10.978 34.371 1.00 92.06 394 GLU A N 1
ATOM 3231 C CA . GLU A 1 394 ? -8.234 12.193 35.072 1.00 92.06 394 GLU A CA 1
ATOM 3232 C C . GLU A 1 394 ? -9.420 13.083 35.479 1.00 92.06 394 GLU A C 1
ATOM 3234 O O . GLU A 1 394 ? -9.303 13.902 36.386 1.00 92.06 394 GLU A O 1
ATOM 3239 N N . ASN A 1 395 ? -10.578 12.928 34.826 1.00 92.94 395 ASN A N 1
ATOM 3240 C CA . ASN A 1 395 ? -11.772 13.727 35.093 1.00 92.94 395 ASN A CA 1
ATOM 3241 C C . ASN A 1 395 ? -13.059 12.917 34.868 1.00 92.94 395 ASN A C 1
ATOM 3243 O O . ASN A 1 395 ? -13.616 12.888 33.772 1.00 92.94 395 ASN A O 1
ATOM 3247 N N . ASN A 1 396 ? -13.606 12.331 35.932 1.00 90.31 396 ASN A N 1
ATOM 3248 C CA . ASN A 1 396 ? -14.796 11.472 35.860 1.00 90.31 396 ASN A CA 1
ATOM 3249 C C . ASN A 1 396 ? -16.079 12.170 35.347 1.00 90.31 396 ASN A C 1
ATOM 3251 O O . ASN A 1 396 ? -17.052 11.487 34.989 1.00 90.31 396 ASN A O 1
ATOM 3255 N N . ALA A 1 397 ? -16.106 13.510 35.320 1.00 90.88 397 ALA A N 1
ATOM 3256 C CA . ALA A 1 397 ? -17.194 14.282 34.722 1.00 90.88 397 ALA A CA 1
ATOM 3257 C C . ALA A 1 397 ? -17.117 14.287 33.186 1.00 90.88 397 ALA A C 1
ATOM 3259 O O . ALA A 1 397 ? -18.149 14.349 32.515 1.00 90.88 397 ALA A O 1
ATOM 3260 N N . GLU A 1 398 ? -15.917 14.160 32.610 1.00 94.00 398 GLU A N 1
ATOM 3261 C CA . GLU A 1 398 ? -15.756 14.025 31.168 1.00 94.00 398 GLU A CA 1
ATOM 3262 C C . GLU A 1 398 ? -16.096 12.596 30.729 1.00 94.00 398 GLU A C 1
ATOM 3264 O O . GLU A 1 398 ? -15.358 11.630 30.950 1.00 94.00 398 GLU A O 1
ATOM 3269 N N . ARG A 1 399 ? -17.243 12.470 30.058 1.00 95.19 399 ARG A N 1
ATOM 3270 C CA . ARG A 1 399 ? -17.760 11.203 29.540 1.00 95.19 399 ARG A CA 1
ATOM 3271 C C . ARG A 1 399 ? -18.076 11.325 28.064 1.00 95.19 399 ARG A C 1
ATOM 3273 O O . ARG A 1 399 ? -18.643 12.318 27.613 1.00 95.19 399 ARG A O 1
ATOM 3280 N N . MET A 1 400 ? -17.765 10.287 27.302 1.00 97.25 400 MET A N 1
ATOM 3281 C CA . MET A 1 400 ? -18.096 10.230 25.881 1.00 97.25 400 MET A CA 1
ATOM 3282 C C . MET A 1 400 ? -18.303 8.791 25.421 1.00 97.25 400 MET A C 1
ATOM 3284 O O . MET A 1 400 ? -18.035 7.836 26.144 1.00 97.25 400 MET A O 1
ATOM 3288 N N . SER A 1 401 ? -18.777 8.603 24.195 1.00 97.88 401 SER A N 1
ATOM 3289 C CA . SER A 1 401 ? -18.826 7.262 23.609 1.00 97.88 401 SER A CA 1
ATOM 3290 C C . SER A 1 401 ? -17.417 6.710 23.356 1.00 97.88 401 SER A C 1
ATOM 3292 O O . SER A 1 401 ? -16.492 7.456 23.020 1.00 97.88 401 SER A O 1
ATOM 3294 N N . PHE A 1 402 ? -17.267 5.382 23.371 1.00 97.94 402 PHE A N 1
ATOM 3295 C CA . PHE A 1 402 ? -16.023 4.739 22.924 1.00 97.94 402 PHE A CA 1
ATOM 3296 C C . PHE A 1 402 ? -15.608 5.157 21.501 1.00 97.94 402 PHE A C 1
ATOM 3298 O O . PHE A 1 402 ? -14.422 5.287 21.214 1.00 97.94 402 PHE A O 1
ATOM 3305 N N . ALA A 1 403 ? -16.564 5.433 20.607 1.00 97.25 403 ALA A N 1
ATOM 3306 C CA . ALA A 1 403 ? -16.269 5.913 19.256 1.00 97.25 403 ALA A CA 1
ATOM 3307 C C . ALA A 1 403 ? -15.629 7.309 19.244 1.00 97.25 403 ALA A C 1
ATOM 3309 O O . ALA A 1 403 ? -14.726 7.568 18.446 1.00 97.25 403 ALA A O 1
ATOM 3310 N N . GLN A 1 404 ? -16.082 8.213 20.116 1.00 97.31 404 GLN A N 1
ATOM 3311 C CA . GLN A 1 404 ? -15.484 9.540 20.261 1.00 97.31 404 GLN A CA 1
ATOM 3312 C C . GLN A 1 404 ? -14.073 9.440 20.842 1.00 97.31 404 GLN A C 1
ATOM 3314 O O . GLN A 1 404 ? -13.168 10.045 20.273 1.00 97.31 404 GLN A O 1
ATOM 3319 N N . ALA A 1 405 ? -13.864 8.617 21.874 1.00 97.12 405 ALA A N 1
ATOM 3320 C CA . ALA A 1 405 ? -12.538 8.377 22.448 1.00 97.12 405 ALA A CA 1
ATOM 3321 C C . ALA A 1 405 ? -11.551 7.817 21.403 1.00 97.12 405 ALA A C 1
ATOM 3323 O O . ALA A 1 405 ? -10.458 8.356 21.219 1.00 97.12 405 ALA A O 1
ATOM 3324 N N . LEU A 1 406 ? -11.971 6.810 20.625 1.00 96.81 406 LEU A N 1
ATOM 3325 C CA . LEU A 1 406 ? -11.174 6.247 19.527 1.00 96.81 406 LEU A CA 1
ATOM 3326 C C . LEU A 1 406 ? -10.888 7.270 18.412 1.00 96.81 406 LEU A C 1
ATOM 3328 O O . LEU A 1 406 ? -9.804 7.290 17.833 1.00 96.81 406 LEU A O 1
ATOM 3332 N N . THR A 1 407 ? -11.840 8.147 18.099 1.00 94.94 407 THR A N 1
ATOM 3333 C CA . THR A 1 407 ? -11.657 9.172 17.056 1.00 94.94 407 THR A CA 1
ATOM 3334 C C . THR A 1 407 ? -10.742 10.306 17.522 1.00 94.94 407 THR A C 1
ATOM 3336 O O . THR A 1 407 ? -9.963 10.824 16.725 1.00 94.94 407 THR A O 1
ATOM 3339 N N . LYS A 1 408 ? -10.808 10.672 18.808 1.00 94.88 408 LYS A N 1
ATOM 3340 C CA . LYS A 1 408 ? -9.936 11.674 19.435 1.00 94.88 408 LYS A CA 1
ATOM 3341 C C . LYS A 1 408 ? -8.522 11.155 19.721 1.00 94.88 408 LYS A C 1
ATOM 3343 O O . LYS A 1 408 ? -7.641 11.961 19.986 1.00 94.88 408 LYS A O 1
ATOM 3348 N N . GLY A 1 409 ? -8.286 9.843 19.648 1.00 94.19 409 GLY A N 1
ATOM 3349 C CA . GLY A 1 409 ? -6.972 9.270 19.949 1.00 94.19 409 GLY A CA 1
ATOM 3350 C C . GLY A 1 409 ? -6.707 9.066 21.443 1.00 94.19 409 GLY A C 1
ATOM 3351 O O . GLY A 1 409 ? -5.547 9.007 21.829 1.00 94.19 409 GLY A O 1
ATOM 3352 N N . LEU A 1 410 ? -7.751 8.970 22.277 1.00 95.06 410 LEU A N 1
ATOM 3353 C CA . LEU A 1 410 ? -7.644 8.824 23.738 1.00 95.06 410 LEU A CA 1
ATOM 3354 C C . LEU A 1 410 ? -7.326 7.372 24.137 1.00 95.06 410 LEU A C 1
ATOM 3356 O O . LEU A 1 410 ? -8.127 6.691 24.776 1.00 95.06 410 LEU A O 1
ATOM 3360 N N . TYR A 1 411 ? -6.188 6.874 23.652 1.00 94.88 411 TYR A N 1
ATOM 3361 C CA . TYR A 1 411 ? -5.668 5.532 23.902 1.00 94.88 411 TYR A CA 1
ATOM 3362 C C . TYR A 1 411 ? -4.180 5.447 23.574 1.00 94.88 411 TYR A C 1
ATOM 3364 O O . TYR A 1 411 ? -3.678 6.092 22.651 1.00 94.88 411 TYR A O 1
ATOM 3372 N N . LYS A 1 412 ? -3.479 4.567 24.284 1.00 94.88 412 LYS A N 1
ATOM 3373 C CA . LYS A 1 412 ? -2.113 4.174 23.956 1.00 94.88 412 LYS A CA 1
ATOM 3374 C C . LYS A 1 412 ? -2.128 3.100 22.876 1.00 94.88 412 LYS A C 1
ATOM 3376 O O . LYS A 1 412 ? -2.862 2.116 22.963 1.00 94.88 412 LYS A O 1
ATOM 3381 N N . LYS A 1 413 ? -1.291 3.295 21.863 1.00 94.38 413 LYS A N 1
ATOM 3382 C CA . LYS A 1 413 ? -1.182 2.439 20.680 1.00 94.38 413 LYS A CA 1
ATOM 3383 C C . LYS A 1 413 ? 0.275 2.197 20.320 1.00 94.38 413 LYS A C 1
ATOM 3385 O O . LYS A 1 413 ? 1.137 3.015 20.638 1.00 94.38 413 LYS A O 1
ATOM 3390 N N . GLN A 1 414 ? 0.516 1.111 19.603 1.00 93.75 414 GLN A N 1
ATOM 3391 C CA . GLN A 1 414 ? 1.811 0.774 19.022 1.00 93.75 414 GLN A CA 1
ATOM 3392 C C . GLN A 1 414 ? 1.637 0.519 17.529 1.00 93.75 414 GLN A C 1
ATOM 3394 O O . GLN A 1 414 ? 0.688 -0.151 17.112 1.00 93.75 414 GLN A O 1
ATOM 3399 N N . LEU A 1 415 ? 2.512 1.089 16.705 1.00 92.19 415 LEU A N 1
ATOM 3400 C CA . LEU A 1 415 ? 2.478 0.872 15.262 1.00 92.19 415 LEU A CA 1
ATOM 3401 C C . LEU A 1 415 ? 2.765 -0.599 14.955 1.00 92.19 415 LEU A C 1
ATOM 3403 O O . LEU A 1 415 ? 3.865 -1.062 15.184 1.00 92.19 415 LEU A O 1
ATOM 3407 N N . ASN A 1 416 ? 1.813 -1.342 14.408 1.00 89.12 416 ASN A N 1
ATOM 3408 C CA . ASN A 1 416 ? 2.032 -2.745 14.054 1.00 89.12 416 ASN A CA 1
ATOM 3409 C C . ASN A 1 416 ? 2.516 -2.913 12.607 1.00 89.12 416 ASN A C 1
ATOM 3411 O O . ASN A 1 416 ? 3.251 -3.833 12.273 1.00 89.12 416 ASN A O 1
ATOM 3415 N N . TRP A 1 417 ? 2.073 -2.027 11.718 1.00 87.81 417 TRP A N 1
ATOM 3416 C CA . TRP A 1 417 ? 2.434 -2.063 10.304 1.00 87.81 417 TRP A CA 1
ATOM 3417 C C . TRP A 1 417 ? 2.150 -0.706 9.667 1.00 87.81 417 TRP A C 1
ATOM 3419 O O . TRP A 1 417 ? 1.232 0.007 10.078 1.00 87.81 417 TRP A O 1
ATOM 3429 N N . PHE A 1 418 ? 2.880 -0.366 8.613 1.00 85.75 418 PHE A N 1
ATOM 3430 C CA . PHE A 1 418 ? 2.577 0.781 7.769 1.00 85.75 418 PHE A CA 1
ATOM 3431 C C . PHE A 1 418 ? 2.792 0.429 6.302 1.00 85.75 418 PHE A C 1
ATOM 3433 O O . PHE A 1 418 ? 3.594 -0.440 5.969 1.00 85.75 418 PHE A O 1
ATOM 3440 N N . ALA A 1 419 ? 2.048 1.100 5.428 1.00 79.88 419 ALA A N 1
ATOM 3441 C CA . ALA A 1 419 ? 2.152 0.882 3.999 1.00 79.88 419 ALA A CA 1
ATOM 3442 C C . ALA A 1 419 ? 3.527 1.302 3.492 1.00 79.88 419 ALA A C 1
ATOM 3444 O O . ALA A 1 419 ? 3.907 2.468 3.593 1.00 79.88 419 ALA A O 1
ATOM 3445 N N . ASN A 1 420 ? 4.211 0.358 2.863 1.00 74.38 420 ASN A N 1
ATOM 3446 C CA . ASN A 1 420 ? 5.378 0.596 2.039 1.00 74.38 420 ASN A CA 1
ATOM 3447 C C . ASN A 1 420 ? 5.245 -0.209 0.735 1.00 74.38 420 ASN A C 1
ATOM 3449 O O . ASN A 1 420 ? 4.388 -1.075 0.592 1.00 74.38 420 ASN A O 1
ATOM 3453 N N . GLN A 1 421 ? 6.036 0.124 -0.272 1.00 63.47 421 GLN A N 1
ATOM 3454 C CA . GLN A 1 421 ? 5.855 -0.399 -1.627 1.00 63.47 421 GLN A CA 1
ATOM 3455 C C . GLN A 1 421 ? 6.164 -1.891 -1.782 1.00 63.47 421 GLN A C 1
ATOM 3457 O O . GLN A 1 421 ? 5.652 -2.510 -2.713 1.00 63.47 421 GLN A O 1
ATOM 3462 N N . GLN A 1 422 ? 7.008 -2.447 -0.914 1.00 63.25 422 GLN A N 1
ATOM 3463 C CA . GLN A 1 422 ? 7.365 -3.867 -0.913 1.00 63.25 422 GLN A CA 1
ATOM 3464 C C . GLN A 1 422 ? 6.556 -4.684 0.111 1.00 63.25 422 GLN A C 1
ATOM 3466 O O . GLN A 1 422 ? 6.762 -5.884 0.216 1.00 63.25 422 GLN A O 1
ATOM 3471 N N . ASP A 1 423 ? 5.639 -4.053 0.851 1.00 66.31 423 ASP A N 1
ATOM 3472 C CA . ASP A 1 423 ? 4.888 -4.646 1.970 1.00 66.31 423 ASP A CA 1
ATOM 3473 C C . ASP A 1 423 ? 5.766 -5.328 3.040 1.00 66.31 423 ASP A C 1
ATOM 3475 O O . ASP A 1 423 ? 5.291 -6.154 3.814 1.00 66.31 423 ASP A O 1
ATOM 3479 N N . LEU A 1 424 ? 7.054 -4.973 3.124 1.00 64.38 424 LEU A N 1
ATOM 3480 C CA . LEU A 1 424 ? 8.004 -5.598 4.056 1.00 64.38 424 LEU A CA 1
ATOM 3481 C C . LEU A 1 424 ? 7.841 -5.096 5.504 1.00 64.38 424 LEU A C 1
ATOM 3483 O O . LEU A 1 424 ? 8.503 -5.575 6.424 1.00 64.38 424 LEU A O 1
ATOM 3487 N N . GLY A 1 425 ? 6.948 -4.123 5.715 1.00 69.19 425 GLY A N 1
ATOM 3488 C CA . GLY A 1 425 ? 6.541 -3.639 7.032 1.00 69.19 425 GLY A CA 1
ATOM 3489 C C . GLY A 1 425 ? 7.685 -3.108 7.907 1.00 69.19 425 GLY A C 1
ATOM 3490 O O . GLY A 1 425 ? 8.617 -2.468 7.425 1.00 69.19 425 GLY A O 1
ATOM 3491 N N . LEU A 1 426 ? 7.560 -3.341 9.218 1.00 77.50 426 LEU A N 1
ATOM 3492 C CA . LEU A 1 426 ? 8.535 -2.951 10.246 1.00 77.50 426 LEU A CA 1
ATOM 3493 C C . LEU A 1 426 ? 9.758 -3.871 10.313 1.00 77.50 426 LEU A C 1
ATOM 3495 O O . LEU A 1 426 ? 10.809 -3.429 10.761 1.00 77.50 426 LEU A O 1
ATOM 3499 N N . LEU A 1 427 ? 9.626 -5.128 9.878 1.00 74.50 427 LEU A N 1
ATOM 3500 C CA . LEU A 1 427 ? 10.716 -6.105 9.929 1.00 74.50 427 LEU A CA 1
ATOM 3501 C C . LEU A 1 427 ? 11.851 -5.708 8.987 1.00 74.50 427 LEU A C 1
ATOM 3503 O O . LEU A 1 427 ? 12.973 -5.571 9.444 1.00 74.50 427 LEU A O 1
ATOM 3507 N N . SER A 1 428 ? 11.553 -5.358 7.731 1.00 69.88 428 SER A N 1
ATOM 3508 C CA . SER A 1 428 ? 12.588 -4.825 6.827 1.00 69.88 428 SER A CA 1
ATOM 3509 C C . SER A 1 428 ? 13.216 -3.540 7.356 1.00 69.88 428 SER A C 1
ATOM 3511 O O . SER A 1 428 ? 14.414 -3.353 7.203 1.00 69.88 428 SER A O 1
ATOM 3513 N N . LEU A 1 429 ? 12.459 -2.668 8.036 1.00 72.94 429 LEU A N 1
ATOM 3514 C CA . LEU A 1 429 ? 13.060 -1.492 8.668 1.00 72.94 429 LEU A CA 1
ATOM 3515 C C . LEU A 1 429 ? 14.098 -1.892 9.726 1.00 72.94 429 LEU A C 1
ATOM 3517 O O . LEU A 1 429 ? 15.164 -1.281 9.783 1.00 72.94 429 LEU A O 1
ATOM 3521 N N . TYR A 1 430 ? 13.773 -2.885 10.554 1.00 74.81 430 TYR A N 1
ATOM 3522 C CA . TYR A 1 430 ? 14.674 -3.417 11.569 1.00 74.81 430 TYR A CA 1
ATOM 3523 C C . TYR A 1 430 ? 15.891 -4.105 10.937 1.00 74.81 430 TYR A C 1
ATOM 3525 O O . TYR A 1 430 ? 17.014 -3.742 11.272 1.00 74.81 430 TYR A O 1
ATOM 3533 N N . ASP A 1 431 ? 15.688 -4.998 9.969 1.00 72.25 431 ASP A N 1
ATOM 3534 C CA . ASP A 1 431 ? 16.762 -5.760 9.327 1.00 72.25 431 ASP A CA 1
ATOM 3535 C C . ASP A 1 431 ? 17.692 -4.850 8.502 1.00 72.25 431 ASP A C 1
ATOM 3537 O O . ASP A 1 431 ? 18.912 -4.871 8.674 1.00 72.25 431 ASP A O 1
ATOM 3541 N N . ASP A 1 432 ? 17.134 -3.969 7.663 1.00 66.75 432 ASP A N 1
ATOM 3542 C CA . ASP A 1 432 ? 17.909 -3.134 6.735 1.00 66.75 432 ASP A CA 1
ATOM 3543 C C . ASP A 1 432 ? 18.697 -2.015 7.436 1.00 66.75 432 ASP A C 1
ATOM 3545 O O . ASP A 1 432 ? 19.774 -1.626 6.967 1.00 66.75 432 ASP A O 1
ATOM 3549 N N . LEU A 1 433 ? 18.165 -1.450 8.529 1.00 62.97 433 LEU A N 1
ATOM 3550 C CA . LEU A 1 433 ? 18.844 -0.399 9.302 1.00 62.97 433 LEU A CA 1
ATOM 3551 C C . LEU A 1 433 ? 19.659 -0.953 10.471 1.00 62.97 433 LEU A C 1
ATOM 3553 O O . LEU A 1 433 ? 20.704 -0.378 10.790 1.00 62.97 433 LEU A O 1
ATOM 3557 N N . GLY A 1 434 ? 19.221 -2.060 11.072 1.00 57.97 434 GLY A N 1
ATOM 3558 C CA . GLY A 1 434 ? 19.952 -2.777 12.112 1.00 57.97 434 GLY A CA 1
ATOM 3559 C C . GLY A 1 434 ? 21.288 -3.287 11.586 1.00 57.97 434 GLY A C 1
ATOM 3560 O O . GLY A 1 434 ? 22.330 -2.908 12.117 1.00 57.97 434 GLY A O 1
ATOM 3561 N N . GLN A 1 435 ? 21.282 -4.015 10.462 1.00 55.62 435 GLN A N 1
ATOM 3562 C CA . GLN A 1 435 ? 22.497 -4.625 9.905 1.00 55.62 435 GLN A CA 1
ATOM 3563 C C . GLN A 1 435 ? 23.497 -3.613 9.337 1.00 55.62 435 GLN A C 1
ATOM 3565 O O . GLN A 1 435 ? 24.701 -3.842 9.366 1.00 55.62 435 GLN A O 1
ATOM 3570 N N . LYS A 1 436 ? 23.031 -2.475 8.809 1.00 56.44 436 LYS A N 1
ATOM 3571 C CA . LYS A 1 436 ? 23.939 -1.510 8.170 1.00 56.44 436 LYS A CA 1
ATOM 3572 C C . LYS A 1 436 ? 24.618 -0.566 9.159 1.00 56.44 436 LYS A C 1
ATOM 3574 O O . LYS A 1 436 ? 25.585 0.081 8.754 1.00 56.44 436 LYS A O 1
ATOM 3579 N N . LYS A 1 437 ? 24.075 -0.376 10.376 1.00 55.84 437 LYS A N 1
ATOM 3580 C CA . LYS A 1 437 ? 24.463 0.747 11.260 1.00 55.84 437 LYS A CA 1
ATOM 3581 C C . LYS A 1 437 ? 24.328 0.538 12.771 1.00 55.84 437 LYS A C 1
ATOM 3583 O O . LYS A 1 437 ? 24.565 1.512 13.479 1.00 55.84 437 LYS A O 1
ATOM 3588 N N . ASN A 1 438 ? 23.904 -0.627 13.273 1.00 62.19 438 ASN A N 1
ATOM 3589 C CA . ASN A 1 438 ? 23.496 -0.776 14.683 1.00 62.19 438 ASN A CA 1
ATOM 3590 C C . ASN A 1 438 ? 22.481 0.307 15.109 1.00 62.19 438 ASN A C 1
ATOM 3592 O O . ASN A 1 438 ? 22.502 0.797 16.233 1.00 62.19 438 ASN A O 1
ATOM 3596 N N . ALA A 1 439 ? 21.617 0.742 14.182 1.00 68.75 439 ALA A N 1
ATOM 3597 C CA . ALA A 1 439 ? 20.748 1.903 14.393 1.00 68.75 439 ALA A CA 1
ATOM 3598 C C . ALA A 1 439 ? 19.640 1.652 15.429 1.00 68.75 439 ALA A C 1
ATOM 3600 O O . ALA A 1 439 ? 19.080 2.605 15.967 1.00 68.75 439 ALA A O 1
ATOM 3601 N N . PHE A 1 440 ? 19.321 0.383 15.691 1.00 76.31 440 PHE A N 1
ATOM 3602 C CA . PHE A 1 440 ? 18.305 -0.042 16.644 1.00 76.31 440 PHE A CA 1
ATOM 3603 C C . PHE A 1 440 ? 18.853 -1.179 17.494 1.00 76.31 440 PHE A C 1
ATOM 3605 O O . PHE A 1 440 ? 19.417 -2.129 16.954 1.00 76.31 440 PHE A O 1
ATOM 3612 N N . SER A 1 441 ? 18.651 -1.102 18.810 1.00 78.31 441 SER A N 1
ATOM 3613 C CA . SER A 1 441 ? 19.072 -2.169 19.724 1.00 78.31 441 SER A CA 1
ATOM 3614 C C . SER A 1 441 ? 18.115 -3.366 19.688 1.00 78.31 441 SER A C 1
ATOM 3616 O O . SER A 1 441 ? 18.504 -4.496 19.964 1.00 78.31 441 SER A O 1
ATOM 3618 N N . ASN A 1 442 ? 16.853 -3.131 19.318 1.00 84.06 442 ASN A N 1
ATOM 3619 C CA . ASN A 1 442 ? 15.804 -4.141 19.235 1.00 84.06 442 ASN A CA 1
ATOM 3620 C C . ASN A 1 442 ? 14.668 -3.692 18.289 1.00 84.06 442 ASN A C 1
ATOM 3622 O O . ASN A 1 442 ? 14.610 -2.541 17.849 1.00 84.06 442 ASN A O 1
ATOM 3626 N N . PHE A 1 443 ? 13.730 -4.597 18.002 1.00 83.56 443 PHE A N 1
ATOM 3627 C CA . PHE A 1 443 ? 12.580 -4.325 17.132 1.00 83.56 443 PHE A CA 1
ATOM 3628 C C . PHE A 1 443 ? 11.667 -3.194 17.646 1.00 83.56 443 PHE A C 1
ATOM 3630 O O . PHE A 1 443 ? 11.124 -2.425 16.848 1.00 83.56 443 PHE A O 1
ATOM 3637 N N . ASN A 1 444 ? 11.515 -3.042 18.967 1.00 87.19 444 ASN A N 1
ATOM 3638 C CA . ASN A 1 444 ? 10.670 -1.991 19.544 1.00 87.19 444 ASN A CA 1
ATOM 3639 C C . ASN A 1 444 ? 11.232 -0.591 19.263 1.00 87.19 444 ASN A C 1
ATOM 3641 O O . ASN A 1 444 ? 10.458 0.352 19.101 1.00 87.19 444 ASN A O 1
ATOM 3645 N N . ASP A 1 445 ? 12.553 -0.437 19.166 1.00 84.44 445 ASP A N 1
ATOM 3646 C CA . ASP A 1 445 ? 13.169 0.841 18.800 1.00 84.44 445 ASP A CA 1
ATOM 3647 C C . ASP A 1 445 ? 12.863 1.202 17.343 1.00 84.44 445 ASP A C 1
ATOM 3649 O O . ASP A 1 445 ? 12.446 2.329 17.063 1.00 84.44 445 ASP A O 1
ATOM 3653 N N . ALA A 1 446 ? 12.960 0.232 16.426 1.00 83.12 446 ALA A N 1
ATOM 3654 C CA . ALA A 1 446 ? 12.573 0.416 15.026 1.00 83.12 446 ALA A CA 1
ATOM 3655 C C . ALA A 1 446 ? 11.081 0.777 14.896 1.00 83.12 446 ALA A C 1
ATOM 3657 O O . ALA A 1 446 ? 10.704 1.676 14.139 1.00 83.12 446 ALA A O 1
ATOM 3658 N N . GLN A 1 447 ? 10.227 0.121 15.685 1.00 87.69 447 GLN A N 1
ATOM 3659 C CA . GLN A 1 447 ? 8.795 0.403 15.759 1.00 87.69 447 GLN A CA 1
ATOM 3660 C C . GLN A 1 447 ? 8.502 1.823 16.259 1.00 87.69 447 GLN A C 1
ATOM 3662 O O . GLN A 1 447 ? 7.734 2.550 15.621 1.00 87.69 447 GLN A O 1
ATOM 3667 N N . LYS A 1 448 ? 9.122 2.242 17.371 1.00 88.06 448 LYS A N 1
ATOM 3668 C CA . LYS A 1 448 ? 8.991 3.604 17.917 1.00 88.06 448 LYS A CA 1
ATOM 3669 C C . LYS A 1 448 ? 9.462 4.645 16.913 1.00 88.06 448 LYS A C 1
ATOM 3671 O O . LYS A 1 448 ? 8.765 5.632 16.693 1.00 88.06 448 LYS A O 1
ATOM 3676 N N . TYR A 1 449 ? 10.599 4.397 16.273 1.00 85.06 449 TYR A N 1
ATOM 3677 C CA . TYR A 1 449 ? 11.158 5.276 15.260 1.00 85.06 449 TYR A CA 1
ATOM 3678 C C . TYR A 1 449 ? 10.205 5.466 14.071 1.00 85.06 449 TYR A C 1
ATOM 3680 O O . TYR A 1 449 ? 9.886 6.594 13.693 1.00 85.06 449 TYR A O 1
ATOM 3688 N N . ALA A 1 450 ? 9.672 4.371 13.520 1.00 86.00 450 ALA A N 1
ATOM 3689 C CA . ALA A 1 450 ? 8.690 4.420 12.437 1.00 86.00 450 ALA A CA 1
ATOM 3690 C C . ALA A 1 450 ? 7.400 5.140 12.850 1.00 86.00 450 ALA A C 1
ATOM 3692 O O . ALA A 1 450 ? 6.840 5.920 12.075 1.00 86.00 450 ALA A O 1
ATOM 3693 N N . GLN A 1 451 ? 6.929 4.897 14.075 1.00 89.62 451 GLN A N 1
ATOM 3694 C CA . GLN A 1 451 ? 5.757 5.570 14.618 1.00 89.62 451 GLN A CA 1
ATOM 3695 C C . GLN A 1 451 ? 5.990 7.079 14.728 1.00 89.62 451 GLN A C 1
ATOM 3697 O O . GLN A 1 451 ? 5.189 7.847 14.203 1.00 89.62 451 GLN A O 1
ATOM 3702 N N . GLN A 1 452 ? 7.100 7.508 15.331 1.00 88.31 452 GLN A N 1
ATOM 3703 C CA . GLN A 1 452 ? 7.462 8.922 15.440 1.00 88.31 452 GLN A CA 1
ATOM 3704 C C . GLN A 1 452 ? 7.587 9.577 14.065 1.00 88.31 452 GLN A C 1
ATOM 3706 O O . GLN A 1 452 ? 7.064 10.670 13.860 1.00 88.31 452 GLN A O 1
ATOM 3711 N N . TYR A 1 453 ? 8.205 8.897 13.098 1.00 85.56 453 TYR A N 1
ATOM 3712 C CA . TYR A 1 453 ? 8.295 9.400 11.732 1.00 85.56 453 TYR A CA 1
ATOM 3713 C C . TYR A 1 453 ? 6.920 9.639 11.102 1.00 85.56 453 TYR A C 1
ATOM 3715 O O . TYR A 1 453 ? 6.696 10.690 10.509 1.00 85.56 453 TYR A O 1
ATOM 3723 N N . LEU A 1 454 ? 5.988 8.686 11.219 1.00 87.06 454 LEU A N 1
ATOM 3724 C CA . LEU A 1 454 ? 4.637 8.834 10.670 1.00 87.06 454 LEU A CA 1
ATOM 3725 C C . LEU A 1 454 ? 3.851 9.947 11.369 1.00 87.06 454 LEU A C 1
ATOM 3727 O O . LEU A 1 454 ? 3.150 10.714 10.711 1.00 87.06 454 LEU A O 1
ATOM 3731 N N . GLU A 1 455 ? 3.961 10.027 12.692 1.00 88.06 455 GLU A N 1
ATOM 3732 C CA . GLU A 1 455 ? 3.173 10.938 13.525 1.00 88.06 455 GLU A CA 1
ATOM 3733 C C . GLU A 1 455 ? 3.694 12.378 13.490 1.00 88.06 455 GLU A C 1
ATOM 3735 O O . GLU A 1 455 ? 2.905 13.315 13.648 1.00 88.06 455 GLU A O 1
ATOM 3740 N N . ASN A 1 456 ? 4.991 12.563 13.227 1.00 86.69 456 ASN A N 1
ATOM 3741 C CA . ASN A 1 456 ? 5.657 13.866 13.195 1.00 86.69 456 ASN A CA 1
ATOM 3742 C C . ASN A 1 456 ? 6.091 14.298 11.790 1.00 86.69 456 ASN A C 1
ATOM 3744 O O . ASN A 1 456 ? 6.791 15.296 11.638 1.00 86.69 456 ASN A O 1
ATOM 3748 N N . TYR A 1 457 ? 5.668 13.588 10.743 1.00 85.00 457 TYR A N 1
ATOM 3749 C CA . TYR A 1 457 ? 6.021 13.948 9.374 1.00 85.00 457 TYR A CA 1
ATOM 3750 C C . TYR A 1 457 ? 5.589 15.391 9.049 1.00 85.00 457 TYR A C 1
ATOM 3752 O O . TYR A 1 457 ? 4.417 15.740 9.181 1.00 85.00 457 TYR A O 1
ATOM 3760 N N . LEU A 1 458 ? 6.540 16.224 8.608 1.00 79.81 458 LEU A N 1
ATOM 3761 C CA . LEU A 1 458 ? 6.379 17.666 8.337 1.00 79.81 458 LEU A CA 1
ATOM 3762 C C . LEU A 1 458 ? 5.995 18.547 9.539 1.00 79.81 458 LEU A C 1
ATOM 3764 O O . LEU A 1 458 ? 5.777 19.740 9.330 1.00 79.81 458 LEU A O 1
ATOM 3768 N N . LYS A 1 459 ? 5.928 18.011 10.764 1.00 79.31 459 LYS A N 1
ATOM 3769 C CA . LYS A 1 459 ? 5.864 18.849 11.965 1.00 79.31 459 LYS A CA 1
ATOM 3770 C C . LYS A 1 459 ? 7.260 19.414 12.213 1.00 79.31 459 LYS A C 1
ATOM 3772 O O . LYS A 1 459 ? 8.230 18.657 12.183 1.00 79.31 459 LYS A O 1
ATOM 3777 N N . LYS A 1 460 ? 7.344 20.733 12.353 1.00 59.62 460 LYS A N 1
ATOM 3778 C CA . LYS A 1 460 ? 8.575 21.421 12.744 1.00 59.62 460 LYS A CA 1
ATOM 3779 C C . LYS A 1 460 ? 8.780 21.349 14.244 1.00 59.62 460 LYS A C 1
ATOM 3781 O O . LYS A 1 460 ? 7.751 21.388 14.957 1.00 59.62 460 LYS A O 1
#

Foldseek 3Di:
DVVVVVVVVVCVVVVPPPPPPFKKWKKKFFCVDPPNVQLCDQAQHQLVLVLVCLLVVLFWKADDDVDQDPVPGTDDSVCSQVLQWAQDPVVRDIDGHGSNLQRMKMWMWTADPPDDPLVRIDTQKIKGDNVVRRHIIITGVVSSCVSQVVLQVVQLVVVFLQSHYQWDAQQQHLQDIDHVSVCVSVQVTDIATDDMGPDDPVVVVCVRPPDGDDDDRPPPLADRFRQWYDNDPFKIKWKFKKKFQCPPPLNCLQCVLLQHLQVLVLVCLVVVLWWWFADDPDLDPDGHTDDSVLLQVVQWDQDPVVRDIDGNGSNQQRMKMFIFMWMAGNVVRDIFTDTFKIFRWGAAPPDPVRVPGIGGRTMTGLVSSLVSLQVQVVVCVVVVHCRQWRADPVHRVDIDGPSVCVRVVSGDIWTPFIDGHNRPTLVCQCVVSCVPPVPDPDSSRSRVSVVCCSVCPSPD

pLDDT: mean 86.97, std 12.93, range [39.06, 98.31]

Radius of gyration: 29.13 Å; chains: 1; bounding box: 61×64×98 Å